Protein AF-0000000079071154 (afdb_homodimer)

InterPro domains:
  IPR009100 Acyl-CoA dehydrogenase/oxidase, N-terminal and middle domain superfamily [SSF56645] (29-228)
  IPR013107 Acyl-CoA dehydrogenase, C-terminal domain [PF08028] (289-374)
  IPR013786 Acyl-CoA dehydrogenase/oxidase, N-terminal [PF02771] (33-119)
  IPR037069 Acyl-CoA dehydrogenase/oxidase, N-terminal domain superfamily [G3DSA:1.10.540.10] (18-130)
  IPR046373 Acyl-CoA oxidase/dehydrogenase, middle domain superfamily [G3DSA:2.40.110.10] (133-228)

Radius of gyration: 31.86 Å; Cα contacts (8 Å, |Δi|>4): 1590; chains: 2; bounding box: 88×99×86 Å

Structure (mmCIF, N/CA/C/O backbone):
data_AF-0000000079071154-model_v1
#
loop_
_entity.id
_entity.type
_entity.pdbx_description
1 polymer 'Acyl-CoA dehydrogenase family protein'
#
loop_
_atom_site.group_PDB
_atom_site.id
_atom_site.type_symbol
_atom_site.label_atom_id
_atom_site.label_alt_id
_atom_site.label_comp_id
_atom_site.label_asym_id
_atom_site.label_entity_id
_atom_site.label_seq_id
_atom_site.pdbx_PDB_ins_code
_atom_site.Cartn_x
_atom_site.Cartn_y
_atom_site.Cartn_z
_atom_site.occupancy
_atom_site.B_iso_or_equiv
_atom_site.auth_seq_id
_atom_site.auth_comp_id
_atom_site.auth_asym_id
_atom_site.auth_atom_id
_atom_site.pdbx_PDB_model_num
ATOM 1 N N . MET A 1 1 ? -4.5 -57.25 52.25 1 27.38 1 MET A N 1
ATOM 2 C CA . MET A 1 1 ? -5.32 -56.438 51.344 1 27.38 1 MET A CA 1
ATOM 3 C C . MET A 1 1 ? -4.715 -56.438 49.938 1 27.38 1 MET A C 1
ATOM 5 O O . MET A 1 1 ? -3.582 -56 49.75 1 27.38 1 MET A O 1
ATOM 9 N N . THR A 1 2 ? -5.156 -57.406 49.062 1 23.89 2 THR A N 1
ATOM 10 C CA . THR A 1 2 ? -4.668 -57.781 47.75 1 23.89 2 THR A CA 1
ATOM 11 C C . THR A 1 2 ? -4.852 -56.625 46.75 1 23.89 2 THR A C 1
ATOM 13 O O . THR A 1 2 ? -5.941 -56.062 46.625 1 23.89 2 THR A O 1
ATOM 16 N N . ALA A 1 3 ? -3.723 -55.969 46.438 1 31.77 3 ALA A N 1
ATOM 17 C CA . ALA A 1 3 ? -3.547 -54.875 45.5 1 31.77 3 ALA A CA 1
ATOM 18 C C . ALA A 1 3 ? -4.145 -55.188 44.156 1 31.77 3 ALA A C 1
ATOM 20 O O . ALA A 1 3 ? -3.713 -56.125 43.469 1 31.77 3 ALA A O 1
ATOM 21 N N . ALA A 1 4 ? -5.535 -54.969 44 1 33.72 4 ALA A N 1
ATOM 22 C CA . ALA A 1 4 ? -6.258 -55.219 42.75 1 33.72 4 ALA A CA 1
ATOM 23 C C . ALA A 1 4 ? -5.484 -54.688 41.562 1 33.72 4 ALA A C 1
ATOM 25 O O . ALA A 1 4 ? -5.227 -53.469 41.469 1 33.72 4 ALA A O 1
ATOM 26 N N . THR A 1 5 ? -4.582 -55.438 40.938 1 32.72 5 THR A N 1
ATOM 27 C CA . THR A 1 5 ? -3.822 -55.156 39.719 1 32.72 5 THR A CA 1
ATOM 28 C C . THR A 1 5 ? -4.758 -54.844 38.562 1 32.72 5 THR A C 1
ATOM 30 O O . THR A 1 5 ? -5.48 -55.719 38.094 1 32.72 5 THR A O 1
ATOM 33 N N . THR A 1 6 ? -5.461 -53.656 38.594 1 36.91 6 THR A N 1
ATOM 34 C CA . THR A 1 6 ? -6.367 -53.312 37.531 1 36.91 6 THR A CA 1
ATOM 35 C C . THR A 1 6 ? -5.668 -53.438 36.156 1 36.91 6 THR A C 1
ATOM 37 O O . THR A 1 6 ? -4.598 -52.844 35.969 1 36.91 6 THR A O 1
ATOM 40 N N . SER A 1 7 ? -5.773 -54.562 35.531 1 31.38 7 SER A N 1
ATOM 41 C CA . SER A 1 7 ? -5.266 -54.812 34.188 1 31.38 7 SER A CA 1
ATOM 42 C C . SER A 1 7 ? -5.703 -53.75 33.188 1 31.38 7 SER A C 1
ATOM 44 O O . SER A 1 7 ? -6.898 -53.469 33.062 1 31.38 7 SER A O 1
ATOM 46 N N . VAL A 1 8 ? -4.945 -52.656 33.062 1 39.88 8 VAL A N 1
ATOM 47 C CA . VAL A 1 8 ? -5.188 -51.656 32.031 1 39.88 8 VAL A CA 1
ATOM 48 C C . VAL A 1 8 ? -5.371 -52.312 30.672 1 39.88 8 VAL A C 1
ATOM 50 O O . VAL A 1 8 ? -4.527 -53.094 30.25 1 39.88 8 VAL A O 1
ATOM 53 N N . PRO A 1 9 ? -6.691 -52.438 30.328 1 37.91 9 PRO A N 1
ATOM 54 C CA . PRO A 1 9 ? -6.883 -53.094 29.031 1 37.91 9 PRO A CA 1
ATOM 55 C C . PRO A 1 9 ? -5.93 -52.562 27.969 1 37.91 9 PRO A C 1
ATOM 57 O O . PRO A 1 9 ? -5.457 -51.406 28.062 1 37.91 9 PRO A O 1
ATOM 60 N N . ALA A 1 10 ? -5.348 -53.438 27.094 1 40.44 10 ALA A N 1
ATOM 61 C CA . ALA A 1 10 ? -4.43 -53.188 25.984 1 40.44 10 ALA A CA 1
ATOM 62 C C . ALA A 1 10 ? -5.008 -52.156 25.031 1 40.44 10 ALA A C 1
ATOM 64 O O . ALA A 1 10 ? -6.223 -52.094 24.844 1 40.44 10 ALA A O 1
ATOM 65 N N . PRO A 1 11 ? -4.27 -51 24.859 1 36.28 11 PRO A N 1
ATOM 66 C CA . PRO A 1 11 ? -4.766 -49.969 23.938 1 36.28 11 PRO A CA 1
ATOM 67 C C . PRO A 1 11 ? -5.223 -50.562 22.609 1 36.28 11 PRO A C 1
ATOM 69 O O . PRO A 1 11 ? -4.668 -51.562 22.141 1 36.28 11 PRO A O 1
ATOM 72 N N . GLU A 1 12 ? -6.539 -50.594 22.406 1 37.47 12 GLU A N 1
ATOM 73 C CA . GLU A 1 12 ? -7.066 -51.031 21.109 1 37.47 12 GLU A CA 1
ATOM 74 C C . GLU A 1 12 ? -6.199 -50.562 19.969 1 37.47 12 GLU A C 1
ATOM 76 O O . GLU A 1 12 ? -5.605 -49.469 20.047 1 37.47 12 GLU A O 1
ATOM 81 N N . GLY A 1 13 ? -5.57 -51.438 19.141 1 32.53 13 GLY A N 1
ATOM 82 C CA . GLY A 1 13 ? -4.75 -51.125 17.984 1 32.53 13 GLY A CA 1
ATOM 83 C C . GLY A 1 13 ? -5.324 -50.031 17.109 1 32.53 13 GLY A C 1
ATOM 84 O O . GLY A 1 13 ? -6.453 -49.594 17.328 1 32.53 13 GLY A O 1
ATOM 85 N N . PRO A 1 14 ? -4.473 -49.312 16.391 1 34.25 14 PRO A N 1
ATOM 86 C CA . PRO A 1 14 ? -4.934 -48.219 15.547 1 34.25 14 PRO A CA 1
ATOM 87 C C . PRO A 1 14 ? -6.168 -48.562 14.727 1 34.25 14 PRO A C 1
ATOM 89 O O . PRO A 1 14 ? -6.324 -49.719 14.312 1 34.25 14 PRO A O 1
ATOM 92 N N . ARG A 1 15 ? -7.316 -48 14.977 1 35.75 15 ARG A N 1
ATOM 93 C CA . ARG A 1 15 ? -8.531 -48.156 14.188 1 35.75 15 ARG A CA 1
ATOM 94 C C . ARG A 1 15 ? -8.211 -48.219 12.695 1 35.75 15 ARG A C 1
ATOM 96 O O . ARG A 1 15 ? -7.41 -47.406 12.203 1 35.75 15 ARG A O 1
ATOM 103 N N . ASP A 1 16 ? -8.133 -49.375 12.07 1 33.12 16 ASP A N 1
ATOM 104 C CA . ASP A 1 16 ? -8.133 -49.531 10.617 1 33.12 16 ASP A CA 1
ATOM 105 C C . ASP A 1 16 ? -8.914 -48.375 9.961 1 33.12 16 ASP A C 1
ATOM 107 O O . ASP A 1 16 ? -10.141 -48.312 10.109 1 33.12 16 ASP A O 1
ATOM 111 N N . THR A 1 17 ? -8.5 -47.125 10.055 1 36.72 17 THR A N 1
ATOM 112 C CA . THR A 1 17 ? -9.289 -46.188 9.289 1 36.72 17 THR A CA 1
ATOM 113 C C . THR A 1 17 ? -9.57 -46.719 7.883 1 36.72 17 THR A C 1
ATOM 115 O O . THR A 1 17 ? -8.641 -46.906 7.102 1 36.72 17 THR A O 1
ATOM 118 N N . GLU A 1 18 ? -10.383 -47.562 7.656 1 37.34 18 GLU A N 1
ATOM 119 C CA . GLU A 1 18 ? -11.008 -47.969 6.406 1 37.34 18 GLU A CA 1
ATOM 120 C C . GLU A 1 18 ? -11.195 -46.812 5.461 1 37.34 18 GLU A C 1
ATOM 122 O O . GLU A 1 18 ? -12.25 -46.656 4.836 1 37.34 18 GLU A O 1
ATOM 127 N N . ASP A 1 19 ? -10.719 -45.625 5.707 1 39.25 19 ASP A N 1
ATOM 128 C CA . ASP A 1 19 ? -11.008 -44.5 4.797 1 39.25 19 ASP A CA 1
ATOM 129 C C . ASP A 1 19 ? -10.547 -44.844 3.377 1 39.25 19 ASP A C 1
ATOM 131 O O . ASP A 1 19 ? -9.352 -44.969 3.121 1 39.25 19 ASP A O 1
ATOM 135 N N . GLY A 1 20 ? -11.172 -45.688 2.693 1 41.31 20 GLY A N 1
ATOM 136 C CA . GLY A 1 20 ? -11.008 -45.812 1.257 1 41.31 20 GLY A CA 1
ATOM 137 C C . GLY A 1 20 ? -10.641 -44.531 0.56 1 41.31 20 GLY A C 1
ATOM 138 O O . GLY A 1 20 ? -10.742 -43.438 1.151 1 41.31 20 GLY A O 1
ATOM 139 N N . PRO A 1 21 ? -9.828 -44.625 -0.592 1 51 21 PRO A N 1
ATOM 140 C CA . PRO A 1 21 ? -9.445 -43.406 -1.321 1 51 21 PRO A CA 1
ATOM 141 C C . PRO A 1 21 ? -10.617 -42.438 -1.539 1 51 21 PRO A C 1
ATOM 143 O O . PRO A 1 21 ? -11.711 -42.875 -1.918 1 51 21 PRO A O 1
ATOM 146 N N . ARG A 1 22 ? -10.734 -41.438 -0.875 1 56.12 22 ARG A N 1
ATOM 147 C CA . ARG A 1 22 ? -11.766 -40.438 -1.085 1 56.12 22 ARG A CA 1
ATOM 148 C C . ARG A 1 22 ? -11.977 -40.188 -2.572 1 56.12 22 ARG A C 1
ATOM 150 O O . ARG A 1 22 ? -11.016 -40.031 -3.328 1 56.12 22 ARG A O 1
ATOM 157 N N . PRO A 1 23 ? -13.273 -40.469 -2.943 1 63.31 23 PRO A N 1
ATOM 158 C CA . PRO A 1 23 ? -13.562 -40.188 -4.352 1 63.31 23 PRO A CA 1
ATOM 159 C C . PRO A 1 23 ? -13.117 -38.812 -4.777 1 63.31 23 PRO A C 1
ATOM 161 O O . PRO A 1 23 ? -13.102 -37.875 -3.957 1 63.31 23 PRO A O 1
ATOM 164 N N . ALA A 1 24 ? -12.625 -38.719 -6.016 1 78.5 24 ALA A N 1
ATOM 165 C CA . ALA A 1 24 ? -12.195 -37.438 -6.598 1 78.5 24 ALA A CA 1
ATOM 166 C C . ALA A 1 24 ? -13.344 -36.438 -6.652 1 78.5 24 ALA A C 1
ATOM 168 O O . ALA A 1 24 ? -14.477 -36.812 -6.98 1 78.5 24 ALA A O 1
ATOM 169 N N . LEU A 1 25 ? -13.164 -35.25 -6.129 1 87.5 25 LEU A N 1
ATOM 170 C CA . LEU A 1 25 ? -14.148 -34.188 -6.148 1 87.5 25 LEU A CA 1
ATOM 171 C C . LEU A 1 25 ? -14.516 -33.812 -7.578 1 87.5 25 LEU A C 1
ATOM 173 O O . LEU A 1 25 ? -13.664 -33.844 -8.469 1 87.5 25 LEU A O 1
ATOM 177 N N . SER A 1 26 ? -15.836 -33.531 -7.746 1 94.69 26 SER A N 1
ATOM 178 C CA . SER A 1 26 ? -16.25 -32.875 -8.969 1 94.69 26 SER A CA 1
ATOM 179 C C . SER A 1 26 ? -15.875 -31.391 -8.938 1 94.69 26 SER A C 1
ATOM 181 O O . SER A 1 26 ? -15.414 -30.875 -7.91 1 94.69 26 SER A O 1
ATOM 183 N N . HIS A 1 27 ? -16.016 -30.75 -10.086 1 96.44 27 HIS A N 1
ATOM 184 C CA . HIS A 1 27 ? -15.781 -29.312 -10.18 1 96.44 27 HIS A CA 1
ATOM 185 C C . HIS A 1 27 ? -16.562 -28.562 -9.109 1 96.44 27 HIS A C 1
ATOM 187 O O . HIS A 1 27 ? -15.984 -27.812 -8.32 1 96.44 27 HIS A O 1
ATOM 193 N N . ASP A 1 28 ? -17.875 -28.766 -9.039 1 96.94 28 ASP A N 1
ATOM 194 C CA . ASP A 1 28 ? -18.75 -28.047 -8.117 1 96.94 28 ASP A CA 1
ATOM 195 C C . ASP A 1 28 ? -18.391 -28.359 -6.668 1 96.94 28 ASP A C 1
ATOM 197 O O . ASP A 1 28 ? -18.438 -27.484 -5.805 1 96.94 28 ASP A O 1
ATOM 201 N N . GLU A 1 29 ? -18.031 -29.594 -6.41 1 96.81 29 GLU A N 1
ATOM 202 C CA . GLU A 1 29 ? -17.656 -30 -5.059 1 96.81 29 GLU A CA 1
ATOM 203 C C . GLU A 1 29 ? -16.359 -29.344 -4.621 1 96.81 29 GLU A C 1
ATOM 205 O O . GLU A 1 29 ? -16.203 -28.953 -3.461 1 96.81 29 GLU A O 1
ATOM 210 N N . ALA A 1 30 ? -15.414 -29.25 -5.539 1 97.56 30 ALA A N 1
ATOM 211 C CA . ALA A 1 30 ? -14.141 -28.609 -5.227 1 97.56 30 ALA A CA 1
ATOM 212 C C . ALA A 1 30 ? -14.344 -27.125 -4.902 1 97.56 30 ALA A C 1
ATOM 214 O O . ALA A 1 30 ? -13.797 -26.625 -3.922 1 97.56 30 ALA A O 1
ATOM 215 N N . VAL A 1 31 ? -15.172 -26.438 -5.719 1 98.38 31 VAL A N 1
ATOM 216 C CA . VAL A 1 31 ? -15.438 -25.016 -5.5 1 98.38 31 VAL A CA 1
ATOM 217 C C . VAL A 1 31 ? -16.188 -24.828 -4.184 1 98.38 31 VAL A C 1
ATOM 219 O O . VAL A 1 31 ? -15.875 -23.922 -3.41 1 98.38 31 VAL A O 1
ATOM 222 N N . ALA A 1 32 ? -17.125 -25.703 -3.875 1 98.06 32 ALA A N 1
ATOM 223 C CA . ALA A 1 32 ? -17.875 -25.656 -2.623 1 98.06 32 ALA A CA 1
ATOM 224 C C . ALA A 1 32 ? -16.953 -25.891 -1.426 1 98.06 32 ALA A C 1
ATOM 226 O O . ALA A 1 32 ? -17.125 -25.266 -0.375 1 98.06 32 ALA A O 1
ATOM 227 N N . ALA A 1 33 ? -16.062 -26.844 -1.593 1 97.69 33 ALA A N 1
ATOM 228 C CA . ALA A 1 33 ? -15.102 -27.125 -0.521 1 97.69 33 ALA A CA 1
ATOM 229 C C . ALA A 1 33 ? -14.242 -25.906 -0.221 1 97.69 33 ALA A C 1
ATOM 231 O O . ALA A 1 33 ? -14.016 -25.562 0.943 1 97.69 33 ALA A O 1
ATOM 232 N N . ALA A 1 34 ? -13.758 -25.25 -1.267 1 98.5 34 ALA A N 1
ATOM 233 C CA . ALA A 1 34 ? -12.969 -24.031 -1.098 1 98.5 34 ALA A CA 1
ATOM 234 C C . ALA A 1 34 ? -13.781 -22.953 -0.399 1 98.5 34 ALA A C 1
ATOM 236 O O . ALA A 1 34 ? -13.297 -22.297 0.535 1 98.5 34 ALA A O 1
ATOM 237 N N . ARG A 1 35 ? -15 -22.766 -0.812 1 98.44 35 ARG A N 1
ATOM 238 C CA . ARG A 1 35 ? -15.898 -21.781 -0.224 1 98.44 35 ARG A CA 1
ATOM 239 C C . ARG A 1 35 ? -16.125 -22.062 1.256 1 98.44 35 ARG A C 1
ATOM 241 O O . ARG A 1 35 ? -16.172 -21.141 2.072 1 98.44 35 ARG A O 1
ATOM 248 N N . ALA A 1 36 ? -16.219 -23.281 1.592 1 98.12 36 ALA A N 1
ATOM 249 C CA . ALA A 1 36 ? -16.562 -23.703 2.951 1 98.12 36 ALA A CA 1
ATOM 250 C C . ALA A 1 36 ? -15.422 -23.406 3.916 1 98.12 36 ALA A C 1
ATOM 252 O O . ALA A 1 36 ? -15.648 -23.078 5.082 1 98.12 36 ALA A O 1
ATOM 253 N N . ILE A 1 37 ? -14.195 -23.469 3.465 1 98.25 37 ILE A N 1
ATOM 254 C CA . ILE A 1 37 ? -13.094 -23.328 4.406 1 98.25 37 ILE A CA 1
ATOM 255 C C . ILE A 1 37 ? -12.547 -21.906 4.359 1 98.25 37 ILE A C 1
ATOM 257 O O . ILE A 1 37 ? -11.727 -21.531 5.199 1 98.25 37 ILE A O 1
ATOM 261 N N . ALA A 1 38 ? -13.016 -21.094 3.438 1 98.06 38 ALA A N 1
ATOM 262 C CA . ALA A 1 38 ? -12.5 -19.75 3.232 1 98.06 38 ALA A CA 1
ATOM 263 C C . ALA A 1 38 ? -12.609 -18.922 4.508 1 98.06 38 ALA A C 1
ATOM 265 O O . ALA A 1 38 ? -11.656 -18.234 4.898 1 98.06 38 ALA A O 1
ATOM 266 N N . PRO A 1 39 ? -13.742 -18.953 5.289 1 97.31 39 PRO A N 1
ATOM 267 C CA . PRO A 1 39 ? -13.836 -18.156 6.512 1 97.31 39 PRO A CA 1
ATOM 268 C C . PRO A 1 39 ? -12.805 -18.578 7.566 1 97.31 39 PRO A C 1
ATOM 270 O O . PRO A 1 39 ? -12.219 -17.719 8.234 1 97.31 39 PRO A O 1
ATOM 273 N N . ARG A 1 40 ? -12.578 -19.875 7.664 1 97.38 40 ARG A N 1
ATOM 274 C CA . ARG A 1 40 ? -11.578 -20.359 8.609 1 97.38 40 ARG A CA 1
ATOM 275 C C . ARG A 1 40 ? -10.18 -19.891 8.203 1 97.38 40 ARG A C 1
ATOM 277 O O . ARG A 1 40 ? -9.367 -19.531 9.062 1 97.38 40 ARG A O 1
ATOM 284 N N . LEU A 1 41 ? -9.93 -19.938 6.984 1 97.88 41 LEU A N 1
ATOM 285 C CA . LEU A 1 41 ? -8.641 -19.484 6.484 1 97.88 41 LEU A CA 1
ATOM 286 C C . LEU A 1 41 ? -8.484 -17.984 6.691 1 97.88 41 LEU A C 1
ATOM 288 O O . LEU A 1 41 ? -7.379 -17.5 6.957 1 97.88 41 LEU A O 1
ATOM 292 N N . GLY A 1 42 ? -9.609 -17.219 6.574 1 97.81 42 GLY A N 1
ATOM 293 C CA . GLY A 1 42 ? -9.586 -15.789 6.844 1 97.81 42 GLY A CA 1
ATOM 294 C C . GLY A 1 42 ? -9.156 -15.461 8.258 1 97.81 42 GLY A C 1
ATOM 295 O O . GLY A 1 42 ? -8.508 -14.43 8.492 1 97.81 42 GLY A O 1
ATOM 296 N N . ALA A 1 43 ? -9.461 -16.312 9.156 1 97.38 43 ALA A N 1
ATOM 297 C CA . ALA A 1 43 ? -9.117 -16.109 10.555 1 97.38 43 ALA A CA 1
ATOM 298 C C . ALA A 1 43 ? -7.609 -16.219 10.773 1 97.38 43 ALA A C 1
ATOM 300 O O . ALA A 1 43 ? -7.078 -15.695 11.758 1 97.38 43 ALA A O 1
ATOM 301 N N . TYR A 1 44 ? -6.887 -16.875 9.797 1 97.56 44 TYR A N 1
ATOM 302 C CA . TYR A 1 44 ? -5.441 -17.031 9.906 1 97.56 44 TYR A CA 1
ATOM 303 C C . TYR A 1 44 ? -4.711 -15.93 9.164 1 97.56 44 TYR A C 1
ATOM 305 O O . TYR A 1 44 ? -3.484 -15.828 9.234 1 97.56 44 TYR A O 1
ATOM 313 N N . ALA A 1 45 ? -5.426 -15.062 8.438 1 97.94 45 ALA A N 1
ATOM 314 C CA . ALA A 1 45 ? -4.809 -14.109 7.52 1 97.94 45 ALA A CA 1
ATOM 315 C C . ALA A 1 45 ? -3.867 -13.164 8.266 1 97.94 45 ALA A C 1
ATOM 317 O O . ALA A 1 45 ? -2.729 -12.945 7.84 1 97.94 45 ALA A O 1
ATOM 318 N N . ALA A 1 46 ? -4.32 -12.57 9.391 1 97.69 46 ALA A N 1
ATOM 319 C CA . ALA A 1 46 ? -3.494 -11.641 10.148 1 97.69 46 ALA A CA 1
ATOM 320 C C . ALA A 1 46 ? -2.25 -12.328 10.703 1 97.69 46 ALA A C 1
ATOM 322 O O . ALA A 1 46 ? -1.154 -11.766 10.68 1 97.69 46 ALA A O 1
ATOM 323 N N . GLU A 1 47 ? -2.447 -13.523 11.203 1 98.12 47 GLU A N 1
ATOM 324 C CA . GLU A 1 47 ? -1.324 -14.297 11.727 1 98.12 47 GLU A CA 1
ATOM 325 C C . GLU A 1 47 ? -0.319 -14.625 10.625 1 98.12 47 GLU A C 1
ATOM 327 O O . GLU A 1 47 ? 0.891 -14.5 10.828 1 98.12 47 GLU A O 1
ATOM 332 N N . ALA A 1 48 ? -0.812 -15.078 9.492 1 98.69 48 ALA A N 1
ATOM 333 C CA . ALA A 1 48 ? 0.05 -15.375 8.352 1 98.69 48 ALA A CA 1
ATOM 334 C C . ALA A 1 48 ? 0.866 -14.148 7.945 1 98.69 48 ALA A C 1
ATOM 336 O O . ALA A 1 48 ? 2.055 -14.258 7.641 1 98.69 48 ALA A O 1
ATOM 337 N N . ASP A 1 49 ? 0.207 -12.969 7.949 1 98.25 49 ASP A N 1
ATOM 338 C CA . ASP A 1 49 ? 0.861 -11.711 7.617 1 98.25 49 ASP A CA 1
ATOM 339 C C . ASP A 1 49 ? 2 -11.406 8.586 1 98.25 49 ASP A C 1
ATOM 341 O O . ASP A 1 49 ? 3.096 -11.031 8.172 1 98.25 49 ASP A O 1
ATOM 345 N N . ARG A 1 50 ? 1.785 -11.586 9.852 1 97.25 50 ARG A N 1
ATOM 346 C CA . ARG A 1 50 ? 2.779 -11.328 10.883 1 97.25 50 ARG A CA 1
ATOM 347 C C . ARG A 1 50 ? 3.941 -12.312 10.789 1 97.25 50 ARG A C 1
ATOM 349 O O . ARG A 1 50 ? 5.105 -11.922 10.922 1 97.25 50 ARG A O 1
ATOM 356 N N . LEU A 1 51 ? 3.633 -13.586 10.484 1 98.06 51 LEU A N 1
ATOM 357 C CA . LEU A 1 51 ? 4.617 -14.664 10.5 1 98.06 51 LEU A CA 1
ATOM 358 C C . LEU A 1 51 ? 5.41 -14.695 9.195 1 98.06 51 LEU A C 1
ATOM 360 O O . LEU A 1 51 ? 6.469 -15.328 9.125 1 98.06 51 LEU A O 1
ATOM 364 N N . ARG A 1 52 ? 4.887 -14.086 8.102 1 98.38 52 ARG A N 1
ATOM 365 C CA . ARG A 1 52 ? 5.434 -14.125 6.75 1 98.38 52 ARG A CA 1
ATOM 366 C C . ARG A 1 52 ? 5.5 -15.547 6.223 1 98.38 52 ARG A C 1
ATOM 368 O O . ARG A 1 52 ? 6.461 -15.922 5.543 1 98.38 52 ARG A O 1
ATOM 375 N N . THR A 1 53 ? 4.598 -16.391 6.715 1 98.56 53 THR A N 1
ATOM 376 C CA . THR A 1 53 ? 4.324 -17.766 6.305 1 98.56 53 THR A CA 1
ATOM 377 C C . THR A 1 53 ? 2.938 -18.203 6.773 1 98.56 53 THR A C 1
ATOM 379 O O . THR A 1 53 ? 2.381 -17.625 7.707 1 98.56 53 THR A O 1
ATOM 382 N N . LEU A 1 54 ? 2.324 -19.125 6.086 1 98.5 54 LEU A N 1
ATOM 383 C CA . LEU A 1 54 ? 1.05 -19.656 6.559 1 98.5 54 LEU A CA 1
ATOM 384 C C . LEU A 1 54 ? 1.251 -20.531 7.793 1 98.5 54 LEU A C 1
ATOM 386 O O . LEU A 1 54 ? 2.207 -21.312 7.859 1 98.5 54 LEU A O 1
ATOM 390 N N . PRO A 1 55 ? 0.301 -20.406 8.758 1 98.06 55 PRO A N 1
ATOM 391 C CA . PRO A 1 55 ? 0.289 -21.422 9.812 1 98.06 55 PRO A CA 1
ATOM 392 C C . PRO A 1 55 ? 0.042 -22.828 9.273 1 98.06 55 PRO A C 1
ATOM 394 O O . PRO A 1 55 ? -0.711 -23 8.312 1 98.06 55 PRO A O 1
ATOM 397 N N . GLU A 1 56 ? 0.631 -23.828 9.945 1 97.38 56 GLU A N 1
ATOM 398 C CA . GLU A 1 56 ? 0.497 -25.203 9.516 1 97.38 56 GLU A CA 1
ATOM 399 C C . GLU A 1 56 ? -0.967 -25.641 9.469 1 97.38 56 GLU A C 1
ATOM 401 O O . GLU A 1 56 ? -1.365 -26.422 8.617 1 97.38 56 GLU A O 1
ATOM 406 N N . GLU A 1 57 ? -1.674 -25.094 10.383 1 97.44 57 GLU A N 1
ATOM 407 C CA . GLU A 1 57 ? -3.092 -25.438 10.453 1 97.44 57 GLU A CA 1
ATOM 408 C C . GLU A 1 57 ? -3.832 -24.984 9.195 1 97.44 57 GLU A C 1
ATOM 410 O O . GLU A 1 57 ? -4.734 -25.672 8.719 1 97.44 57 GLU A O 1
ATOM 415 N N . ALA A 1 58 ? -3.49 -23.844 8.672 1 97.69 58 ALA A N 1
ATOM 416 C CA . ALA A 1 58 ? -4.105 -23.344 7.445 1 97.69 58 ALA A CA 1
ATOM 417 C C . ALA A 1 58 ? -3.762 -24.234 6.258 1 97.69 58 ALA A C 1
ATOM 419 O O . ALA A 1 58 ? -4.625 -24.547 5.43 1 97.69 58 ALA A O 1
ATOM 420 N N . VAL A 1 59 ? -2.52 -24.703 6.156 1 97.38 59 VAL A N 1
ATOM 421 C CA . VAL A 1 59 ? -2.09 -25.578 5.07 1 97.38 59 VAL A CA 1
ATOM 422 C C . VAL A 1 59 ? -2.797 -26.922 5.188 1 97.38 59 VAL A C 1
ATOM 424 O O . VAL A 1 59 ? -3.215 -27.5 4.184 1 97.38 59 VAL A O 1
ATOM 427 N N . ARG A 1 60 ? -3.006 -27.406 6.395 1 96.75 60 ARG A N 1
ATOM 428 C CA . ARG A 1 60 ? -3.689 -28.672 6.633 1 96.75 60 ARG A CA 1
ATOM 429 C C . ARG A 1 60 ? -5.133 -28.609 6.145 1 96.75 60 ARG A C 1
ATOM 431 O O . ARG A 1 60 ? -5.672 -29.609 5.66 1 96.75 60 ARG A O 1
ATOM 438 N N . LEU A 1 61 ? -5.719 -27.438 6.305 1 97.19 61 LEU A N 1
ATOM 439 C CA . LEU A 1 61 ? -7.078 -27.281 5.797 1 97.19 61 LEU A CA 1
ATOM 440 C C . LEU A 1 61 ? -7.121 -27.5 4.285 1 97.19 61 LEU A C 1
ATOM 442 O O . LEU A 1 61 ? -8.047 -28.125 3.771 1 97.19 61 LEU A O 1
ATOM 446 N N . LEU A 1 62 ? -6.121 -27.031 3.531 1 96.62 62 LEU A N 1
ATOM 447 C CA . LEU A 1 62 ? -6.035 -27.234 2.09 1 96.62 62 LEU A CA 1
ATOM 448 C C . LEU A 1 62 ? -5.824 -28.703 1.752 1 96.62 62 LEU A C 1
ATOM 450 O O . LEU A 1 62 ? -6.449 -29.234 0.827 1 96.62 62 LEU A O 1
ATOM 454 N N . ASP A 1 63 ? -4.98 -29.328 2.58 1 95.06 63 ASP A N 1
ATOM 455 C CA . ASP A 1 63 ? -4.691 -30.75 2.383 1 95.06 63 ASP A CA 1
ATOM 456 C C . ASP A 1 63 ? -5.945 -31.594 2.58 1 95.06 63 ASP A C 1
ATOM 458 O O . ASP A 1 63 ? -6.277 -32.438 1.732 1 95.06 63 ASP A O 1
ATOM 462 N N . ASP A 1 64 ? -6.594 -31.297 3.684 1 94.88 64 ASP A N 1
ATOM 463 C CA . ASP A 1 64 ? -7.77 -32.094 4.047 1 94.88 64 ASP A CA 1
ATOM 464 C C . ASP A 1 64 ? -8.883 -31.922 3.01 1 94.88 64 ASP A C 1
ATOM 466 O O . ASP A 1 64 ? -9.633 -32.875 2.752 1 94.88 64 ASP A O 1
ATOM 470 N N . ALA A 1 65 ? -8.883 -30.781 2.402 1 95.25 65 ALA A N 1
ATOM 471 C CA . ALA A 1 65 ? -9.914 -30.5 1.406 1 95.25 65 ALA A CA 1
ATOM 472 C C . ALA A 1 65 ? -9.469 -30.953 0.018 1 95.25 65 ALA A C 1
ATOM 474 O O . ALA A 1 65 ? -10.227 -30.859 -0.947 1 95.25 65 ALA A O 1
ATOM 475 N N . ARG A 1 66 ? -8.227 -31.438 -0.149 1 93.81 66 ARG A N 1
ATOM 476 C CA . ARG A 1 66 ? -7.648 -31.953 -1.386 1 93.81 66 ARG A CA 1
ATOM 477 C C . ARG A 1 66 ? -7.602 -30.875 -2.461 1 93.81 66 ARG A C 1
ATOM 479 O O . ARG A 1 66 ? -7.848 -31.156 -3.637 1 93.81 66 ARG A O 1
ATOM 486 N N . LEU A 1 67 ? -7.344 -29.672 -2.055 1 96.19 67 LEU A N 1
ATOM 487 C CA . LEU A 1 67 ? -7.41 -28.547 -2.98 1 96.19 67 LEU A CA 1
ATOM 488 C C . LEU A 1 67 ? -6.062 -28.328 -3.656 1 96.19 67 LEU A C 1
ATOM 490 O O . LEU A 1 67 ? -5.969 -27.562 -4.617 1 96.19 67 LEU A O 1
ATOM 494 N N . LEU A 1 68 ? -5.039 -29.031 -3.24 1 94.5 68 LEU A N 1
ATOM 495 C CA . LEU A 1 68 ? -3.732 -28.938 -3.883 1 94.5 68 LEU A CA 1
ATOM 496 C C . LEU A 1 68 ? -3.609 -29.938 -5.027 1 94.5 68 LEU A C 1
ATOM 498 O O . LEU A 1 68 ? -2.672 -29.859 -5.824 1 94.5 68 LEU A O 1
ATOM 502 N N . ASP A 1 69 ? -4.629 -30.828 -5.207 1 92.31 69 ASP A N 1
ATOM 503 C CA . ASP A 1 69 ? -4.547 -31.922 -6.172 1 92.31 69 ASP A CA 1
ATOM 504 C C . ASP A 1 69 ? -5.488 -31.688 -7.348 1 92.31 69 ASP A C 1
ATOM 506 O O . ASP A 1 69 ? -5.805 -32.625 -8.094 1 92.31 69 ASP A O 1
ATOM 510 N N . ILE A 1 70 ? -5.906 -30.516 -7.516 1 95.25 70 ILE A N 1
ATOM 511 C CA . ILE A 1 70 ? -6.949 -30.203 -8.484 1 95.25 70 ILE A CA 1
ATOM 512 C C . ILE A 1 70 ? -6.496 -30.609 -9.883 1 95.25 70 ILE A C 1
ATOM 514 O O . ILE A 1 70 ? -7.234 -31.281 -10.609 1 95.25 70 ILE A O 1
ATOM 518 N N . LEU A 1 71 ? -5.238 -30.344 -10.281 1 94.81 71 LEU A N 1
ATOM 519 C CA . LEU A 1 71 ? -4.754 -30.578 -11.641 1 94.81 71 LEU A CA 1
ATOM 520 C C . LEU A 1 71 ? -4.016 -31.906 -11.734 1 94.81 71 LEU A C 1
ATOM 522 O O . LEU A 1 71 ? -3.652 -32.344 -12.828 1 94.81 71 LEU A O 1
ATOM 526 N N . THR A 1 72 ? -3.797 -32.562 -10.594 1 95.19 72 THR A N 1
ATOM 527 C CA . THR A 1 72 ? -3.16 -33.875 -10.594 1 95.19 72 THR A CA 1
ATOM 528 C C . THR A 1 72 ? -4.055 -34.906 -11.266 1 95.19 72 THR A C 1
ATOM 530 O O . THR A 1 72 ? -5.238 -35.031 -10.945 1 95.19 72 THR A O 1
ATOM 533 N N . PRO A 1 73 ? -3.518 -35.688 -12.219 1 94.5 73 PRO A N 1
ATOM 534 C CA . PRO A 1 73 ? -4.332 -36.719 -12.883 1 94.5 73 PRO A CA 1
ATOM 535 C C . PRO A 1 73 ? -4.918 -37.719 -11.898 1 94.5 73 PRO A C 1
ATOM 537 O O . PRO A 1 73 ? -4.273 -38.062 -10.906 1 94.5 73 PRO A O 1
ATOM 540 N N . ARG A 1 74 ? -6.043 -38.281 -12.258 1 93.31 74 ARG A N 1
ATOM 541 C CA . ARG A 1 74 ? -6.703 -39.25 -11.414 1 93.31 74 ARG A CA 1
ATOM 542 C C . ARG A 1 74 ? -5.832 -40.5 -11.25 1 93.31 74 ARG A C 1
ATOM 544 O O . ARG A 1 74 ? -5.805 -41.125 -10.18 1 93.31 74 ARG A O 1
ATOM 551 N N . LEU A 1 75 ? -5.137 -40.812 -12.305 1 91.69 75 LEU A N 1
ATOM 552 C CA . LEU A 1 75 ? -4.254 -41.969 -12.289 1 91.69 75 LEU A CA 1
ATOM 553 C C . LEU A 1 75 ? -3.215 -41.875 -11.18 1 91.69 75 LEU A C 1
ATOM 555 O O . LEU A 1 75 ? -2.723 -42.875 -10.68 1 91.69 75 LEU A O 1
ATOM 559 N N . TRP A 1 76 ? -2.963 -40.656 -10.75 1 93.12 76 TRP A N 1
ATOM 560 C CA . TRP A 1 76 ? -1.942 -40.438 -9.734 1 93.12 76 TRP A CA 1
ATOM 561 C C . TRP A 1 76 ? -2.572 -39.938 -8.43 1 93.12 76 TRP A C 1
ATOM 563 O O . TRP A 1 76 ? -1.907 -39.312 -7.609 1 93.12 76 TRP A O 1
ATOM 573 N N . GLY A 1 77 ? -3.879 -40.125 -8.336 1 90.69 77 GLY A N 1
ATOM 574 C CA . GLY A 1 77 ? -4.562 -39.875 -7.082 1 90.69 77 GLY A CA 1
ATOM 575 C C . GLY A 1 77 ? -5.105 -38.438 -6.98 1 90.69 77 GLY A C 1
ATOM 576 O O . GLY A 1 77 ? -5.582 -38.031 -5.922 1 90.69 77 GLY A O 1
ATOM 577 N N . GLY A 1 78 ? -5.07 -37.719 -8.031 1 93.62 78 GLY A N 1
ATOM 578 C CA . GLY A 1 78 ? -5.547 -36.344 -8 1 93.62 78 GLY A CA 1
ATOM 579 C C . GLY A 1 78 ? -7 -36.219 -8.43 1 93.62 78 GLY A C 1
ATOM 580 O O . GLY A 1 78 ? -7.703 -37.219 -8.57 1 93.62 78 GLY A O 1
ATOM 581 N N . GLY A 1 79 ? -7.469 -34.969 -8.492 1 92.56 79 GLY A N 1
ATOM 582 C CA . GLY A 1 79 ? -8.844 -34.688 -8.859 1 92.56 79 GLY A CA 1
ATOM 583 C C . GLY A 1 79 ? -9.094 -34.781 -10.352 1 92.56 79 GLY A C 1
ATOM 584 O O . GLY A 1 79 ? -10.234 -35 -10.781 1 92.56 79 GLY A O 1
ATOM 585 N N . GLY A 1 80 ? -8.031 -34.625 -11.148 1 93.88 80 GLY A N 1
ATOM 586 C CA . GLY A 1 80 ? -8.172 -34.688 -12.594 1 93.88 80 GLY A CA 1
ATOM 587 C C . GLY A 1 80 ? -9.031 -33.562 -13.141 1 93.88 80 GLY A C 1
ATOM 588 O O . GLY A 1 80 ? -9.664 -33.719 -14.195 1 93.88 80 GLY A O 1
ATOM 589 N N . LEU A 1 81 ? -9.164 -32.5 -12.398 1 95.88 81 LEU A N 1
ATOM 590 C CA . LEU A 1 81 ? -9.984 -31.359 -12.812 1 95.88 81 LEU A CA 1
ATOM 591 C C . LEU A 1 81 ? -9.164 -30.359 -13.633 1 95.88 81 LEU A C 1
ATOM 593 O O . LEU A 1 81 ? -8.039 -30.672 -14.039 1 95.88 81 LEU A O 1
ATOM 597 N N . GLY A 1 82 ? -9.727 -29.234 -14.008 1 95.75 82 GLY A N 1
ATOM 598 C CA . GLY A 1 82 ? -9.086 -28.359 -14.977 1 95.75 82 GLY A CA 1
ATOM 599 C C . GLY A 1 82 ? -8.781 -26.984 -14.422 1 95.75 82 GLY A C 1
ATOM 600 O O . GLY A 1 82 ? -8.93 -26.75 -13.219 1 95.75 82 GLY A O 1
ATOM 601 N N . PHE A 1 83 ? -8.375 -26.125 -15.328 1 97.19 83 PHE A N 1
ATOM 602 C CA . PHE A 1 83 ? -7.906 -24.797 -14.953 1 97.19 83 PHE A CA 1
ATOM 603 C C . PHE A 1 83 ? -9.07 -23.922 -14.5 1 97.19 83 PHE A C 1
ATOM 605 O O . PHE A 1 83 ? -8.891 -23.016 -13.688 1 97.19 83 PHE A O 1
ATOM 612 N N . ALA A 1 84 ? -10.289 -24.172 -14.977 1 97.94 84 ALA A N 1
ATOM 613 C CA . ALA A 1 84 ? -11.453 -23.453 -14.469 1 97.94 84 ALA A CA 1
ATOM 614 C C . ALA A 1 84 ? -11.664 -23.719 -12.984 1 97.94 84 ALA A C 1
ATOM 616 O O . ALA A 1 84 ? -11.953 -22.797 -12.211 1 97.94 84 ALA A O 1
ATOM 617 N N . THR A 1 85 ? -11.531 -25.031 -12.625 1 98.06 85 THR A N 1
ATOM 618 C CA . THR A 1 85 ? -11.656 -25.391 -11.219 1 98.06 85 THR A CA 1
ATOM 619 C C . THR A 1 85 ? -10.539 -24.75 -10.391 1 98.06 85 THR A C 1
ATOM 621 O O . THR A 1 85 ? -10.781 -24.25 -9.289 1 98.06 85 THR A O 1
ATOM 624 N N . ALA A 1 86 ? -9.312 -24.781 -10.93 1 98.06 86 ALA A N 1
ATOM 625 C CA . ALA A 1 86 ? -8.18 -24.156 -10.25 1 98.06 86 ALA A CA 1
ATOM 626 C C . ALA A 1 86 ? -8.43 -22.656 -10.023 1 98.06 86 ALA A C 1
ATOM 628 O O . ALA A 1 86 ? -8.188 -22.141 -8.938 1 98.06 86 ALA A O 1
ATOM 629 N N . LEU A 1 87 ? -8.938 -21.969 -11.039 1 98.62 87 LEU A N 1
ATOM 630 C CA . LEU A 1 87 ? -9.242 -20.531 -10.977 1 98.62 87 LEU A CA 1
ATOM 631 C C . LEU A 1 87 ? -10.289 -20.25 -9.906 1 98.62 87 LEU A C 1
ATOM 633 O O . LEU A 1 87 ? -10.07 -19.422 -9.023 1 98.62 87 LEU A O 1
ATOM 637 N N . LEU A 1 88 ? -11.352 -21.016 -9.891 1 98.75 88 LEU A N 1
ATOM 638 C CA . LEU A 1 88 ? -12.5 -20.703 -9.039 1 98.75 88 LEU A CA 1
ATOM 639 C C . LEU A 1 88 ? -12.234 -21.109 -7.598 1 98.75 88 LEU A C 1
ATOM 641 O O . LEU A 1 88 ? -12.695 -20.453 -6.664 1 98.75 88 LEU A O 1
ATOM 645 N N . THR A 1 89 ? -11.555 -22.219 -7.387 1 98.69 89 THR A N 1
ATOM 646 C CA . THR A 1 89 ? -11.188 -22.578 -6.02 1 98.69 89 THR A CA 1
ATOM 647 C C . THR A 1 89 ? -10.219 -21.562 -5.43 1 98.69 89 THR A C 1
ATOM 649 O O . THR A 1 89 ? -10.328 -21.203 -4.258 1 98.69 89 THR A O 1
ATOM 652 N N . THR A 1 90 ? -9.297 -21.062 -6.25 1 98.81 90 THR A N 1
ATOM 653 C CA . THR A 1 90 ? -8.367 -20.031 -5.797 1 98.81 90 THR A CA 1
ATOM 654 C C . THR A 1 90 ? -9.109 -18.75 -5.434 1 98.81 90 THR A C 1
ATOM 656 O O . THR A 1 90 ? -8.812 -18.109 -4.418 1 98.81 90 THR A O 1
ATOM 659 N N . GLU A 1 91 ? -10.086 -18.344 -6.27 1 98.88 91 GLU A N 1
ATOM 660 C CA . GLU A 1 91 ? -10.914 -17.172 -5.996 1 98.88 91 GLU A CA 1
ATOM 661 C C . GLU A 1 91 ? -11.602 -17.281 -4.641 1 98.88 91 GLU A C 1
ATOM 663 O O . GLU A 1 91 ? -11.531 -16.375 -3.822 1 98.88 91 GLU A O 1
ATOM 668 N N . GLU A 1 92 ? -12.188 -18.438 -4.387 1 98.81 92 GLU A N 1
ATOM 669 C CA . GLU A 1 92 ? -12.914 -18.656 -3.135 1 98.81 92 GLU A CA 1
ATOM 670 C C . GLU A 1 92 ? -11.969 -18.578 -1.935 1 98.81 92 GLU A C 1
ATOM 672 O O . GLU A 1 92 ? -12.273 -17.906 -0.945 1 98.81 92 GLU A O 1
ATOM 677 N N . LEU A 1 93 ? -10.867 -19.266 -2.045 1 98.81 93 LEU A N 1
ATOM 678 C CA . LEU A 1 93 ? -9.906 -19.266 -0.943 1 98.81 93 LEU A CA 1
ATOM 679 C C . LEU A 1 93 ? -9.367 -17.875 -0.673 1 98.81 93 LEU A C 1
ATOM 681 O O . LEU A 1 93 ? -9.188 -17.484 0.483 1 98.81 93 LEU A O 1
ATOM 685 N N . SER A 1 94 ? -9.148 -17.094 -1.771 1 98.81 94 SER A N 1
ATOM 686 C CA . SER A 1 94 ? -8.539 -15.781 -1.664 1 98.81 94 SER A CA 1
ATOM 687 C C . SER A 1 94 ? -9.508 -14.766 -1.076 1 98.81 94 SER A C 1
ATOM 689 O O . SER A 1 94 ? -9.094 -13.703 -0.612 1 98.81 94 SER A O 1
ATOM 691 N N . ARG A 1 95 ? -10.781 -15.078 -1.131 1 98 95 ARG A N 1
ATOM 692 C CA . ARG A 1 95 ? -11.758 -14.242 -0.437 1 98 95 ARG A CA 1
ATOM 693 C C . ARG A 1 95 ? -11.508 -14.242 1.068 1 98 95 ARG A C 1
ATOM 695 O O . ARG A 1 95 ? -11.805 -13.266 1.754 1 98 95 ARG A O 1
ATOM 702 N N . GLY A 1 96 ? -10.922 -15.328 1.576 1 97.88 96 GLY A N 1
ATOM 703 C CA . GLY A 1 96 ? -10.523 -15.414 2.973 1 97.88 96 GLY A CA 1
ATOM 704 C C . GLY A 1 96 ? -9.125 -14.883 3.225 1 97.88 96 GLY A C 1
ATOM 705 O O . GLY A 1 96 ? -8.914 -14.07 4.121 1 97.88 96 GLY A O 1
ATOM 706 N N . CYS A 1 97 ? -8.195 -15.32 2.428 1 98.56 97 CYS A N 1
ATOM 707 C CA . CYS A 1 97 ? -6.789 -14.961 2.57 1 98.56 97 CYS A CA 1
ATOM 708 C C . CYS A 1 97 ? -6.062 -15.062 1.236 1 98.56 97 CYS A C 1
ATOM 710 O O . CYS A 1 97 ? -5.91 -16.156 0.692 1 98.56 97 CYS A O 1
ATOM 712 N N . ALA A 1 98 ? -5.547 -13.953 0.768 1 98.81 98 ALA A N 1
ATOM 713 C CA . ALA A 1 98 ? -4.871 -13.906 -0.526 1 98.81 98 ALA A CA 1
ATOM 714 C C . ALA A 1 98 ? -3.631 -14.797 -0.531 1 98.81 98 ALA A C 1
ATOM 716 O O . ALA A 1 98 ? -3.316 -15.43 -1.543 1 98.81 98 ALA A O 1
ATOM 717 N N . SER A 1 99 ? -2.941 -14.898 0.594 1 98.81 99 SER A N 1
ATOM 718 C CA . SER A 1 99 ? -1.746 -15.734 0.673 1 98.81 99 SER A CA 1
ATOM 719 C C . SER A 1 99 ? -2.092 -17.203 0.529 1 98.81 99 SER A C 1
ATOM 721 O O . SER A 1 99 ? -1.358 -17.969 -0.113 1 98.81 99 SER A O 1
ATOM 723 N N . VAL A 1 100 ? -3.193 -17.641 1.065 1 98.62 100 VAL A N 1
ATOM 724 C CA . VAL A 1 100 ? -3.637 -19.031 0.918 1 98.62 100 VAL A CA 1
ATOM 725 C C . VAL A 1 100 ? -3.961 -19.312 -0.546 1 98.62 100 VAL A C 1
ATOM 727 O O . VAL A 1 100 ? -3.555 -20.344 -1.088 1 98.62 100 VAL A O 1
ATOM 730 N N . GLY A 1 101 ? -4.738 -18.391 -1.096 1 98.62 101 GLY A N 1
ATOM 731 C CA . GLY A 1 101 ? -5.031 -18.547 -2.512 1 98.62 101 GLY A CA 1
ATOM 732 C C . GLY A 1 101 ? -3.783 -18.641 -3.371 1 98.62 101 GLY A C 1
ATOM 733 O O . GLY A 1 101 ? -3.717 -19.453 -4.293 1 98.62 101 GLY A O 1
ATOM 734 N N . TRP A 1 102 ? -2.785 -17.781 -3.035 1 98.62 102 TRP A N 1
ATOM 735 C CA . TRP A 1 102 ? -1.537 -17.766 -3.789 1 98.62 102 TRP A CA 1
ATOM 736 C C . TRP A 1 102 ? -0.822 -19.109 -3.682 1 98.62 102 TRP A C 1
ATOM 738 O O . TRP A 1 102 ? -0.338 -19.641 -4.68 1 98.62 102 TRP A O 1
ATOM 748 N N . LEU A 1 103 ? -0.802 -19.656 -2.52 1 97.75 103 LEU A N 1
ATOM 749 C CA . LEU A 1 103 ? -0.16 -20.953 -2.322 1 97.75 103 LEU A CA 1
ATOM 750 C C . LEU A 1 103 ? -0.892 -22.031 -3.096 1 97.75 103 LEU A C 1
ATOM 752 O O . LEU A 1 103 ? -0.26 -22.875 -3.744 1 97.75 103 LEU A O 1
ATOM 756 N N . ARG A 1 104 ? -2.156 -22.047 -2.992 1 96.88 104 ARG A N 1
ATOM 757 C CA . ARG A 1 104 ? -2.934 -23.031 -3.738 1 96.88 104 ARG A CA 1
ATOM 758 C C . ARG A 1 104 ? -2.662 -22.922 -5.234 1 96.88 104 ARG A C 1
ATOM 760 O O . ARG A 1 104 ? -2.475 -23.938 -5.914 1 96.88 104 ARG A O 1
ATOM 767 N N . ALA A 1 105 ? -2.65 -21.688 -5.746 1 97.19 105 ALA A N 1
ATOM 768 C CA . ALA A 1 105 ? -2.432 -21.469 -7.172 1 97.19 105 ALA A CA 1
ATOM 769 C C . ALA A 1 105 ? -1.064 -21.984 -7.609 1 97.19 105 ALA A C 1
ATOM 771 O O . ALA A 1 105 ? -0.95 -22.672 -8.633 1 97.19 105 ALA A O 1
ATOM 772 N N . VAL A 1 106 ? -0.043 -21.719 -6.809 1 95.44 106 VAL A N 1
ATOM 773 C CA . VAL A 1 106 ? 1.319 -22.078 -7.184 1 95.44 106 VAL A CA 1
ATOM 774 C C . VAL A 1 106 ? 1.534 -23.578 -6.977 1 95.44 106 VAL A C 1
ATOM 776 O O . VAL A 1 106 ? 1.827 -24.312 -7.926 1 95.44 106 VAL A O 1
ATOM 779 N N . MET A 1 107 ? 1.234 -24.062 -5.828 1 92.25 107 MET A N 1
ATOM 780 C CA . MET A 1 107 ? 1.531 -25.453 -5.496 1 92.25 107 MET A CA 1
ATOM 781 C C . MET A 1 107 ? 0.601 -26.406 -6.242 1 92.25 107 MET A C 1
ATOM 783 O O . MET A 1 107 ? 1.028 -27.453 -6.699 1 92.25 107 MET A O 1
ATOM 787 N N . GLY A 1 108 ? -0.583 -26.016 -6.355 1 85.06 108 GLY A N 1
ATOM 788 C CA . GLY A 1 108 ? -1.53 -26.844 -7.086 1 85.06 108 GLY A CA 1
ATOM 789 C C . GLY A 1 108 ? -1.288 -26.859 -8.586 1 85.06 108 GLY A C 1
ATOM 790 O O . GLY A 1 108 ? -1.665 -27.797 -9.273 1 85.06 108 GLY A O 1
ATOM 791 N N . GLY A 1 109 ? -0.682 -25.797 -9.016 1 89.31 109 GLY A N 1
ATOM 792 C CA . GLY A 1 109 ? -0.372 -25.688 -10.43 1 89.31 109 GLY A CA 1
ATOM 793 C C . GLY A 1 109 ? 0.846 -26.484 -10.844 1 89.31 109 GLY A C 1
ATOM 794 O O . GLY A 1 109 ? 0.897 -27.016 -11.961 1 89.31 109 GLY A O 1
ATOM 795 N N . ASN A 1 110 ? 1.662 -26.719 -9.953 1 93.62 110 ASN A N 1
ATOM 796 C CA . ASN A 1 110 ? 2.945 -27.312 -10.297 1 93.62 110 ASN A CA 1
ATOM 797 C C . ASN A 1 110 ? 2.848 -28.828 -10.383 1 93.62 110 ASN A C 1
ATOM 799 O O . ASN A 1 110 ? 3.742 -29.484 -10.922 1 93.62 110 ASN A O 1
ATOM 803 N N . THR A 1 111 ? 1.771 -29.406 -9.93 1 94.44 111 THR A N 1
ATOM 804 C CA . THR A 1 111 ? 1.529 -30.812 -10.148 1 94.44 111 THR A CA 1
ATOM 805 C C . THR A 1 111 ? 1.277 -31.109 -11.625 1 94.44 111 THR A C 1
ATOM 807 O O . THR A 1 111 ? 1.591 -32.188 -12.117 1 94.44 111 THR A O 1
ATOM 810 N N . TRP A 1 112 ? 0.753 -30.125 -12.281 1 94.56 112 TRP A N 1
ATOM 811 C CA . TRP A 1 112 ? 0.603 -30.188 -13.734 1 94.56 112 TRP A CA 1
ATOM 812 C C . TRP A 1 112 ? 1.943 -30.453 -14.406 1 94.56 112 TRP A C 1
ATOM 814 O O . TRP A 1 112 ? 2.037 -31.297 -15.305 1 94.56 112 TRP A O 1
ATOM 824 N N . THR A 1 113 ? 2.965 -29.797 -13.938 1 94.69 113 THR A N 1
ATOM 825 C CA . THR A 1 113 ? 4.309 -29.969 -14.477 1 94.69 113 THR A CA 1
ATOM 826 C C . THR A 1 113 ? 4.863 -31.344 -14.117 1 94.69 113 THR A C 1
ATOM 828 O O . THR A 1 113 ? 5.391 -32.062 -14.984 1 94.69 113 THR A O 1
ATOM 831 N N . VAL A 1 114 ? 4.668 -31.75 -12.938 1 96.38 114 VAL A N 1
ATOM 832 C CA . VAL A 1 114 ? 5.211 -33.031 -12.445 1 96.38 114 VAL A CA 1
ATOM 833 C C . VAL A 1 114 ? 4.609 -34.188 -13.242 1 96.38 114 VAL A C 1
ATOM 835 O O . VAL A 1 114 ? 5.301 -35.156 -13.555 1 96.38 114 VAL A O 1
ATOM 838 N N . ALA A 1 115 ? 3.406 -34.094 -13.594 1 96 115 ALA A N 1
ATOM 839 C CA . ALA A 1 115 ? 2.68 -35.188 -14.281 1 96 115 ALA A CA 1
ATOM 840 C C . ALA A 1 115 ? 3.268 -35.438 -15.664 1 96 115 ALA A C 1
ATOM 842 O O . ALA A 1 115 ? 2.895 -36.406 -16.328 1 96 115 ALA A O 1
ATOM 843 N N . GLN A 1 116 ? 4.195 -34.656 -16.094 1 95.31 116 GLN A N 1
ATOM 844 C CA . GLN A 1 116 ? 4.773 -34.812 -17.422 1 95.31 116 GLN A CA 1
ATOM 845 C C . GLN A 1 116 ? 6.207 -35.312 -17.344 1 95.31 116 GLN A C 1
ATOM 847 O O . GLN A 1 116 ? 6.844 -35.562 -18.375 1 95.31 116 GLN A O 1
ATOM 852 N N . PHE A 1 117 ? 6.758 -35.469 -16.125 1 96.81 117 PHE A N 1
ATOM 853 C CA . PHE A 1 117 ? 8.078 -36.031 -15.883 1 96.81 117 PHE A CA 1
ATOM 854 C C . PHE A 1 117 ? 8.078 -37.531 -16.125 1 96.81 117 PHE A C 1
ATOM 856 O O . PHE A 1 117 ? 7.023 -38.156 -16.312 1 96.81 117 PHE A O 1
ATOM 863 N N . PRO A 1 118 ? 9.305 -38.156 -16.203 1 96.81 118 PRO A N 1
ATOM 864 C CA . PRO A 1 118 ? 9.359 -39.625 -16.25 1 96.81 118 PRO A CA 1
ATOM 865 C C . PRO A 1 118 ? 8.578 -40.281 -15.109 1 96.81 118 PRO A C 1
ATOM 867 O O . PRO A 1 118 ? 8.484 -39.719 -14.023 1 96.81 118 PRO A O 1
ATOM 870 N N . VAL A 1 119 ? 8.094 -41.438 -15.414 1 96.62 119 VAL A N 1
ATOM 871 C CA . VAL A 1 119 ? 7.195 -42.156 -14.5 1 96.62 119 VAL A CA 1
ATOM 872 C C . VAL A 1 119 ? 7.859 -42.312 -13.133 1 96.62 119 VAL A C 1
ATOM 874 O O . VAL A 1 119 ? 7.195 -42.219 -12.094 1 96.62 119 VAL A O 1
ATOM 877 N N . GLU A 1 120 ? 9.125 -42.5 -13.078 1 97.69 120 GLU A N 1
ATOM 878 C CA . GLU A 1 120 ? 9.844 -42.656 -11.812 1 97.69 120 GLU A CA 1
ATOM 879 C C . GLU A 1 120 ? 9.727 -41.406 -10.961 1 97.69 120 GLU A C 1
ATOM 881 O O . GLU A 1 120 ? 9.523 -41.469 -9.75 1 97.69 120 GLU A O 1
ATOM 886 N N . ALA A 1 121 ? 9.891 -40.25 -11.539 1 98 121 ALA A N 1
ATOM 887 C CA . ALA A 1 121 ? 9.75 -39 -10.836 1 98 121 ALA A CA 1
ATOM 888 C C . ALA A 1 121 ? 8.32 -38.781 -10.359 1 98 121 ALA A C 1
ATOM 890 O O . ALA A 1 121 ? 8.094 -38.312 -9.242 1 98 121 ALA A O 1
ATOM 891 N N . ARG A 1 122 ? 7.305 -39.094 -11.188 1 97.38 122 ARG A N 1
ATOM 892 C CA . ARG A 1 122 ? 5.898 -39.031 -10.805 1 97.38 122 ARG A CA 1
ATOM 893 C C . ARG A 1 122 ? 5.613 -39.875 -9.57 1 97.38 122 ARG A C 1
ATOM 895 O O . ARG A 1 122 ? 4.938 -39.406 -8.641 1 97.38 122 ARG A O 1
ATOM 902 N N . GLN A 1 123 ? 6.227 -41.062 -9.586 1 96.94 123 GLN A N 1
ATOM 903 C CA . GLN A 1 123 ? 6.031 -41.969 -8.461 1 96.94 123 GLN A CA 1
ATOM 904 C C . GLN A 1 123 ? 6.605 -41.406 -7.172 1 96.94 123 GLN A C 1
ATOM 906 O O . GLN A 1 123 ? 6.031 -41.562 -6.098 1 96.94 123 GLN A O 1
ATOM 911 N N . GLU A 1 124 ? 7.688 -40.719 -7.297 1 97 124 GLU A N 1
ATOM 912 C CA . GLU A 1 124 ? 8.32 -40.094 -6.129 1 97 124 GLU A CA 1
ATOM 913 C C . GLU A 1 124 ? 7.461 -38.969 -5.57 1 97 124 GLU A C 1
ATOM 915 O O . GLU A 1 124 ? 7.223 -38.906 -4.359 1 97 124 GLU A O 1
ATOM 920 N N . VAL A 1 125 ? 6.965 -38.125 -6.406 1 96.88 125 VAL A N 1
ATOM 921 C CA . VAL A 1 125 ? 6.297 -36.906 -5.988 1 96.88 125 VAL A CA 1
ATOM 922 C C . VAL A 1 125 ? 4.855 -37.219 -5.586 1 96.88 125 VAL A C 1
ATOM 924 O O . VAL A 1 125 ? 4.363 -36.719 -4.574 1 96.88 125 VAL A O 1
ATOM 927 N N . PHE A 1 126 ? 4.168 -38.031 -6.395 1 95.69 126 PHE A N 1
ATOM 928 C CA . PHE A 1 126 ? 2.762 -38.344 -6.156 1 95.69 126 PHE A CA 1
ATOM 929 C C . PHE A 1 126 ? 2.609 -39.531 -5.246 1 95.69 126 PHE A C 1
ATOM 931 O O . PHE A 1 126 ? 1.609 -40.25 -5.324 1 95.69 126 PHE A O 1
ATOM 938 N N . SER A 1 127 ? 3.559 -39.812 -4.398 1 91.62 127 SER A N 1
ATOM 939 C CA . SER A 1 127 ? 3.549 -40.969 -3.508 1 91.62 127 SER A CA 1
ATOM 940 C C . SER A 1 127 ? 2.496 -40.812 -2.414 1 91.62 127 SER A C 1
ATOM 942 O O . SER A 1 127 ? 2.094 -41.781 -1.79 1 91.62 127 SER A O 1
ATOM 944 N N . ALA A 1 128 ? 2.021 -39.625 -2.141 1 84.94 128 ALA A N 1
ATOM 945 C CA . ALA A 1 128 ? 0.954 -39.312 -1.193 1 84.94 128 ALA A CA 1
ATOM 946 C C . ALA A 1 128 ? 0.047 -38.219 -1.729 1 84.94 128 ALA A C 1
ATOM 948 O O . ALA A 1 128 ? 0.447 -37.438 -2.607 1 84.94 128 ALA A O 1
ATOM 949 N N . PRO A 1 129 ? -1.143 -38.312 -1.205 1 83.5 129 PRO A N 1
ATOM 950 C CA . PRO A 1 129 ? -2.027 -37.219 -1.619 1 83.5 129 PRO A CA 1
ATOM 951 C C . PRO A 1 129 ? -1.521 -35.844 -1.179 1 83.5 129 PRO A C 1
ATOM 953 O O . PRO A 1 129 ? -0.713 -35.75 -0.251 1 83.5 129 PRO A O 1
ATOM 956 N N . SER A 1 130 ? -2.018 -34.844 -1.857 1 88.44 130 SER A N 1
ATOM 957 C CA . SER A 1 130 ? -1.739 -33.438 -1.529 1 88.44 130 SER A CA 1
ATOM 958 C C . SER A 1 130 ? -0.248 -33.125 -1.628 1 88.44 130 SER A C 1
ATOM 960 O O . SER A 1 130 ? 0.343 -32.594 -0.694 1 88.44 130 SER A O 1
ATOM 962 N N . SER A 1 131 ? 0.31 -33.469 -2.771 1 90.94 131 SER A N 1
ATOM 963 C CA . SER A 1 131 ? 1.712 -33.156 -3.021 1 90.94 131 SER A CA 1
ATOM 964 C C . SER A 1 131 ? 1.936 -31.641 -3.059 1 90.94 131 SER A C 1
ATOM 966 O O . SER A 1 131 ? 1.255 -30.922 -3.795 1 90.94 131 SER A O 1
ATOM 968 N N . ARG A 1 132 ? 2.822 -31.203 -2.285 1 95.75 132 ARG A N 1
ATOM 969 C CA . ARG A 1 132 ? 3.148 -29.781 -2.215 1 95.75 132 ARG A CA 1
ATOM 970 C C . ARG A 1 132 ? 4.43 -29.484 -2.984 1 95.75 132 ARG A C 1
ATOM 972 O O . ARG A 1 132 ? 5.527 -29.812 -2.535 1 95.75 132 ARG A O 1
ATOM 979 N N . VAL A 1 133 ? 4.25 -28.875 -4.129 1 97.12 133 VAL A N 1
ATOM 980 C CA . VAL A 1 133 ? 5.355 -28.609 -5.043 1 97.12 133 VAL A CA 1
ATOM 981 C C . VAL A 1 133 ? 5.508 -27.109 -5.262 1 97.12 133 VAL A C 1
ATOM 983 O O . VAL A 1 133 ? 4.609 -26.469 -5.805 1 97.12 133 VAL A O 1
ATOM 986 N N . ALA A 1 134 ? 6.617 -26.516 -4.805 1 97.5 134 ALA A N 1
ATOM 987 C CA . ALA A 1 134 ? 6.941 -25.109 -5.086 1 97.5 134 ALA A CA 1
ATOM 988 C C . ALA A 1 134 ? 7.562 -24.953 -6.469 1 97.5 134 ALA A C 1
ATOM 990 O O . ALA A 1 134 ? 7.816 -25.953 -7.156 1 97.5 134 ALA A O 1
ATOM 991 N N . LEU A 1 135 ? 7.738 -23.656 -6.836 1 95.38 135 LEU A N 1
ATOM 992 C CA . LEU A 1 135 ? 8.203 -23.406 -8.195 1 95.38 135 LEU A CA 1
ATOM 993 C C . LEU A 1 135 ? 9.164 -22.234 -8.227 1 95.38 135 LEU A C 1
ATOM 995 O O . LEU A 1 135 ? 8.93 -21.219 -7.566 1 95.38 135 LEU A O 1
ATOM 999 N N . GLN A 1 136 ? 10.242 -22.406 -8.969 1 94.5 136 GLN A N 1
ATOM 1000 C CA . GLN A 1 136 ? 11.102 -21.312 -9.422 1 94.5 136 GLN A CA 1
ATOM 1001 C C . GLN A 1 136 ? 11.703 -21.625 -10.789 1 94.5 136 GLN A C 1
ATOM 1003 O O . GLN A 1 136 ? 12.664 -22.391 -10.891 1 94.5 136 GLN A O 1
ATOM 1008 N N . LEU A 1 137 ? 11.25 -20.906 -11.812 1 88.5 137 LEU A N 1
ATOM 1009 C CA . LEU A 1 137 ? 11.539 -21.344 -13.172 1 88.5 137 LEU A CA 1
ATOM 1010 C C . LEU A 1 137 ? 12.859 -20.766 -13.664 1 88.5 137 LEU A C 1
ATOM 1012 O O . LEU A 1 137 ? 13.336 -21.109 -14.75 1 88.5 137 LEU A O 1
ATOM 1016 N N . ARG A 1 138 ? 13.461 -19.938 -12.898 1 91.5 138 ARG A N 1
ATOM 1017 C CA . ARG A 1 138 ? 14.719 -19.359 -13.352 1 91.5 138 ARG A CA 1
ATOM 1018 C C . ARG A 1 138 ? 15.719 -19.234 -12.195 1 91.5 138 ARG A C 1
ATOM 1020 O O . ARG A 1 138 ? 15.883 -18.156 -11.625 1 91.5 138 ARG A O 1
ATOM 1027 N N . LEU A 1 139 ? 16.406 -20.359 -12.039 1 95.62 139 LEU A N 1
ATOM 1028 C CA . LEU A 1 139 ? 17.484 -20.281 -11.047 1 95.62 139 LEU A CA 1
ATOM 1029 C C . LEU A 1 139 ? 18.672 -19.5 -11.594 1 95.62 139 LEU A C 1
ATOM 1031 O O . LEU A 1 139 ? 19.016 -19.625 -12.766 1 95.62 139 LEU A O 1
ATOM 1035 N N . ALA A 1 140 ? 19.219 -18.688 -10.789 1 95.69 140 ALA A N 1
ATOM 1036 C CA . ALA A 1 140 ? 20.469 -18 -11.117 1 95.69 140 ALA A CA 1
ATOM 1037 C C . ALA A 1 140 ? 21.672 -18.859 -10.758 1 95.69 140 ALA A C 1
ATOM 1039 O O . ALA A 1 140 ? 21.562 -19.766 -9.93 1 95.69 140 ALA A O 1
ATOM 1040 N N . GLY A 1 141 ? 22.797 -18.609 -11.516 1 94.5 141 GLY A N 1
ATOM 1041 C CA . GLY A 1 141 ? 24.016 -19.359 -11.289 1 94.5 141 GLY A CA 1
ATOM 1042 C C . GLY A 1 141 ? 24.594 -19.969 -12.555 1 94.5 141 GLY A C 1
ATOM 1043 O O . GLY A 1 141 ? 24.094 -19.703 -13.656 1 94.5 141 GLY A O 1
ATOM 1044 N N . PRO A 1 142 ? 25.672 -20.734 -12.344 1 93.88 142 PRO A N 1
ATOM 1045 C CA . PRO A 1 142 ? 26.266 -21.391 -13.508 1 93.88 142 PRO A CA 1
ATOM 1046 C C . PRO A 1 142 ? 25.344 -22.453 -14.102 1 93.88 142 PRO A C 1
ATOM 1048 O O . PRO A 1 142 ? 24.469 -22.969 -13.406 1 93.88 142 PRO A O 1
ATOM 1051 N N . PRO A 1 143 ? 25.562 -22.75 -15.359 1 93.5 143 PRO A N 1
ATOM 1052 C CA . PRO A 1 143 ? 24.75 -23.828 -15.953 1 93.5 143 PRO A CA 1
ATOM 1053 C C . PRO A 1 143 ? 24.938 -25.156 -15.242 1 93.5 143 PRO A C 1
ATOM 1055 O O . PRO A 1 143 ? 26.031 -25.438 -14.734 1 93.5 143 PRO A O 1
ATOM 1058 N N . ALA A 1 144 ? 23.828 -25.906 -15.219 1 95.25 144 ALA A N 1
ATOM 1059 C CA . ALA A 1 144 ? 23.938 -27.266 -14.727 1 95.25 144 ALA A CA 1
ATOM 1060 C C . ALA A 1 144 ? 24.922 -28.078 -15.57 1 95.25 144 ALA A C 1
ATOM 1062 O O . ALA A 1 144 ? 25.016 -27.891 -16.781 1 95.25 144 ALA A O 1
ATOM 1063 N N . ARG A 1 145 ? 25.656 -28.938 -14.93 1 93.62 145 ARG A N 1
ATOM 1064 C CA . ARG A 1 145 ? 26.625 -29.781 -15.641 1 93.62 145 ARG A CA 1
ATOM 1065 C C . ARG A 1 145 ? 26.078 -31.188 -15.852 1 93.62 145 ARG A C 1
ATOM 1067 O O . ARG A 1 145 ? 25.641 -31.844 -14.891 1 93.62 145 ARG A O 1
ATOM 1074 N N . ARG A 1 146 ? 26.172 -31.656 -17.109 1 92.81 146 ARG A N 1
ATOM 1075 C CA . ARG A 1 146 ? 25.766 -33.031 -17.391 1 92.81 146 ARG A CA 1
ATOM 1076 C C . ARG A 1 146 ? 26.797 -34.031 -16.906 1 92.81 146 ARG A C 1
ATOM 1078 O O . ARG A 1 146 ? 27.984 -33.875 -17.188 1 92.81 146 ARG A O 1
ATOM 1085 N N . VAL A 1 147 ? 26.328 -35 -16.172 1 94 147 VAL A N 1
ATOM 1086 C CA . VAL A 1 147 ? 27.156 -36.094 -15.703 1 94 147 VAL A CA 1
ATOM 1087 C C . VAL A 1 147 ? 26.469 -37.438 -16 1 94 147 VAL A C 1
ATOM 1089 O O . VAL A 1 147 ? 25.297 -37.438 -16.422 1 94 147 VAL A O 1
ATOM 1092 N N . PRO A 1 148 ? 27.109 -38.531 -15.914 1 94.88 148 PRO A N 1
ATOM 1093 C CA . PRO A 1 148 ? 26.547 -39.812 -16.312 1 94.88 148 PRO A CA 1
ATOM 1094 C C . PRO A 1 148 ? 25.234 -40.125 -15.609 1 94.88 148 PRO A C 1
ATOM 1096 O O . PRO A 1 148 ? 24.344 -40.75 -16.188 1 94.88 148 PRO A O 1
ATOM 1099 N N . GLU A 1 149 ? 25.047 -39.594 -14.406 1 96 149 GLU A N 1
ATOM 1100 C CA . GLU A 1 149 ? 23.891 -39.969 -13.578 1 96 149 GLU A CA 1
ATOM 1101 C C . GLU A 1 149 ? 22.766 -38.938 -13.742 1 96 149 GLU A C 1
ATOM 1103 O O . GLU A 1 149 ? 21.656 -39.156 -13.242 1 96 149 GLU A O 1
ATOM 1108 N N . GLY A 1 150 ? 23.016 -37.844 -14.398 1 95.38 150 GLY A N 1
ATOM 1109 C CA . GLY A 1 150 ? 22.047 -36.781 -14.516 1 95.38 150 GLY A CA 1
ATOM 1110 C C . GLY A 1 150 ? 22.672 -35.406 -14.672 1 95.38 150 GLY A C 1
ATOM 1111 O O . GLY A 1 150 ? 23.5 -35.188 -15.562 1 95.38 150 GLY A O 1
ATOM 1112 N N . TYR A 1 151 ? 22.297 -34.438 -13.82 1 96 151 TYR A N 1
ATOM 1113 C CA . TYR A 1 151 ? 22.828 -33.094 -13.852 1 96 151 TYR A CA 1
ATOM 1114 C C . TYR A 1 151 ? 23.312 -32.656 -12.469 1 96 151 TYR A C 1
ATOM 1116 O O . TYR A 1 151 ? 22.625 -32.875 -11.469 1 96 151 TYR A O 1
ATOM 1124 N N . LEU A 1 152 ? 24.5 -32.125 -12.461 1 97.25 152 LEU A N 1
ATOM 1125 C CA . LEU A 1 152 ? 25.062 -31.562 -11.234 1 97.25 152 LEU A CA 1
ATOM 1126 C C . LEU A 1 152 ? 24.812 -30.062 -11.148 1 97.25 152 LEU A C 1
ATOM 1128 O O . LEU A 1 152 ? 25.234 -29.312 -12.031 1 97.25 152 LEU A O 1
ATOM 1132 N N . LEU A 1 153 ? 24.031 -29.688 -10.109 1 97.19 153 LEU A N 1
ATOM 1133 C CA . LEU A 1 153 ? 23.812 -28.281 -9.812 1 97.19 153 LEU A CA 1
ATOM 1134 C C . LEU A 1 153 ? 24.797 -27.797 -8.75 1 97.19 153 LEU A C 1
ATOM 1136 O O . LEU A 1 153 ? 25.016 -28.469 -7.742 1 97.19 153 LEU A O 1
ATOM 1140 N N . ARG A 1 154 ? 25.438 -26.594 -9.031 1 96.5 154 ARG A N 1
ATOM 1141 C CA . ARG A 1 154 ? 26.375 -26 -8.07 1 96.5 154 ARG A CA 1
ATOM 1142 C C . ARG A 1 154 ? 26.188 -24.5 -7.965 1 96.5 154 ARG A C 1
ATOM 1144 O O . ARG A 1 154 ? 26.281 -23.781 -8.961 1 96.5 154 ARG A O 1
ATOM 1151 N N . GLY A 1 155 ? 25.984 -24.094 -6.773 1 96.62 155 GLY A N 1
ATOM 1152 C CA . GLY A 1 155 ? 25.969 -22.672 -6.492 1 96.62 155 GLY A CA 1
ATOM 1153 C C . GLY A 1 155 ? 24.781 -21.953 -7.117 1 96.62 155 GLY A C 1
ATOM 1154 O O . GLY A 1 155 ? 24.938 -20.844 -7.648 1 96.62 155 GLY A O 1
ATOM 1155 N N . MET A 1 156 ? 23.656 -22.547 -7.117 1 95 156 MET A N 1
ATOM 1156 C CA . MET A 1 156 ? 22.484 -21.922 -7.727 1 95 156 MET A CA 1
ATOM 1157 C C . MET A 1 156 ? 21.594 -21.281 -6.664 1 95 156 MET A C 1
ATOM 1159 O O . MET A 1 156 ? 21.656 -21.641 -5.488 1 95 156 MET A O 1
ATOM 1163 N N . TRP A 1 157 ? 20.844 -20.266 -7.078 1 96.25 157 TRP A N 1
ATOM 1164 C CA . TRP A 1 157 ? 19.906 -19.641 -6.141 1 96.25 157 TRP A CA 1
ATOM 1165 C C . TRP A 1 157 ? 18.625 -19.203 -6.844 1 96.25 157 TRP A C 1
ATOM 1167 O O . TRP A 1 157 ? 18.656 -18.859 -8.023 1 96.25 157 TRP A O 1
ATOM 1177 N N . GLY A 1 158 ? 17.531 -19.359 -6.191 1 96.94 158 GLY A N 1
ATOM 1178 C CA . GLY A 1 158 ? 16.219 -18.984 -6.676 1 96.94 158 GLY A CA 1
ATOM 1179 C C . GLY A 1 158 ? 15.492 -18.031 -5.738 1 96.94 158 GLY A C 1
ATOM 1180 O O . GLY A 1 158 ? 15.633 -18.125 -4.52 1 96.94 158 GLY A O 1
ATOM 1181 N N . ARG A 1 159 ? 14.734 -17.062 -6.375 1 96.25 159 ARG A N 1
ATOM 1182 C CA . ARG A 1 159 ? 13.938 -16.094 -5.613 1 96.25 159 ARG A CA 1
ATOM 1183 C C . ARG A 1 159 ? 12.445 -16.344 -5.812 1 96.25 159 ARG A C 1
ATOM 1185 O O . ARG A 1 159 ? 12.047 -17.047 -6.742 1 96.25 159 ARG A O 1
ATOM 1192 N N . PHE A 1 160 ? 11.617 -15.766 -4.93 1 97.19 160 PHE A N 1
ATOM 1193 C CA . PHE A 1 160 ? 10.164 -15.789 -5.078 1 97.19 160 PHE A CA 1
ATOM 1194 C C . PHE A 1 160 ? 9.641 -17.219 -5.129 1 97.19 160 PHE A C 1
ATOM 1196 O O . PHE A 1 160 ? 8.828 -17.547 -5.992 1 97.19 160 PHE A O 1
ATOM 1203 N N . CYS A 1 161 ? 10.188 -18.062 -4.266 1 98.06 161 CYS A N 1
ATOM 1204 C CA . CYS A 1 161 ? 9.703 -19.438 -4.227 1 98.06 161 CYS A CA 1
ATOM 1205 C C . CYS A 1 161 ? 8.555 -19.594 -3.229 1 98.06 161 CYS A C 1
ATOM 1207 O O . CYS A 1 161 ? 8.773 -19.969 -2.08 1 98.06 161 CYS A O 1
ATOM 1209 N N . SER A 1 162 ? 7.32 -19.328 -3.703 1 97.81 162 SER A N 1
ATOM 1210 C CA . SER A 1 162 ? 6.141 -19.234 -2.85 1 97.81 162 SER A CA 1
ATOM 1211 C C . SER A 1 162 ? 5.824 -20.578 -2.201 1 97.81 162 SER A C 1
ATOM 1213 O O . SER A 1 162 ? 5.789 -21.609 -2.879 1 97.81 162 SER A O 1
ATOM 1215 N N . GLY A 1 163 ? 5.633 -20.562 -0.882 1 97.5 163 GLY A N 1
ATOM 1216 C CA . GLY A 1 163 ? 5.227 -21.75 -0.135 1 97.5 163 GLY A CA 1
ATOM 1217 C C . GLY A 1 163 ? 6.371 -22.703 0.146 1 97.5 163 GLY A C 1
ATOM 1218 O O . GLY A 1 163 ? 6.152 -23.844 0.566 1 97.5 163 GLY A O 1
ATOM 1219 N N . ILE A 1 164 ? 7.562 -22.219 -0.05 1 98 164 ILE A N 1
ATOM 1220 C CA . ILE A 1 164 ? 8.719 -23.109 0.063 1 98 164 ILE A CA 1
ATOM 1221 C C . ILE A 1 164 ? 8.781 -23.703 1.469 1 98 164 ILE A C 1
ATOM 1223 O O . ILE A 1 164 ? 9.219 -24.828 1.651 1 98 164 ILE A O 1
ATOM 1227 N N . ASP A 1 165 ? 8.234 -23 2.453 1 97.38 165 ASP A N 1
ATOM 1228 C CA . ASP A 1 165 ? 8.234 -23.453 3.838 1 97.38 165 ASP A CA 1
ATOM 1229 C C . ASP A 1 165 ? 7.395 -24.734 3.992 1 97.38 165 ASP A C 1
ATOM 1231 O O . ASP A 1 165 ? 7.582 -25.484 4.941 1 97.38 165 ASP A O 1
ATOM 1235 N N . HIS A 1 166 ? 6.527 -24.953 3.09 1 97.56 166 HIS A N 1
ATOM 1236 C CA . HIS A 1 166 ? 5.574 -26.047 3.205 1 97.56 166 HIS A CA 1
ATOM 1237 C C . HIS A 1 166 ? 5.773 -27.062 2.09 1 97.56 166 HIS A C 1
ATOM 1239 O O . HIS A 1 166 ? 5.07 -28.078 2.037 1 97.56 166 HIS A O 1
ATOM 1245 N N . ALA A 1 167 ? 6.695 -26.812 1.196 1 97.5 167 ALA A N 1
ATOM 1246 C CA . ALA A 1 167 ? 6.883 -27.641 0.017 1 97.5 167 ALA A CA 1
ATOM 1247 C C . ALA A 1 167 ? 7.742 -28.859 0.341 1 97.5 167 ALA A C 1
ATOM 1249 O O . ALA A 1 167 ? 8.633 -28.797 1.196 1 97.5 167 ALA A O 1
ATOM 1250 N N . GLU A 1 168 ? 7.465 -29.938 -0.364 1 96.75 168 GLU A N 1
ATOM 1251 C CA . GLU A 1 168 ? 8.328 -31.109 -0.337 1 96.75 168 GLU A CA 1
ATOM 1252 C C . GLU A 1 168 ? 9.273 -31.141 -1.534 1 96.75 168 GLU A C 1
ATOM 1254 O O . GLU A 1 168 ? 10.391 -31.641 -1.438 1 96.75 168 GLU A O 1
ATOM 1259 N N . TRP A 1 169 ? 8.789 -30.656 -2.559 1 97.69 169 TRP A N 1
ATOM 1260 C CA . TRP A 1 169 ? 9.531 -30.625 -3.816 1 97.69 169 TRP A CA 1
ATOM 1261 C C . TRP A 1 169 ? 9.531 -29.219 -4.41 1 97.69 169 TRP A C 1
ATOM 1263 O O . TRP A 1 169 ? 8.672 -28.391 -4.086 1 97.69 169 TRP A O 1
ATOM 1273 N N . ILE A 1 170 ? 10.5 -28.922 -5.227 1 98.25 170 ILE A N 1
ATOM 1274 C CA . ILE A 1 170 ? 10.594 -27.688 -5.996 1 98.25 170 ILE A CA 1
ATOM 1275 C C . ILE A 1 170 ? 10.805 -28 -7.473 1 98.25 170 ILE A C 1
ATOM 1277 O O . ILE A 1 170 ? 11.727 -28.75 -7.828 1 98.25 170 ILE A O 1
ATOM 1281 N N . VAL A 1 171 ? 9.922 -27.594 -8.289 1 97.44 171 VAL A N 1
ATOM 1282 C CA . VAL A 1 171 ? 10.203 -27.547 -9.719 1 97.44 171 VAL A CA 1
ATOM 1283 C C . VAL A 1 171 ? 11.07 -26.328 -10.031 1 97.44 171 VAL A C 1
ATOM 1285 O O . VAL A 1 171 ? 10.664 -25.188 -9.766 1 97.44 171 VAL A O 1
ATOM 1288 N N . ALA A 1 172 ? 12.25 -26.547 -10.602 1 97.56 172 ALA A N 1
ATOM 1289 C CA . ALA A 1 172 ? 13.188 -25.453 -10.82 1 97.56 172 ALA A CA 1
ATOM 1290 C C . ALA A 1 172 ? 13.68 -25.438 -12.266 1 97.56 172 ALA A C 1
ATOM 1292 O O . ALA A 1 172 ? 13.984 -26.484 -12.836 1 97.56 172 ALA A O 1
ATOM 1293 N N . GLY A 1 173 ? 13.656 -24.25 -12.836 1 96.31 173 GLY A N 1
ATOM 1294 C CA . GLY A 1 173 ? 14.297 -24.078 -14.133 1 96.31 173 GLY A CA 1
ATOM 1295 C C . GLY A 1 173 ? 15.789 -23.844 -14.031 1 96.31 173 GLY A C 1
ATOM 1296 O O . GLY A 1 173 ? 16.25 -23.062 -13.195 1 96.31 173 GLY A O 1
ATOM 1297 N N . VAL A 1 174 ? 16.547 -24.547 -14.844 1 96.12 174 VAL A N 1
ATOM 1298 C CA . VAL A 1 174 ? 17.984 -24.391 -14.836 1 96.12 174 VAL A CA 1
ATOM 1299 C C . VAL A 1 174 ? 18.5 -24.281 -16.266 1 96.12 174 VAL A C 1
ATOM 1301 O O . VAL A 1 174 ? 17.891 -24.797 -17.203 1 96.12 174 VAL A O 1
ATOM 1304 N N . SER A 1 175 ? 19.578 -23.547 -16.391 1 92.75 175 SER A N 1
ATOM 1305 C CA . SER A 1 175 ? 20.312 -23.578 -17.656 1 92.75 175 SER A CA 1
ATOM 1306 C C . SER A 1 175 ? 21.172 -24.828 -17.75 1 92.75 175 SER A C 1
ATOM 1308 O O . SER A 1 175 ? 21.781 -25.25 -16.766 1 92.75 175 SER A O 1
ATOM 1310 N N . ALA A 1 176 ? 21.078 -25.453 -18.891 1 86.06 176 ALA A N 1
ATOM 1311 C CA . ALA A 1 176 ? 21.875 -26.656 -19.125 1 86.06 176 ALA A CA 1
ATOM 1312 C C . ALA A 1 176 ? 22.516 -26.641 -20.5 1 86.06 176 ALA A C 1
ATOM 1314 O O . ALA A 1 176 ? 22.016 -25.969 -21.422 1 86.06 176 ALA A O 1
ATOM 1315 N N . PRO A 1 177 ? 23.719 -27.219 -20.578 1 77.75 177 PRO A N 1
ATOM 1316 C CA . PRO A 1 177 ? 24.344 -27.312 -21.906 1 77.75 177 PRO A CA 1
ATOM 1317 C C . PRO A 1 177 ? 23.5 -28.094 -22.906 1 77.75 177 PRO A C 1
ATOM 1319 O O . PRO A 1 177 ? 22.672 -28.922 -22.516 1 77.75 177 PRO A O 1
ATOM 1322 N N . PRO A 1 178 ? 23.641 -27.656 -24.094 1 73.88 178 PRO A N 1
ATOM 1323 C CA . PRO A 1 178 ? 22.906 -28.422 -25.094 1 73.88 178 PRO A CA 1
ATOM 1324 C C . PRO A 1 178 ? 23.312 -29.891 -25.141 1 73.88 178 PRO A C 1
ATOM 1326 O O . PRO A 1 178 ? 24.469 -30.219 -24.875 1 73.88 178 PRO A O 1
ATOM 1329 N N . ALA A 1 179 ? 22.234 -30.703 -25.266 1 66.56 179 ALA A N 1
ATOM 1330 C CA . ALA A 1 179 ? 22.562 -32.062 -25.641 1 66.56 179 ALA A CA 1
ATOM 1331 C C . ALA A 1 179 ? 23.344 -32.125 -26.953 1 66.56 179 ALA A C 1
ATOM 1333 O O . ALA A 1 179 ? 23.281 -31.172 -27.75 1 66.56 179 ALA A O 1
ATOM 1334 N N . PRO A 1 180 ? 24.219 -33.125 -27.109 1 64.06 180 PRO A N 1
ATOM 1335 C CA . PRO A 1 180 ? 24.906 -33.219 -28.391 1 64.06 180 PRO A CA 1
ATOM 1336 C C . PRO A 1 180 ? 23.969 -33.094 -29.594 1 64.06 180 PRO A C 1
ATOM 1338 O O . PRO A 1 180 ? 23 -33.875 -29.703 1 64.06 180 PRO A O 1
ATOM 1341 N N . GLY A 1 181 ? 24.188 -32.156 -30.453 1 66.12 181 GLY A N 1
ATOM 1342 C CA . GLY A 1 181 ? 23.406 -31.969 -31.672 1 66.12 181 GLY A CA 1
ATOM 1343 C C . GLY A 1 181 ? 22.156 -31.156 -31.469 1 66.12 181 GLY A C 1
ATOM 1344 O O . GLY A 1 181 ? 21.344 -31 -32.375 1 66.12 181 GLY A O 1
ATOM 1345 N N . ALA A 1 182 ? 21.953 -30.812 -30.188 1 70.25 182 ALA A N 1
ATOM 1346 C CA . ALA A 1 182 ? 20.734 -30.062 -29.906 1 70.25 182 ALA A CA 1
ATOM 1347 C C . ALA A 1 182 ? 21.062 -28.641 -29.484 1 70.25 182 ALA A C 1
ATOM 1349 O O . ALA A 1 182 ? 22.188 -28.344 -29.062 1 70.25 182 ALA A O 1
ATOM 1350 N N . GLU A 1 183 ? 20.234 -27.734 -29.766 1 75.56 183 GLU A N 1
ATOM 1351 C CA . GLU A 1 183 ? 20.391 -26.359 -29.281 1 75.56 183 GLU A CA 1
ATOM 1352 C C . GLU A 1 183 ? 20.172 -26.297 -27.766 1 75.56 183 GLU A C 1
ATOM 1354 O O . GLU A 1 183 ? 19.375 -27.047 -27.203 1 75.56 183 GLU A O 1
ATOM 1359 N N . PRO A 1 184 ? 20.969 -25.516 -27.188 1 81.06 184 PRO A N 1
ATOM 1360 C CA . PRO A 1 184 ? 20.781 -25.328 -25.75 1 81.06 184 PRO A CA 1
ATOM 1361 C C . PRO A 1 184 ? 19.375 -24.859 -25.391 1 81.06 184 PRO A C 1
ATOM 1363 O O . PRO A 1 184 ? 18.781 -24.078 -26.125 1 81.06 184 PRO A O 1
ATOM 1366 N N . GLU A 1 185 ? 18.734 -25.562 -24.453 1 85.06 185 GLU A N 1
ATOM 1367 C CA . GLU A 1 185 ? 17.453 -25.109 -23.922 1 85.06 185 GLU A CA 1
ATOM 1368 C C . GLU A 1 185 ? 17.391 -25.281 -22.406 1 85.06 185 GLU A C 1
ATOM 1370 O O . GLU A 1 185 ? 18.031 -26.172 -21.859 1 85.06 185 GLU A O 1
ATOM 1375 N N . PRO A 1 186 ? 16.641 -24.469 -21.844 1 89.94 186 PRO A N 1
ATOM 1376 C CA . PRO A 1 186 ? 16.453 -24.625 -20.406 1 89.94 186 PRO A CA 1
ATOM 1377 C C . PRO A 1 186 ? 15.766 -25.938 -20.031 1 89.94 186 PRO A C 1
ATOM 1379 O O . PRO A 1 186 ? 15.055 -26.516 -20.859 1 89.94 186 PRO A O 1
ATOM 1382 N N . HIS A 1 187 ? 16.156 -26.5 -18.891 1 93.38 187 HIS A N 1
ATOM 1383 C CA . HIS A 1 187 ? 15.516 -27.672 -18.328 1 93.38 187 HIS A CA 1
ATOM 1384 C C . HIS A 1 187 ? 14.766 -27.328 -17.047 1 93.38 187 HIS A C 1
ATOM 1386 O O . HIS A 1 187 ? 15.07 -26.328 -16.391 1 93.38 187 HIS A O 1
ATOM 1392 N N . VAL A 1 188 ? 13.719 -28.078 -16.812 1 95.69 188 VAL A N 1
ATOM 1393 C CA . VAL A 1 188 ? 13.086 -28.078 -15.5 1 95.69 188 VAL A CA 1
ATOM 1394 C C . VAL A 1 188 ? 13.523 -29.328 -14.727 1 95.69 188 VAL A C 1
ATOM 1396 O O . VAL A 1 188 ? 13.633 -30.406 -15.289 1 95.69 188 VAL A O 1
ATOM 1399 N N . VAL A 1 189 ? 13.883 -29.109 -13.477 1 97.38 189 VAL A N 1
ATOM 1400 C CA . VAL A 1 189 ? 14.336 -30.219 -12.633 1 97.38 189 VAL A CA 1
ATOM 1401 C C . VAL A 1 189 ? 13.477 -30.281 -11.367 1 97.38 189 VAL A C 1
ATOM 1403 O O . VAL A 1 189 ? 12.844 -29.297 -10.984 1 97.38 189 VAL A O 1
ATOM 1406 N N . LEU A 1 190 ? 13.391 -31.453 -10.781 1 98 190 LEU A N 1
ATOM 1407 C CA . LEU A 1 190 ? 12.734 -31.672 -9.5 1 98 190 LEU A CA 1
ATOM 1408 C C . LEU A 1 190 ? 13.766 -31.75 -8.375 1 98 190 LEU A C 1
ATOM 1410 O O . LEU A 1 190 ? 14.625 -32.625 -8.383 1 98 190 LEU A O 1
ATOM 1414 N N . LEU A 1 191 ? 13.648 -30.812 -7.453 1 98.19 191 LEU A N 1
ATOM 1415 C CA . LEU A 1 191 ? 14.539 -30.781 -6.297 1 98.19 191 LEU A CA 1
ATOM 1416 C C . LEU A 1 191 ? 13.789 -31.156 -5.023 1 98.19 191 LEU A C 1
ATOM 1418 O O . LEU A 1 191 ? 12.703 -30.625 -4.758 1 98.19 191 LEU A O 1
ATOM 1422 N N . PRO A 1 192 ? 14.375 -32.094 -4.234 1 97.88 192 PRO A N 1
ATOM 1423 C CA . PRO A 1 192 ? 13.828 -32.188 -2.877 1 97.88 192 PRO A CA 1
ATOM 1424 C C . PRO A 1 192 ? 14.062 -30.922 -2.057 1 97.88 192 PRO A C 1
ATOM 1426 O O . PRO A 1 192 ? 15.203 -30.469 -1.925 1 97.88 192 PRO A O 1
ATOM 1429 N N . GLN A 1 193 ? 13.023 -30.328 -1.544 1 97.81 193 GLN A N 1
ATOM 1430 C CA . GLN A 1 193 ? 13.109 -29.062 -0.819 1 97.81 193 GLN A CA 1
ATOM 1431 C C . GLN A 1 193 ? 14.133 -29.156 0.315 1 97.81 193 GLN A C 1
ATOM 1433 O O . GLN A 1 193 ? 14.891 -28.219 0.547 1 97.81 193 GLN A O 1
ATOM 1438 N N . GLN A 1 194 ? 14.258 -30.297 0.96 1 97.38 194 GLN A N 1
ATOM 1439 C CA . GLN A 1 194 ? 15.125 -30.469 2.121 1 97.38 194 GLN A CA 1
ATOM 1440 C C . GLN A 1 194 ? 16.594 -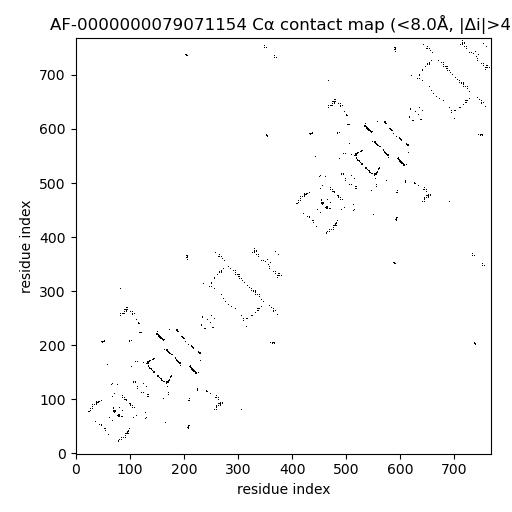30.422 1.723 1 97.38 194 GLN A C 1
ATOM 1442 O O . GLN A 1 194 ? 17.469 -30.266 2.578 1 97.38 194 GLN A O 1
ATOM 1447 N N . ARG A 1 195 ? 16.812 -30.531 0.451 1 97.75 195 ARG A N 1
ATOM 1448 C CA . ARG A 1 195 ? 18.188 -30.5 -0.026 1 97.75 195 ARG A CA 1
ATOM 1449 C C . ARG A 1 195 ? 18.609 -29.094 -0.432 1 97.75 195 ARG A C 1
ATOM 1451 O O . ARG A 1 195 ? 19.703 -28.891 -0.957 1 97.75 195 ARG A O 1
ATOM 1458 N N . THR A 1 196 ? 17.781 -28.109 -0.229 1 97.81 196 THR A N 1
ATOM 1459 C CA . THR A 1 196 ? 18.094 -26.703 -0.487 1 97.81 196 THR A CA 1
ATOM 1460 C C . THR A 1 196 ? 18.281 -25.938 0.822 1 97.81 196 THR A C 1
ATOM 1462 O O . THR A 1 196 ? 17.984 -26.469 1.899 1 97.81 196 THR A O 1
ATOM 1465 N N . VAL A 1 197 ? 18.875 -24.766 0.711 1 98.06 197 VAL A N 1
ATOM 1466 C CA . VAL A 1 197 ? 19.062 -23.891 1.869 1 98.06 197 VAL A CA 1
ATOM 1467 C C . VAL A 1 197 ? 18.203 -22.641 1.732 1 98.06 197 VAL A C 1
ATOM 1469 O O . VAL A 1 197 ? 18.422 -21.828 0.825 1 98.06 197 VAL A O 1
ATOM 1472 N N . GLY A 1 198 ? 17.312 -22.5 2.678 1 96.94 198 GLY A N 1
ATOM 1473 C CA . GLY A 1 198 ? 16.422 -21.359 2.648 1 96.94 198 GLY A CA 1
ATOM 1474 C C . GLY A 1 198 ? 17.078 -20.062 3.104 1 96.94 198 GLY A C 1
ATOM 1475 O O . GLY A 1 198 ? 17.984 -20.094 3.93 1 96.94 198 GLY A O 1
ATOM 1476 N N . ILE A 1 199 ? 16.656 -18.938 2.561 1 97.62 199 ILE A N 1
ATOM 1477 C CA . ILE A 1 199 ? 17.078 -17.609 2.965 1 97.62 199 ILE A CA 1
ATOM 1478 C C . ILE A 1 199 ? 15.875 -16.828 3.496 1 97.62 199 ILE A C 1
ATOM 1480 O O . ILE A 1 199 ? 14.836 -16.75 2.836 1 97.62 199 ILE A O 1
ATOM 1484 N N . ASP A 1 200 ? 15.961 -16.312 4.676 1 97.5 200 ASP A N 1
ATOM 1485 C CA . ASP A 1 200 ? 14.852 -15.547 5.246 1 97.5 200 ASP A CA 1
ATOM 1486 C C . ASP A 1 200 ? 14.852 -14.109 4.734 1 97.5 200 ASP A C 1
ATOM 1488 O O . ASP A 1 200 ? 15.18 -13.18 5.477 1 97.5 200 ASP A O 1
ATOM 1492 N N . ASP A 1 201 ? 14.336 -13.906 3.529 1 97.56 201 ASP A N 1
ATOM 1493 C CA . ASP A 1 201 ? 14.422 -12.594 2.902 1 97.56 201 ASP A CA 1
ATOM 1494 C C . ASP A 1 201 ? 13.047 -12.102 2.459 1 97.56 201 ASP A C 1
ATOM 1496 O O . ASP A 1 201 ? 12.945 -11.133 1.71 1 97.56 201 ASP A O 1
ATOM 1500 N N . TRP A 1 202 ? 12.023 -12.812 2.877 1 98.19 202 TRP A N 1
ATOM 1501 C CA . TRP A 1 202 ? 10.688 -12.445 2.42 1 98.19 202 TRP A CA 1
ATOM 1502 C C . TRP A 1 202 ? 10.094 -11.352 3.297 1 98.19 202 TRP A C 1
ATOM 1504 O O . TRP A 1 202 ? 9.133 -11.586 4.027 1 98.19 202 TRP A O 1
ATOM 1514 N N . HIS A 1 203 ? 10.664 -10.172 3.234 1 98.06 203 HIS A N 1
ATOM 1515 C CA . HIS A 1 203 ? 10.188 -8.938 3.844 1 98.06 203 HIS A CA 1
ATOM 1516 C C . HIS A 1 203 ? 9.562 -8.016 2.801 1 98.06 203 HIS A C 1
ATOM 1518 O O . HIS A 1 203 ? 10.273 -7.254 2.135 1 98.06 203 HIS A O 1
ATOM 1524 N N . THR A 1 204 ? 8.203 -8.102 2.684 1 98.38 204 THR A N 1
ATOM 1525 C CA . THR A 1 204 ? 7.5 -7.434 1.595 1 98.38 204 THR A CA 1
ATOM 1526 C C . THR A 1 204 ? 6.289 -6.668 2.121 1 98.38 204 THR A C 1
ATOM 1528 O O . THR A 1 204 ? 5.906 -6.824 3.283 1 98.38 204 THR A O 1
ATOM 1531 N N . SER A 1 205 ? 5.688 -5.863 1.301 1 97.81 205 SER A N 1
ATOM 1532 C CA . SER A 1 205 ? 4.523 -5.066 1.67 1 97.81 205 SER A CA 1
ATOM 1533 C C . SER A 1 205 ? 3.266 -5.922 1.738 1 97.81 205 SER A C 1
ATOM 1535 O O . SER A 1 205 ? 2.342 -5.621 2.498 1 97.81 205 SER A O 1
ATOM 1537 N N . GLY A 1 206 ? 3.197 -6.934 0.951 1 98.56 206 GLY A N 1
ATOM 1538 C CA . GLY A 1 206 ? 2.014 -7.773 0.868 1 98.56 206 GLY A CA 1
ATOM 1539 C C . GLY A 1 206 ? 2.326 -9.211 0.503 1 98.56 206 GLY A C 1
ATOM 1540 O O . GLY A 1 206 ? 3.479 -9.555 0.233 1 98.56 206 GLY A O 1
ATOM 1541 N N . LEU A 1 207 ? 1.288 -10.062 0.602 1 98.81 207 LEU A N 1
ATOM 1542 C CA . LEU A 1 207 ? 1.424 -11.508 0.406 1 98.81 207 LEU A CA 1
ATOM 1543 C C . LEU A 1 207 ? 2.488 -12.086 1.333 1 98.81 207 LEU A C 1
ATOM 1545 O O . LEU A 1 207 ? 3.197 -13.023 0.962 1 98.81 207 LEU A O 1
ATOM 1549 N N . ARG A 1 208 ? 2.531 -11.469 2.455 1 98.69 208 ARG A N 1
ATOM 1550 C CA . ARG A 1 208 ? 3.566 -11.898 3.389 1 98.69 208 ARG A CA 1
ATOM 1551 C C . ARG A 1 208 ? 3.385 -13.367 3.77 1 98.69 208 ARG A C 1
ATOM 1553 O O . ARG A 1 208 ? 4.363 -14.102 3.904 1 98.69 208 ARG A O 1
ATOM 1560 N N . GLY A 1 209 ? 2.203 -13.844 3.814 1 98.75 209 GLY A N 1
ATOM 1561 C CA . GLY A 1 209 ? 1.91 -15.203 4.234 1 98.75 209 GLY A CA 1
ATOM 1562 C C . GLY A 1 209 ? 2.395 -16.25 3.248 1 98.75 209 GLY A C 1
ATOM 1563 O O . GLY A 1 209 ? 2.465 -17.438 3.578 1 98.75 209 GLY A O 1
ATOM 1564 N N . THR A 1 210 ? 2.785 -15.867 2.07 1 98.56 210 THR A N 1
ATOM 1565 C CA . THR A 1 210 ? 3.189 -16.828 1.053 1 98.56 210 THR A CA 1
ATOM 1566 C C . THR A 1 210 ? 4.566 -17.406 1.371 1 98.56 210 THR A C 1
ATOM 1568 O O . THR A 1 210 ? 4.934 -18.469 0.854 1 98.56 210 THR A O 1
ATOM 1571 N N . GLY A 1 211 ? 5.32 -16.625 2.172 1 98.38 211 GLY A N 1
ATOM 1572 C CA . GLY A 1 211 ? 6.676 -17.094 2.43 1 98.38 211 GLY A CA 1
ATOM 1573 C C . GLY A 1 211 ? 7.473 -17.344 1.161 1 98.38 211 GLY A C 1
ATOM 1574 O O . GLY A 1 211 ? 8.156 -18.359 1.039 1 98.38 211 GLY A O 1
ATOM 1575 N N . SER A 1 212 ? 7.352 -16.422 0.199 1 98.25 212 SER A N 1
ATOM 1576 C CA . SER A 1 212 ? 8.031 -16.594 -1.083 1 98.25 212 SER A CA 1
ATOM 1577 C C . SER A 1 212 ? 9.531 -16.344 -0.952 1 98.25 212 SER A C 1
ATOM 1579 O O . SER A 1 212 ? 10.094 -15.516 -1.679 1 98.25 212 SER A O 1
ATOM 1581 N N . ARG A 1 213 ? 10.203 -17.188 -0.204 1 98 213 ARG A N 1
ATOM 1582 C CA . ARG A 1 213 ? 11.602 -17 0.161 1 98 213 ARG A CA 1
ATOM 1583 C C . ARG A 1 213 ? 12.523 -17.453 -0.97 1 98 213 ARG A C 1
ATOM 1585 O O . ARG A 1 213 ? 12.125 -18.219 -1.841 1 98 213 ARG A O 1
ATOM 1592 N N . SER A 1 214 ? 13.672 -16.859 -0.889 1 98 214 SER A N 1
ATOM 1593 C CA . SER A 1 214 ? 14.75 -17.359 -1.741 1 98 214 SER A CA 1
ATOM 1594 C C . SER A 1 214 ? 15.391 -18.609 -1.16 1 98 214 SER A C 1
ATOM 1596 O O . SER A 1 214 ? 15.148 -18.953 -0 1 98 214 SER A O 1
ATOM 1598 N N . PHE A 1 215 ? 16.078 -19.328 -2.033 1 98.31 215 PHE A N 1
ATOM 1599 C CA . PHE A 1 215 ? 16.812 -20.516 -1.613 1 98.31 215 PHE A CA 1
ATOM 1600 C C . PHE A 1 215 ? 18.078 -20.688 -2.459 1 98.31 215 PHE A C 1
ATOM 1602 O O . PHE A 1 215 ? 18.188 -20.109 -3.541 1 98.31 215 PHE A O 1
ATOM 1609 N N . THR A 1 216 ? 19.031 -21.391 -1.891 1 98.25 216 THR A N 1
ATOM 1610 C CA . THR A 1 216 ? 20.234 -21.75 -2.631 1 98.25 216 THR A CA 1
ATOM 1611 C C . THR A 1 216 ? 20.375 -23.266 -2.752 1 98.25 216 THR A C 1
ATOM 1613 O O . THR A 1 216 ? 19.797 -24.016 -1.961 1 98.25 216 THR A O 1
ATOM 1616 N N . VAL A 1 217 ? 21 -23.672 -3.805 1 98.06 217 VAL A N 1
ATOM 1617 C CA . VAL A 1 217 ? 21.438 -25.047 -4.035 1 98.06 217 VAL A CA 1
ATOM 1618 C C . VAL A 1 217 ? 22.969 -25.094 -4.102 1 98.06 217 VAL A C 1
ATOM 1620 O O . VAL A 1 217 ? 23.547 -24.938 -5.176 1 98.06 217 VAL A O 1
ATOM 1623 N N . PRO A 1 218 ? 23.562 -25.344 -2.939 1 97.38 218 PRO A N 1
ATOM 1624 C CA . PRO A 1 218 ? 25.031 -25.344 -2.949 1 97.38 218 PRO A CA 1
ATOM 1625 C C . PRO A 1 218 ? 25.625 -26.391 -3.889 1 97.38 218 PRO A C 1
ATOM 1627 O O . PRO A 1 218 ? 26.5 -26.062 -4.695 1 97.38 218 PRO A O 1
ATOM 1630 N N . GLU A 1 219 ? 25.219 -27.562 -3.727 1 97.81 219 GLU A N 1
ATOM 1631 C CA . GLU A 1 219 ? 25.578 -28.672 -4.605 1 97.81 219 GLU A CA 1
ATOM 1632 C C . GLU A 1 219 ? 24.562 -29.812 -4.508 1 97.81 219 GLU A C 1
ATOM 1634 O O . GLU A 1 219 ? 24.219 -30.25 -3.41 1 97.81 219 GLU A O 1
ATOM 1639 N N . LEU A 1 220 ? 24.047 -30.25 -5.676 1 98.12 220 LEU A N 1
ATOM 1640 C CA . LEU A 1 220 ? 23.047 -31.297 -5.695 1 98.12 220 LEU A CA 1
ATOM 1641 C C . LEU A 1 220 ? 23.062 -32.031 -7.027 1 98.12 220 LEU A C 1
ATOM 1643 O O . LEU A 1 220 ? 23.016 -31.422 -8.094 1 98.12 220 LEU A O 1
ATOM 1647 N N . LEU A 1 221 ? 23.188 -33.344 -6.996 1 98.25 221 LEU A N 1
ATOM 1648 C CA . LEU A 1 221 ? 23.016 -34.188 -8.18 1 98.25 221 LEU A CA 1
ATOM 1649 C C . LEU A 1 221 ? 21.547 -34.5 -8.422 1 98.25 221 LEU A C 1
ATOM 1651 O O . LEU A 1 221 ? 20.859 -35 -7.539 1 98.25 221 LEU A O 1
ATOM 1655 N N . VAL A 1 222 ? 21.078 -34.125 -9.547 1 98.25 222 VAL A N 1
ATOM 1656 C CA . VAL A 1 222 ? 19.719 -34.438 -9.953 1 98.25 222 VAL A CA 1
ATOM 1657 C C . VAL A 1 222 ? 19.719 -35.594 -10.953 1 98.25 222 VAL A C 1
ATOM 1659 O O . VAL A 1 222 ? 20.25 -35.469 -12.055 1 98.25 222 VAL A O 1
ATOM 1662 N N . PRO A 1 223 ? 19.156 -36.688 -10.57 1 98.31 223 PRO A N 1
ATOM 1663 C CA . PRO A 1 223 ? 19.156 -37.812 -11.484 1 98.31 223 PRO A CA 1
ATOM 1664 C C . PRO A 1 223 ? 18.344 -37.562 -12.75 1 98.31 223 PRO A C 1
ATOM 1666 O O . PRO A 1 223 ? 17.469 -36.688 -12.766 1 98.31 223 PRO A O 1
ATOM 1669 N N . HIS A 1 224 ? 18.516 -38.406 -13.82 1 96.06 224 HIS A N 1
ATOM 1670 C CA . HIS A 1 224 ? 17.938 -38.188 -15.141 1 96.06 224 HIS A CA 1
ATOM 1671 C C . HIS A 1 224 ? 16.406 -38.156 -15.07 1 96.06 224 HIS A C 1
ATOM 1673 O O . HIS A 1 224 ? 15.766 -37.406 -15.789 1 96.06 224 HIS A O 1
ATOM 1679 N N . HIS A 1 225 ? 15.844 -38.969 -14.18 1 97.62 225 HIS A N 1
ATOM 1680 C CA . HIS A 1 225 ? 14.391 -39.094 -14.18 1 97.62 225 HIS A CA 1
ATOM 1681 C C . HIS A 1 225 ? 13.734 -37.844 -13.562 1 97.62 225 HIS A C 1
ATOM 1683 O O . HIS A 1 225 ? 12.516 -37.688 -13.641 1 97.62 225 HIS A O 1
ATOM 1689 N N . ARG A 1 226 ? 14.562 -36.938 -12.977 1 98.25 226 ARG A N 1
ATOM 1690 C CA . ARG A 1 226 ? 14.047 -35.688 -12.398 1 98.25 226 ARG A CA 1
ATOM 1691 C C . ARG A 1 226 ? 14.406 -34.5 -13.266 1 98.25 226 ARG A C 1
ATOM 1693 O O . ARG A 1 226 ? 14.445 -33.344 -12.781 1 98.25 226 ARG A O 1
ATOM 1700 N N . VAL A 1 227 ? 14.734 -34.75 -14.469 1 95.62 227 VAL A N 1
ATOM 1701 C CA . VAL A 1 227 ? 15.078 -33.688 -15.422 1 95.62 227 VAL A CA 1
ATOM 1702 C C . VAL A 1 227 ? 14.148 -33.75 -16.625 1 95.62 227 VAL A C 1
ATOM 1704 O O . VAL A 1 227 ? 13.844 -34.844 -17.125 1 95.62 227 VAL A O 1
ATOM 1707 N N . LEU A 1 228 ? 13.703 -32.625 -17.047 1 93.62 228 LEU A N 1
ATOM 1708 C CA . LEU A 1 228 ? 12.836 -32.531 -18.203 1 93.62 228 LEU A CA 1
ATOM 1709 C C . LEU A 1 228 ? 13.164 -31.266 -19.016 1 93.62 228 LEU A C 1
ATOM 1711 O O . LEU A 1 228 ? 13.242 -30.172 -18.453 1 93.62 228 LEU A O 1
ATOM 1715 N N . PRO A 1 229 ? 13.453 -31.406 -20.359 1 90.88 229 PRO A N 1
ATOM 1716 C CA . PRO A 1 229 ? 13.586 -30.172 -21.125 1 90.88 229 PRO A CA 1
ATOM 1717 C C . PRO A 1 229 ? 12.344 -29.281 -21.031 1 90.88 229 PRO A C 1
ATOM 1719 O O . PRO A 1 229 ? 11.219 -29.781 -21.031 1 90.88 229 PRO A O 1
ATOM 1722 N N . LEU A 1 230 ? 12.555 -28 -20.891 1 90.5 230 LEU A N 1
ATOM 1723 C CA . LEU A 1 230 ? 11.445 -27.062 -20.719 1 90.5 230 LEU A CA 1
ATOM 1724 C C . LEU A 1 230 ? 10.461 -27.172 -21.875 1 90.5 230 LEU A C 1
ATOM 1726 O O . LEU A 1 230 ? 9.25 -27.078 -21.672 1 90.5 230 LEU A O 1
ATOM 1730 N N . SER A 1 231 ? 10.945 -27.391 -23.109 1 88.25 231 SER A N 1
ATOM 1731 C CA . SER A 1 231 ? 10.125 -27.484 -24.312 1 88.25 231 SER A CA 1
ATOM 1732 C C . SER A 1 231 ? 9.148 -28.656 -24.234 1 88.25 231 SER A C 1
ATOM 1734 O O . SER A 1 231 ? 8.125 -28.656 -24.906 1 88.25 231 SER A O 1
ATOM 1736 N N . ALA A 1 232 ? 9.5 -29.641 -23.375 1 89.81 232 ALA A N 1
ATOM 1737 C CA . ALA A 1 232 ? 8.672 -30.828 -23.234 1 89.81 232 ALA A CA 1
ATOM 1738 C C . ALA A 1 232 ? 7.352 -30.5 -22.547 1 89.81 232 ALA A C 1
ATOM 1740 O O . ALA A 1 232 ? 6.398 -31.281 -22.609 1 89.81 232 ALA A O 1
ATOM 1741 N N . LEU A 1 233 ? 7.223 -29.328 -21.891 1 89.44 233 LEU A N 1
ATOM 1742 C CA . LEU A 1 233 ? 6.004 -28.922 -21.203 1 89.44 233 LEU A CA 1
ATOM 1743 C C . LEU A 1 233 ? 5.004 -28.312 -22.172 1 89.44 233 LEU A C 1
ATOM 1745 O O . LEU A 1 233 ? 3.826 -28.156 -21.844 1 89.44 233 LEU A O 1
ATOM 1749 N N . ASP A 1 234 ? 5.434 -27.969 -23.328 1 87.69 234 ASP A N 1
ATOM 1750 C CA . ASP A 1 234 ? 4.57 -27.391 -24.359 1 87.69 234 ASP A CA 1
ATOM 1751 C C . ASP A 1 234 ? 3.855 -28.484 -25.156 1 87.69 234 ASP A C 1
ATOM 1753 O O . ASP A 1 234 ? 4.5 -29.328 -25.781 1 87.69 234 ASP A O 1
ATOM 1757 N N . PRO A 1 235 ? 2.568 -28.391 -25.203 1 89.19 235 PRO A N 1
ATOM 1758 C CA . PRO A 1 235 ? 1.82 -29.453 -25.875 1 89.19 235 PRO A CA 1
ATOM 1759 C C . PRO A 1 235 ? 2.078 -29.484 -27.391 1 89.19 235 PRO A C 1
ATOM 1761 O O . PRO A 1 235 ? 1.72 -30.453 -28.062 1 89.19 235 PRO A O 1
ATOM 1764 N N . VAL A 1 236 ? 2.656 -28.406 -27.922 1 84.69 236 VAL A N 1
ATOM 1765 C CA . VAL A 1 236 ? 2.98 -28.391 -29.344 1 84.69 236 VAL A CA 1
ATOM 1766 C C . VAL A 1 236 ? 4.137 -29.359 -29.625 1 84.69 236 VAL A C 1
ATOM 1768 O O . VAL A 1 236 ? 4.281 -29.859 -30.734 1 84.69 236 VAL A O 1
ATOM 1771 N N . ASN A 1 237 ? 4.863 -29.641 -28.547 1 87.75 237 ASN A N 1
ATOM 1772 C CA . ASN A 1 237 ? 6.012 -30.531 -28.672 1 87.75 237 ASN A CA 1
ATOM 1773 C C . ASN A 1 237 ? 5.684 -31.938 -28.188 1 87.75 237 ASN A C 1
ATOM 1775 O O . ASN A 1 237 ? 4.84 -32.125 -27.297 1 87.75 237 ASN A O 1
ATOM 1779 N N . PRO A 1 238 ? 6.352 -32.906 -28.781 1 86.12 238 PRO A N 1
ATOM 1780 C CA . PRO A 1 238 ? 6.152 -34.281 -28.281 1 86.12 238 PRO A CA 1
ATOM 1781 C C . PRO A 1 238 ? 6.629 -34.438 -26.828 1 86.12 238 PRO A C 1
ATOM 1783 O O . PRO A 1 238 ? 7.648 -33.875 -26.453 1 86.12 238 PRO A O 1
ATOM 1786 N N . SER A 1 239 ? 5.848 -35.188 -26.109 1 87.69 239 SER A N 1
ATOM 1787 C CA . SER A 1 239 ? 6.227 -35.5 -24.734 1 87.69 239 SER A CA 1
ATOM 1788 C C . SER A 1 239 ? 7.117 -36.75 -24.672 1 87.69 239 SER A C 1
ATOM 1790 O O . SER A 1 239 ? 6.711 -37.844 -25.094 1 87.69 239 SER A O 1
ATOM 1792 N N . PRO A 1 240 ? 8.258 -36.562 -24.156 1 88.06 240 PRO A N 1
ATOM 1793 C CA . PRO A 1 240 ? 9.172 -37.688 -24.141 1 88.06 240 PRO A CA 1
ATOM 1794 C C . PRO A 1 240 ? 8.703 -38.812 -23.203 1 88.06 240 PRO A C 1
ATOM 1796 O O . PRO A 1 240 ? 9.086 -39.969 -23.375 1 88.06 240 PRO A O 1
ATOM 1799 N N . HIS A 1 241 ? 7.902 -38.531 -22.281 1 91.69 241 HIS A N 1
ATOM 1800 C CA . HIS A 1 241 ? 7.547 -39.531 -21.266 1 91.69 241 HIS A CA 1
ATOM 1801 C C . HIS A 1 241 ? 6.035 -39.719 -21.172 1 91.69 241 HIS A C 1
ATOM 1803 O O . HIS A 1 241 ? 5.527 -40.188 -20.156 1 91.69 241 HIS A O 1
ATOM 1809 N N . GLY A 1 242 ? 5.332 -39.219 -22.156 1 91.25 242 GLY A N 1
ATOM 1810 C CA . GLY A 1 242 ? 3.883 -39.312 -22.172 1 91.25 242 GLY A CA 1
ATOM 1811 C C . GLY A 1 242 ? 3.191 -38.219 -21.391 1 91.25 242 GLY A C 1
ATOM 1812 O O . GLY A 1 242 ? 3.555 -37.938 -20.25 1 91.25 242 GLY A O 1
ATOM 1813 N N . ARG A 1 243 ? 2.256 -37.594 -21.984 1 91.12 243 ARG A N 1
ATOM 1814 C CA . ARG A 1 243 ? 1.423 -36.562 -21.406 1 91.12 243 ARG A CA 1
ATOM 1815 C C . ARG A 1 243 ? 0.01 -37.062 -21.141 1 91.12 243 ARG A C 1
ATOM 1817 O O . ARG A 1 243 ? -0.553 -37.781 -21.953 1 91.12 243 ARG A O 1
ATOM 1824 N N . PRO A 1 244 ? -0.493 -36.719 -19.875 1 92.06 244 PRO A N 1
ATOM 1825 C CA . PRO A 1 244 ? -1.904 -37.062 -19.688 1 92.06 244 PRO A CA 1
ATOM 1826 C C . PRO A 1 244 ? -2.795 -36.531 -20.812 1 92.06 244 PRO A C 1
ATOM 1828 O O . PRO A 1 244 ? -2.537 -35.469 -21.375 1 92.06 244 PRO A O 1
ATOM 1831 N N . ARG A 1 245 ? -3.861 -37.25 -21.156 1 89.75 245 ARG A N 1
ATOM 1832 C CA . ARG A 1 245 ? -4.668 -36.938 -22.328 1 89.75 245 ARG A CA 1
ATOM 1833 C C . ARG A 1 245 ? -5.867 -36.062 -21.969 1 89.75 245 ARG A C 1
ATOM 1835 O O . ARG A 1 245 ? -6.684 -35.75 -22.844 1 89.75 245 ARG A O 1
ATOM 1842 N N . THR A 1 246 ? -5.91 -35.656 -20.766 1 92.44 246 THR A N 1
ATOM 1843 C CA . THR A 1 246 ? -7.035 -34.844 -20.328 1 92.44 246 THR A CA 1
ATOM 1844 C C . THR A 1 246 ? -6.863 -33.406 -20.797 1 92.44 246 THR A C 1
ATOM 1846 O O . THR A 1 246 ? -5.766 -33 -21.188 1 92.44 246 THR A O 1
ATOM 1849 N N . THR A 1 247 ? -7.875 -32.594 -20.766 1 92.81 247 THR A N 1
ATOM 1850 C CA . THR A 1 247 ? -7.98 -31.25 -21.359 1 92.81 247 THR A CA 1
ATOM 1851 C C . THR A 1 247 ? -6.922 -30.328 -20.797 1 92.81 247 THR A C 1
ATOM 1853 O O . THR A 1 247 ? -6.258 -29.594 -21.531 1 92.81 247 THR A O 1
ATOM 1856 N N . PRO A 1 248 ? -6.676 -30.297 -19.5 1 93.56 248 PRO A N 1
ATOM 1857 C CA . PRO A 1 248 ? -5.699 -29.344 -18.984 1 93.56 248 PRO A CA 1
ATOM 1858 C C . PRO A 1 248 ? -4.297 -29.562 -19.547 1 93.56 248 PRO A C 1
ATOM 1860 O O . PRO A 1 248 ? -3.525 -28.609 -19.688 1 93.56 248 PRO A O 1
ATOM 1863 N N . TYR A 1 249 ? -3.979 -30.719 -19.938 1 93.81 249 TYR A N 1
ATOM 1864 C CA . TYR A 1 249 ? -2.641 -31.047 -20.422 1 93.81 249 TYR A CA 1
ATOM 1865 C C . TYR A 1 249 ? -2.535 -30.828 -21.922 1 93.81 249 TYR A C 1
ATOM 1867 O O . TYR A 1 249 ? -1.456 -30.969 -22.5 1 93.81 249 TYR A O 1
ATOM 1875 N N . ARG A 1 250 ? -3.611 -30.438 -22.562 1 92.69 250 ARG A N 1
ATOM 1876 C CA . ARG A 1 250 ? -3.598 -30.031 -23.969 1 92.69 250 ARG A CA 1
ATOM 1877 C C . ARG A 1 250 ? -3.422 -28.516 -24.094 1 92.69 250 ARG A C 1
ATOM 1879 O O . ARG A 1 250 ? -3.275 -28 -25.203 1 92.69 250 ARG A O 1
ATOM 1886 N N . MET A 1 251 ? -3.445 -27.891 -23 1 92.31 251 MET A N 1
ATOM 1887 C CA . MET A 1 251 ? -3.285 -26.438 -22.984 1 92.31 251 MET A CA 1
ATOM 1888 C C . MET A 1 251 ? -1.833 -26.047 -22.719 1 92.31 251 MET A C 1
ATOM 1890 O O . MET A 1 251 ? -1.157 -26.688 -21.906 1 92.31 251 MET A O 1
ATOM 1894 N N . ALA A 1 252 ? -1.413 -25.016 -23.406 1 89.5 252 ALA A N 1
ATOM 1895 C CA . ALA A 1 252 ? -0.039 -24.562 -23.219 1 89.5 252 ALA A CA 1
ATOM 1896 C C . ALA A 1 252 ? 0.132 -23.906 -21.844 1 89.5 252 ALA A C 1
ATOM 1898 O O . ALA A 1 252 ? -0.603 -22.984 -21.5 1 89.5 252 ALA A O 1
ATOM 1899 N N . PHE A 1 253 ? 1.177 -24.328 -21.156 1 84.25 253 PHE A N 1
ATOM 1900 C CA . PHE A 1 253 ? 1.438 -23.781 -19.828 1 84.25 253 PHE A CA 1
ATOM 1901 C C . PHE A 1 253 ? 1.705 -22.281 -19.906 1 84.25 253 PHE A C 1
ATOM 1903 O O . PHE A 1 253 ? 1.287 -21.531 -19.031 1 84.25 253 PHE A O 1
ATOM 1910 N N . ALA A 1 254 ? 2.34 -21.844 -20.953 1 85.06 254 ALA A N 1
ATOM 1911 C CA . ALA A 1 254 ? 2.684 -20.438 -21.125 1 85.06 254 ALA A CA 1
ATOM 1912 C C . ALA A 1 254 ? 1.43 -19.578 -21.203 1 85.06 254 ALA A C 1
ATOM 1914 O O . ALA A 1 254 ? 1.474 -18.375 -20.906 1 85.06 254 ALA A O 1
ATOM 1915 N N . ALA A 1 255 ? 0.344 -20.203 -21.562 1 89.06 255 ALA A N 1
ATOM 1916 C CA . ALA A 1 255 ? -0.897 -19.453 -21.734 1 89.06 255 ALA A CA 1
ATOM 1917 C C . ALA A 1 255 ? -1.749 -19.516 -20.469 1 89.06 255 ALA A C 1
ATOM 1919 O O . ALA A 1 255 ? -2.289 -18.5 -20.016 1 89.06 255 ALA A O 1
ATOM 1920 N N . VAL A 1 256 ? -1.814 -20.672 -19.844 1 92.56 256 VAL A N 1
ATOM 1921 C CA . VAL A 1 256 ? -2.832 -20.859 -18.812 1 92.56 256 VAL A CA 1
ATOM 1922 C C . VAL A 1 256 ? -2.162 -21.031 -17.453 1 92.56 256 VAL A C 1
ATOM 1924 O O . VAL A 1 256 ? -2.834 -21.016 -16.422 1 92.56 256 VAL A O 1
ATOM 1927 N N . GLY A 1 257 ? -0.893 -21.156 -17.391 1 92 257 GLY A N 1
ATOM 1928 C CA . GLY A 1 257 ? -0.194 -21.547 -16.188 1 92 257 GLY A CA 1
ATOM 1929 C C . GLY A 1 257 ? -0.415 -20.594 -15.031 1 92 257 GLY A C 1
ATOM 1930 O O . GLY A 1 257 ? -0.336 -20.984 -13.867 1 92 257 GLY A O 1
ATOM 1931 N N . THR A 1 258 ? -0.741 -19.328 -15.375 1 95.19 258 THR A N 1
ATOM 1932 C CA . THR A 1 258 ? -0.854 -18.328 -14.32 1 95.19 258 THR A CA 1
ATOM 1933 C C . THR A 1 258 ? -2.311 -17.922 -14.117 1 95.19 258 THR A C 1
ATOM 1935 O O . THR A 1 258 ? -2.598 -16.969 -13.391 1 95.19 258 THR A O 1
ATOM 1938 N N . VAL A 1 259 ? -3.266 -18.641 -14.703 1 97.56 259 VAL A N 1
ATOM 1939 C CA . VAL A 1 259 ? -4.66 -18.219 -14.633 1 97.56 259 VAL A CA 1
ATOM 1940 C C . VAL A 1 259 ? -5.164 -18.312 -13.195 1 97.56 259 VAL A C 1
ATOM 1942 O O . VAL A 1 259 ? -5.98 -17.5 -12.758 1 97.56 259 VAL A O 1
ATOM 1945 N N . ALA A 1 260 ? -4.656 -19.312 -12.461 1 97.88 260 ALA A N 1
ATOM 1946 C CA . ALA A 1 260 ? -5.094 -19.453 -11.078 1 97.88 260 ALA A CA 1
ATOM 1947 C C . ALA A 1 260 ? -4.625 -18.266 -10.227 1 97.88 260 ALA A C 1
ATOM 1949 O O . ALA A 1 260 ? -5.266 -17.922 -9.234 1 97.88 260 ALA A O 1
ATOM 1950 N N . LEU A 1 261 ? -3.508 -17.625 -10.602 1 98.25 261 LEU A N 1
ATOM 1951 C CA . LEU A 1 261 ? -3.055 -16.422 -9.906 1 98.25 261 LEU A CA 1
ATOM 1952 C C . LEU A 1 261 ? -4.07 -15.297 -10.039 1 98.25 261 LEU A C 1
ATOM 1954 O O . LEU A 1 261 ? -4.23 -14.492 -9.125 1 98.25 261 LEU A O 1
ATOM 1958 N N . ALA A 1 262 ? -4.766 -15.25 -11.195 1 98.69 262 ALA A N 1
ATOM 1959 C CA . ALA A 1 262 ? -5.832 -14.266 -11.359 1 98.69 262 ALA A CA 1
ATOM 1960 C C . ALA A 1 262 ? -6.961 -14.508 -10.359 1 98.69 262 ALA A C 1
ATOM 1962 O O . ALA A 1 262 ? -7.645 -13.57 -9.945 1 98.69 262 ALA A O 1
ATOM 1963 N N . GLY A 1 263 ? -7.137 -15.805 -9.969 1 98.88 263 GLY A N 1
ATOM 1964 C CA . GLY A 1 263 ? -8.117 -16.125 -8.945 1 98.88 263 GLY A CA 1
ATOM 1965 C C . GLY A 1 263 ? -7.848 -15.438 -7.621 1 98.88 263 GLY A C 1
ATOM 1966 O O . GLY A 1 263 ? -8.781 -15.109 -6.887 1 98.88 263 GLY A O 1
ATOM 1967 N N . VAL A 1 264 ? -6.602 -15.219 -7.316 1 98.94 264 VAL A N 1
ATOM 1968 C CA . VAL A 1 264 ? -6.215 -14.531 -6.09 1 98.94 264 VAL A CA 1
ATOM 1969 C C . VAL A 1 264 ? -6.762 -13.109 -6.105 1 98.94 264 VAL A C 1
ATOM 1971 O O . VAL A 1 264 ? -7.352 -12.648 -5.125 1 98.94 264 VAL A O 1
ATOM 1974 N N . LEU A 1 265 ? -6.609 -12.422 -7.277 1 98.94 265 LEU A N 1
ATOM 1975 C CA . LEU A 1 265 ? -7.043 -11.031 -7.383 1 98.94 265 LEU A CA 1
ATOM 1976 C C . LEU A 1 265 ? -8.562 -10.945 -7.457 1 98.94 265 LEU A C 1
ATOM 1978 O O . LEU A 1 265 ? -9.156 -10 -6.934 1 98.94 265 LEU A O 1
ATOM 1982 N N . LEU A 1 266 ? -9.195 -11.938 -8.102 1 98.88 266 LEU A N 1
ATOM 1983 C CA . LEU A 1 266 ? -10.648 -12.008 -8.055 1 98.88 266 LEU A CA 1
ATOM 1984 C C . LEU A 1 266 ? -11.148 -12.125 -6.613 1 98.88 266 LEU A C 1
ATOM 1986 O O . LEU A 1 266 ? -12.023 -11.367 -6.195 1 98.88 266 LEU A O 1
ATOM 1990 N N . GLY A 1 267 ? -10.57 -13.047 -5.891 1 98.94 267 GLY A N 1
ATOM 1991 C CA . GLY A 1 267 ? -10.961 -13.266 -4.508 1 98.94 267 GLY A CA 1
ATOM 1992 C C . GLY A 1 267 ? -10.68 -12.07 -3.611 1 98.94 267 GLY A C 1
ATOM 1993 O O . GLY A 1 267 ? -11.516 -11.703 -2.781 1 98.94 267 GLY A O 1
ATOM 1994 N N . ALA A 1 268 ? -9.539 -11.453 -3.744 1 98.88 268 ALA A N 1
ATOM 1995 C CA . ALA A 1 268 ? -9.188 -10.273 -2.957 1 98.88 268 ALA A CA 1
ATOM 1996 C C . ALA A 1 268 ? -10.156 -9.125 -3.219 1 98.88 268 ALA A C 1
ATOM 1998 O O . ALA A 1 268 ? -10.539 -8.406 -2.295 1 98.88 268 ALA A O 1
ATOM 1999 N N . ALA A 1 269 ? -10.516 -8.93 -4.52 1 98.88 269 ALA A N 1
ATOM 2000 C CA . ALA A 1 269 ? -11.477 -7.879 -4.855 1 98.88 269 ALA A CA 1
ATOM 2001 C C . ALA A 1 269 ? -12.82 -8.125 -4.18 1 98.88 269 ALA A C 1
ATOM 2003 O O . ALA A 1 269 ? -13.422 -7.203 -3.627 1 98.88 269 ALA A O 1
ATOM 2004 N N . ARG A 1 270 ? -13.234 -9.383 -4.172 1 98.5 270 ARG A N 1
ATOM 2005 C CA . ARG A 1 270 ? -14.484 -9.727 -3.502 1 98.5 270 ARG A CA 1
ATOM 2006 C C . ARG A 1 270 ? -14.375 -9.5 -1.996 1 98.5 270 ARG A C 1
ATOM 2008 O O . ARG A 1 270 ? -15.312 -9.008 -1.371 1 98.5 270 ARG A O 1
ATOM 2015 N N . ALA A 1 271 ? -13.266 -9.906 -1.456 1 98.5 271 ALA A N 1
ATOM 2016 C CA . ALA A 1 271 ? -13.039 -9.703 -0.028 1 98.5 271 ALA A CA 1
ATOM 2017 C C . ALA A 1 271 ? -13.117 -8.219 0.333 1 98.5 271 ALA A C 1
ATOM 2019 O O . ALA A 1 271 ? -13.703 -7.855 1.354 1 98.5 271 ALA A O 1
ATOM 2020 N N . ALA A 1 272 ? -12.492 -7.363 -0.494 1 98.25 272 ALA A N 1
ATOM 2021 C CA . ALA A 1 272 ? -12.523 -5.922 -0.26 1 98.25 272 ALA A CA 1
ATOM 2022 C C . ALA A 1 272 ? -13.961 -5.395 -0.293 1 98.25 272 ALA A C 1
ATOM 2024 O O . ALA A 1 272 ? -14.367 -4.625 0.582 1 98.25 272 ALA A O 1
ATOM 2025 N N . LEU A 1 273 ? -14.727 -5.805 -1.283 1 97.06 273 LEU A N 1
ATOM 2026 C CA . LEU A 1 273 ? -16.109 -5.367 -1.42 1 97.06 273 LEU A CA 1
ATOM 2027 C C . LEU A 1 273 ? -16.953 -5.844 -0.239 1 97.06 273 LEU A C 1
ATOM 2029 O O . LEU A 1 273 ? -17.797 -5.098 0.276 1 97.06 273 LEU A O 1
ATOM 2033 N N . ASP A 1 274 ? -16.672 -7.082 0.211 1 95.5 274 ASP A N 1
ATOM 2034 C CA . ASP A 1 274 ? -17.375 -7.613 1.379 1 95.5 274 ASP A CA 1
ATOM 2035 C C . ASP A 1 274 ? -17.062 -6.785 2.625 1 95.5 274 ASP A C 1
ATOM 2037 O O . ASP A 1 274 ? -17.969 -6.465 3.402 1 95.5 274 ASP A O 1
ATOM 2041 N N . ALA A 1 275 ? -15.836 -6.469 2.793 1 93.44 275 ALA A N 1
ATOM 2042 C CA . ALA A 1 275 ? -15.422 -5.684 3.955 1 93.44 275 ALA A CA 1
ATOM 2043 C C . ALA A 1 275 ? -16.062 -4.301 3.941 1 93.44 275 ALA A C 1
ATOM 2045 O O . ALA A 1 275 ? -16.484 -3.793 4.984 1 93.44 275 ALA A O 1
ATOM 2046 N N . TYR A 1 276 ? -16.094 -3.686 2.758 1 91.12 276 TYR A N 1
ATOM 2047 C CA . TYR A 1 276 ? -16.688 -2.365 2.619 1 91.12 276 TYR A CA 1
ATOM 2048 C C . TYR A 1 276 ? -18.188 -2.408 2.953 1 91.12 276 TYR A C 1
ATOM 2050 O O . TYR A 1 276 ? -18.703 -1.51 3.621 1 91.12 276 TYR A O 1
ATOM 2058 N N . ALA A 1 277 ? -18.844 -3.387 2.518 1 86.62 277 ALA A N 1
ATOM 2059 C CA . ALA A 1 277 ? -20.281 -3.539 2.752 1 86.62 277 ALA A CA 1
ATOM 2060 C C . ALA A 1 277 ? -20.578 -3.713 4.238 1 86.62 277 ALA A C 1
ATOM 2062 O O . ALA A 1 277 ? -21.625 -3.301 4.719 1 86.62 277 ALA A O 1
ATOM 2063 N N . GLY A 1 278 ? -19.672 -4.281 4.992 1 81 278 GLY A N 1
ATOM 2064 C CA . GLY A 1 278 ? -19.875 -4.516 6.414 1 81 278 GLY A CA 1
ATOM 2065 C C . GLY A 1 278 ? -19.516 -3.312 7.27 1 81 278 GLY A C 1
ATOM 2066 O O . GLY A 1 278 ? -19.781 -3.297 8.469 1 81 278 GLY A O 1
ATOM 2067 N N . SER A 1 279 ? -18.844 -2.299 6.699 1 76.62 279 SER A N 1
ATOM 2068 C CA . SER A 1 279 ? -18.375 -1.151 7.473 1 76.62 279 SER A CA 1
ATOM 2069 C C . SER A 1 279 ? -19.5 -0.139 7.688 1 76.62 279 SER A C 1
ATOM 2071 O O . SER A 1 279 ? -20.344 0.06 6.809 1 76.62 279 SER A O 1
ATOM 2073 N N . PRO A 1 280 ? -19.656 0.201 8.953 1 62.16 280 PRO A N 1
ATOM 2074 C CA . PRO A 1 280 ? -20.734 1.148 9.266 1 62.16 280 PRO A CA 1
ATOM 2075 C C . PRO A 1 280 ? -20.672 2.404 8.398 1 62.16 280 PRO A C 1
ATOM 2077 O O . PRO A 1 280 ? -21.703 3.025 8.148 1 62.16 280 PRO A O 1
ATOM 2080 N N . GLY A 1 281 ? -19.547 2.895 8.125 1 57.66 281 GLY A N 1
ATOM 2081 C CA . GLY A 1 281 ? -19.406 4.152 7.414 1 57.66 281 GLY A CA 1
ATOM 2082 C C . GLY A 1 281 ? -19.656 4.027 5.922 1 57.66 281 GLY A C 1
ATOM 2083 O O . GLY A 1 281 ? -19.312 4.93 5.152 1 57.66 281 GLY A O 1
ATOM 2084 N N . GLY A 1 282 ? -20.125 2.867 5.418 1 50.5 282 GLY A N 1
ATOM 2085 C CA . GLY A 1 282 ? -20.172 2.289 4.086 1 50.5 282 GLY A CA 1
ATOM 2086 C C . GLY A 1 282 ? -20.5 3.305 3.006 1 50.5 282 GLY A C 1
ATOM 2087 O O . GLY A 1 282 ? -20.141 3.113 1.841 1 50.5 282 GLY A O 1
ATOM 2088 N N . VAL A 1 283 ? -21.656 3.822 2.951 1 50.47 283 VAL A N 1
ATOM 2089 C CA . VAL A 1 283 ? -22.422 4.148 1.753 1 50.47 283 VAL A CA 1
ATOM 2090 C C . VAL A 1 283 ? -21.797 5.348 1.048 1 50.47 283 VAL A C 1
ATOM 2092 O O . VAL A 1 283 ? -22.375 5.891 0.101 1 50.47 283 VAL A O 1
ATOM 2095 N N . SER A 1 284 ? -20.594 5.922 1.501 1 58.09 284 SER A N 1
ATOM 2096 C CA . SER A 1 284 ? -20.453 7.188 0.784 1 58.09 284 SER A CA 1
ATOM 2097 C C . SER A 1 284 ? -19.828 6.977 -0.589 1 58.09 284 SER A C 1
ATOM 2099 O O . SER A 1 284 ? -18.641 6.625 -0.691 1 58.09 284 SER A O 1
ATOM 2101 N N . GLY A 1 285 ? -20.594 6.969 -1.556 1 74.5 285 GLY A N 1
ATOM 2102 C CA . GLY A 1 285 ? -20.328 7.398 -2.92 1 74.5 285 GLY A CA 1
ATOM 2103 C C . GLY A 1 285 ? -19.594 6.352 -3.74 1 74.5 285 GLY A C 1
ATOM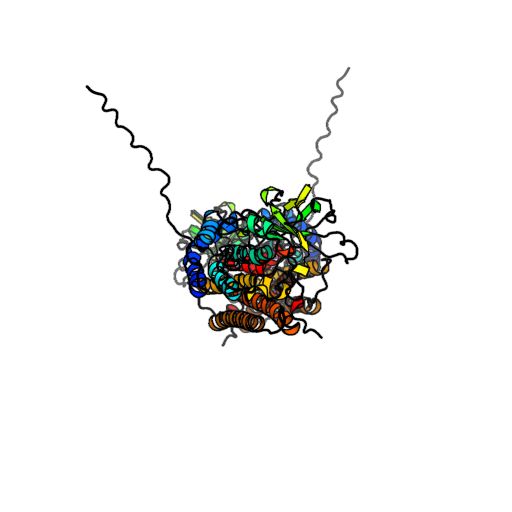 2104 O O . GLY A 1 285 ? -19.328 6.559 -4.926 1 74.5 285 GLY A O 1
ATOM 2105 N N . LEU A 1 286 ? -19.203 5.191 -2.996 1 86.75 286 LEU A N 1
ATOM 2106 C CA . LEU A 1 286 ? -18.531 4.188 -3.812 1 86.75 286 LEU A CA 1
ATOM 2107 C C . LEU A 1 286 ? -19.531 3.459 -4.707 1 86.75 286 LEU A C 1
ATOM 2109 O O . LEU A 1 286 ? -20.594 3.053 -4.25 1 86.75 286 LEU A O 1
ATOM 2113 N N . ASP A 1 287 ? -19.25 3.326 -5.969 1 90.25 287 ASP A N 1
ATOM 2114 C CA . ASP A 1 287 ? -20.078 2.598 -6.93 1 90.25 287 ASP A CA 1
ATOM 2115 C C . ASP A 1 287 ? -19.891 1.09 -6.773 1 90.25 287 ASP A C 1
ATOM 2117 O O . ASP A 1 287 ? -19.328 0.433 -7.652 1 90.25 287 ASP A O 1
ATOM 2121 N N . VAL A 1 288 ? -20.484 0.57 -5.73 1 92.5 288 VAL A N 1
ATOM 2122 C CA . VAL A 1 288 ? -20.328 -0.834 -5.371 1 92.5 288 VAL A CA 1
ATOM 2123 C C . VAL A 1 288 ? -20.844 -1.722 -6.496 1 92.5 288 VAL A C 1
ATOM 2125 O O . VAL A 1 288 ? -20.234 -2.742 -6.828 1 92.5 288 VAL A O 1
ATOM 2128 N N . SER A 1 289 ? -21.969 -1.386 -7.098 1 93.5 289 SER A N 1
ATOM 2129 C CA . SER A 1 289 ? -22.547 -2.184 -8.172 1 93.5 289 SER A CA 1
ATOM 2130 C C . SER A 1 289 ? -21.609 -2.25 -9.375 1 93.5 289 SER A C 1
ATOM 2132 O O . SER A 1 289 ? -21.391 -3.326 -9.938 1 93.5 289 SER A O 1
ATOM 2134 N N . GLY A 1 290 ? -21.125 -1.079 -9.734 1 96.25 290 GLY A N 1
ATOM 2135 C CA . GLY A 1 290 ? -20.188 -1.043 -10.844 1 96.25 290 GLY A CA 1
ATOM 2136 C C . GLY A 1 290 ? -18.922 -1.828 -10.57 1 96.25 290 GLY A C 1
ATOM 2137 O O . GLY A 1 290 ? -18.422 -2.535 -11.445 1 96.25 290 GLY A O 1
ATOM 2138 N N . LEU A 1 291 ? -18.391 -1.718 -9.352 1 97.62 291 LEU A N 1
ATOM 2139 C CA . LEU A 1 291 ? -17.172 -2.438 -8.977 1 97.62 291 LEU A CA 1
ATOM 2140 C C . LEU A 1 291 ? -17.422 -3.939 -8.938 1 97.62 291 LEU A C 1
ATOM 2142 O O . LEU A 1 291 ? -16.578 -4.727 -9.383 1 97.62 291 LEU A O 1
ATOM 2146 N N . THR A 1 292 ? -18.578 -4.344 -8.43 1 97.38 292 THR A N 1
ATOM 2147 C CA . THR A 1 292 ? -18.953 -5.754 -8.43 1 97.38 292 THR A CA 1
ATOM 2148 C C . THR A 1 292 ? -19.047 -6.293 -9.852 1 97.38 292 THR A C 1
ATOM 2150 O O . THR A 1 292 ? -18.547 -7.383 -10.148 1 97.38 292 THR A O 1
ATOM 2153 N N . ALA A 1 293 ? -19.641 -5.555 -10.719 1 98.12 293 ALA A N 1
ATOM 2154 C CA . ALA A 1 293 ? -19.75 -5.949 -12.117 1 98.12 293 ALA A CA 1
ATOM 2155 C C . ALA A 1 293 ? -18.375 -6.098 -12.766 1 98.12 293 ALA A C 1
ATOM 2157 O O . ALA A 1 293 ? -18.188 -6.961 -13.625 1 98.12 293 ALA A O 1
ATOM 2158 N N . THR A 1 294 ? -17.453 -5.219 -12.352 1 98.44 294 THR A N 1
ATOM 2159 C CA . THR A 1 294 ? -16.078 -5.301 -12.859 1 98.44 294 THR A CA 1
ATOM 2160 C C . THR A 1 294 ? -15.453 -6.641 -12.508 1 98.44 294 THR A C 1
ATOM 2162 O O . THR A 1 294 ? -14.836 -7.285 -13.352 1 98.44 294 THR A O 1
ATOM 2165 N N . VAL A 1 295 ? -15.617 -7.129 -11.289 1 98.69 295 VAL A N 1
ATOM 2166 C CA . VAL A 1 295 ? -15.062 -8.406 -10.852 1 98.69 295 VAL A CA 1
ATOM 2167 C C . VAL A 1 295 ? -15.75 -9.547 -11.594 1 98.69 295 VAL A C 1
ATOM 2169 O O . VAL A 1 295 ? -15.086 -10.469 -12.07 1 98.69 295 VAL A O 1
ATOM 2172 N N . ASP A 1 296 ? -17.062 -9.469 -11.773 1 98.62 296 ASP A N 1
ATOM 2173 C CA . ASP A 1 296 ? -17.828 -10.5 -12.469 1 98.62 296 ASP A CA 1
ATOM 2174 C C . ASP A 1 296 ? -17.406 -10.586 -13.938 1 98.62 296 ASP A C 1
ATOM 2176 O O . ASP A 1 296 ? -17.312 -11.68 -14.492 1 98.62 296 ASP A O 1
ATOM 2180 N N . THR A 1 297 ? -17.172 -9.445 -14.492 1 98.5 297 THR A N 1
ATOM 2181 C CA . THR A 1 297 ? -16.766 -9.398 -15.891 1 98.5 297 THR A CA 1
ATOM 2182 C C . THR A 1 297 ? -15.383 -10.016 -16.078 1 98.5 297 THR A C 1
ATOM 2184 O O . THR A 1 297 ? -15.148 -10.766 -17.016 1 98.5 297 THR A O 1
ATOM 2187 N N . ALA A 1 298 ? -14.477 -9.727 -15.172 1 98.75 298 ALA A N 1
ATOM 2188 C CA . ALA A 1 298 ? -13.141 -10.312 -15.211 1 98.75 298 ALA A CA 1
ATOM 2189 C C . ALA A 1 298 ? -13.203 -11.836 -15.086 1 98.75 298 ALA A C 1
ATOM 2191 O O . ALA A 1 298 ? -12.547 -12.555 -15.852 1 98.75 298 ALA A O 1
ATOM 2192 N N . ARG A 1 299 ? -13.969 -12.281 -14.195 1 98.69 299 ARG A N 1
ATOM 2193 C CA . ARG A 1 299 ? -14.172 -13.719 -13.984 1 98.69 299 ARG A CA 1
ATOM 2194 C C . ARG A 1 299 ? -14.719 -14.383 -15.242 1 98.69 299 ARG A C 1
ATOM 2196 O O . ARG A 1 299 ? -14.203 -15.406 -15.688 1 98.69 299 ARG A O 1
ATOM 2203 N N . ALA A 1 300 ? -15.758 -13.805 -15.781 1 98.69 300 ALA A N 1
ATOM 2204 C CA . ALA A 1 300 ? -16.406 -14.359 -16.969 1 98.69 300 ALA A CA 1
ATOM 2205 C C . ALA A 1 300 ? -15.453 -14.406 -18.156 1 98.69 300 ALA A C 1
ATOM 2207 O O . ALA A 1 300 ? -15.461 -15.359 -18.938 1 98.69 300 ALA A O 1
ATOM 2208 N N . LEU A 1 301 ? -14.648 -13.367 -18.297 1 98.5 301 LEU A N 1
ATOM 2209 C CA . LEU A 1 301 ? -13.672 -13.281 -19.375 1 98.5 301 LEU A CA 1
ATOM 2210 C C . LEU A 1 301 ? -12.68 -14.438 -19.297 1 98.5 301 LEU A C 1
ATOM 2212 O O . LEU A 1 301 ? -12.406 -15.094 -20.312 1 98.5 301 LEU A O 1
ATOM 2216 N N . LEU A 1 302 ? -12.148 -14.703 -18.141 1 98.75 302 LEU A N 1
ATOM 2217 C CA . LEU A 1 302 ? -11.156 -15.758 -17.953 1 98.75 302 LEU A CA 1
ATOM 2218 C C . LEU A 1 302 ? -11.766 -17.125 -18.203 1 98.75 302 LEU A C 1
ATOM 2220 O O . LEU A 1 302 ? -11.141 -17.984 -18.859 1 98.75 302 LEU A O 1
ATOM 2224 N N . LEU A 1 303 ? -12.984 -17.344 -17.734 1 98.56 303 LEU A N 1
ATOM 2225 C CA . LEU A 1 303 ? -13.656 -18.625 -17.953 1 98.56 303 LEU A CA 1
ATOM 2226 C C . LEU A 1 303 ? -13.945 -18.828 -19.438 1 98.56 303 LEU A C 1
ATOM 2228 O O . LEU A 1 303 ? -13.812 -19.938 -19.938 1 98.56 303 LEU A O 1
ATOM 2232 N N . ALA A 1 304 ? -14.344 -17.766 -20.141 1 98 304 ALA A N 1
ATOM 2233 C CA . ALA A 1 304 ? -14.594 -17.859 -21.578 1 98 304 ALA A CA 1
ATOM 2234 C C . ALA A 1 304 ? -13.312 -18.234 -22.328 1 98 304 ALA A C 1
ATOM 2236 O O . ALA A 1 304 ? -13.344 -19.047 -23.25 1 98 304 ALA A O 1
ATOM 2237 N N . ASP A 1 305 ? -12.188 -17.625 -21.969 1 97.81 305 ASP A N 1
ATOM 2238 C CA . ASP A 1 305 ? -10.906 -17.938 -22.594 1 97.81 305 ASP A CA 1
ATOM 2239 C C . ASP A 1 305 ? -10.516 -19.391 -22.359 1 97.81 305 ASP A C 1
ATOM 2241 O O . ASP A 1 305 ? -9.992 -20.047 -23.266 1 97.81 305 ASP A O 1
ATOM 2245 N N . LEU A 1 306 ? -10.734 -19.859 -21.141 1 97.88 306 LEU A N 1
ATOM 2246 C CA . LEU A 1 306 ? -10.422 -21.25 -20.828 1 97.88 306 LEU A CA 1
ATOM 2247 C C . LEU A 1 306 ? -11.281 -22.188 -21.656 1 97.88 306 LEU A C 1
ATOM 2249 O O . LEU A 1 306 ? -10.805 -23.234 -22.109 1 97.88 306 LEU A O 1
ATOM 2253 N N . ASP A 1 307 ? -12.531 -21.828 -21.891 1 96.94 307 ASP A N 1
ATOM 2254 C CA . ASP A 1 307 ? -13.406 -22.625 -22.734 1 96.94 307 ASP A CA 1
ATOM 2255 C C . ASP A 1 307 ? -12.891 -22.688 -24.172 1 96.94 307 ASP A C 1
ATOM 2257 O O . ASP A 1 307 ? -12.906 -23.734 -24.812 1 96.94 307 ASP A O 1
ATOM 2261 N N . VAL A 1 308 ? -12.453 -21.562 -24.625 1 96.62 308 VAL A N 1
ATOM 2262 C CA . VAL A 1 308 ? -11.922 -21.469 -25.984 1 96.62 308 VAL A CA 1
ATOM 2263 C C . VAL A 1 308 ? -10.695 -22.375 -26.125 1 96.62 308 VAL A C 1
ATOM 2265 O O . VAL A 1 308 ? -10.586 -23.141 -27.078 1 96.62 308 VAL A O 1
ATOM 2268 N N . LEU A 1 309 ? -9.82 -22.328 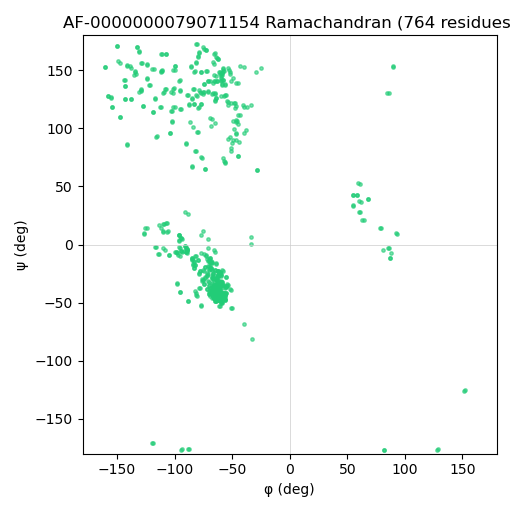-25.156 1 95.94 309 LEU A N 1
ATOM 2269 C CA . LEU A 1 309 ? -8.609 -23.125 -25.203 1 95.94 309 LEU A CA 1
ATOM 2270 C C . LEU A 1 309 ? -8.93 -24.609 -25.047 1 95.94 309 LEU A C 1
ATOM 2272 O O . LEU A 1 309 ? -8.297 -25.453 -25.688 1 95.94 309 LEU A O 1
ATOM 2276 N N . ALA A 1 310 ? -9.891 -24.953 -24.219 1 94.75 310 ALA A N 1
ATOM 2277 C CA . ALA A 1 310 ? -10.305 -26.328 -24.016 1 94.75 310 ALA A CA 1
ATOM 2278 C C . ALA A 1 310 ? -10.875 -26.922 -25.297 1 94.75 310 ALA A C 1
ATOM 2280 O O . ALA A 1 310 ? -10.727 -28.125 -25.562 1 94.75 310 ALA A O 1
ATOM 2281 N N . ALA A 1 311 ? -11.492 -26.094 -26.109 1 94.81 311 ALA A N 1
ATOM 2282 C CA . ALA A 1 311 ? -12.164 -26.547 -27.328 1 94.81 311 ALA A CA 1
ATOM 2283 C C . ALA A 1 311 ? -11.258 -26.422 -28.531 1 94.81 311 ALA A C 1
ATOM 2285 O O . ALA A 1 311 ? -11.625 -26.828 -29.641 1 94.81 311 ALA A O 1
ATOM 2286 N N . SER A 1 312 ? -10.078 -25.891 -28.281 1 94.38 312 SER A N 1
ATOM 2287 C CA . SER A 1 312 ? -9.203 -25.609 -29.406 1 94.38 312 SER A CA 1
ATOM 2288 C C . SER A 1 312 ? -8.773 -26.906 -30.109 1 94.38 312 SER A C 1
ATOM 2290 O O . SER A 1 312 ? -8.5 -27.906 -29.453 1 94.38 312 SER A O 1
ATOM 2292 N N . SER A 1 313 ? -8.695 -26.906 -31.453 1 91.31 313 SER A N 1
ATOM 2293 C CA . SER A 1 313 ? -8.219 -28.047 -32.219 1 91.31 313 SER A CA 1
ATOM 2294 C C . SER A 1 313 ? -6.699 -28.078 -32.281 1 91.31 313 SER A C 1
ATOM 2296 O O . SER A 1 313 ? -6.105 -29.109 -32.656 1 91.31 313 SER A O 1
ATOM 2298 N N . ALA A 1 314 ? -6.09 -26.984 -32 1 91.44 314 ALA A N 1
ATOM 2299 C CA . ALA A 1 314 ? -4.633 -26.891 -32 1 91.44 314 ALA A CA 1
ATOM 2300 C C . ALA A 1 314 ? -4.059 -27.25 -30.641 1 91.44 314 ALA A C 1
ATOM 2302 O O . ALA A 1 314 ? -4.512 -26.734 -29.609 1 91.44 314 ALA A O 1
ATOM 2303 N N . PRO A 1 315 ? -3.062 -28.188 -30.688 1 88.06 315 PRO A N 1
ATOM 2304 C CA . PRO A 1 315 ? -2.395 -28.438 -29.406 1 88.06 315 PRO A CA 1
ATOM 2305 C C . PRO A 1 315 ? -1.858 -27.156 -28.766 1 88.06 315 PRO A C 1
ATOM 2307 O O . PRO A 1 315 ? -1.14 -26.391 -29.406 1 88.06 315 PRO A O 1
ATOM 2310 N N . GLY A 1 316 ? -2.322 -26.953 -27.562 1 91 316 GLY A N 1
ATOM 2311 C CA . GLY A 1 316 ? -1.893 -25.766 -26.844 1 91 316 GLY A CA 1
ATOM 2312 C C . GLY A 1 316 ? -2.754 -24.547 -27.141 1 91 316 GLY A C 1
ATOM 2313 O O . GLY A 1 316 ? -2.668 -23.531 -26.438 1 91 316 GLY A O 1
ATOM 2314 N N . GLY A 1 317 ? -3.613 -24.578 -28.125 1 92.5 317 GLY A N 1
ATOM 2315 C CA . GLY A 1 317 ? -4.336 -23.422 -28.625 1 92.5 317 GLY A CA 1
ATOM 2316 C C . GLY A 1 317 ? -3.602 -22.688 -29.734 1 92.5 317 GLY A C 1
ATOM 2317 O O . GLY A 1 317 ? -2.377 -22.766 -29.828 1 92.5 317 GLY A O 1
ATOM 2318 N N . THR A 1 318 ? -4.297 -22 -30.609 1 93.81 318 THR A N 1
ATOM 2319 C CA . THR A 1 318 ? -3.654 -21.188 -31.625 1 93.81 318 THR A CA 1
ATOM 2320 C C . THR A 1 318 ? -2.863 -20.047 -30.984 1 93.81 318 THR A C 1
ATOM 2322 O O . THR A 1 318 ? -3.082 -19.719 -29.812 1 93.81 318 THR A O 1
ATOM 2325 N N . PRO A 1 319 ? -1.939 -19.5 -31.766 1 92.12 319 PRO A N 1
ATOM 2326 C CA . PRO A 1 319 ? -1.196 -18.359 -31.219 1 92.12 319 PRO A CA 1
ATOM 2327 C C . PRO A 1 319 ? -2.109 -17.234 -30.75 1 92.12 319 PRO A C 1
ATOM 2329 O O . PRO A 1 319 ? -1.844 -16.609 -29.719 1 92.12 319 PRO A O 1
ATOM 2332 N N . GLU A 1 320 ? -3.189 -17.016 -31.438 1 93.62 320 GLU A N 1
ATOM 2333 C CA . GLU A 1 320 ? -4.129 -15.953 -31.078 1 93.62 320 GLU A CA 1
ATOM 2334 C C . GLU A 1 320 ? -4.863 -16.281 -29.781 1 93.62 320 GLU A C 1
ATOM 2336 O O . GLU A 1 320 ? -5.062 -15.414 -28.938 1 93.62 320 GLU A O 1
ATOM 2341 N N . GLU A 1 321 ? -5.242 -17.562 -29.656 1 95.06 321 GLU A N 1
ATOM 2342 C CA . GLU A 1 321 ? -5.949 -17.984 -28.453 1 95.06 321 GLU A CA 1
ATOM 2343 C C . GLU A 1 321 ? -5.051 -17.891 -27.219 1 95.06 321 GLU A C 1
ATOM 2345 O O . GLU A 1 321 ? -5.492 -17.422 -26.156 1 95.06 321 GLU A O 1
ATOM 2350 N N . ARG A 1 322 ? -3.799 -18.25 -27.391 1 94.81 322 ARG A N 1
ATOM 2351 C CA . ARG A 1 322 ? -2.838 -18.188 -26.297 1 94.81 322 ARG A CA 1
ATOM 2352 C C . ARG A 1 322 ? -2.549 -16.734 -25.906 1 94.81 322 ARG A C 1
ATOM 2354 O O . ARG A 1 322 ? -2.506 -16.422 -24.719 1 94.81 322 ARG A O 1
ATOM 2361 N N . ALA A 1 323 ? -2.389 -15.875 -26.922 1 94.88 323 ALA A N 1
ATOM 2362 C CA . ALA A 1 323 ? -2.119 -14.461 -26.672 1 94.88 323 ALA A CA 1
ATOM 2363 C C . ALA A 1 323 ? -3.299 -13.797 -25.953 1 94.88 323 ALA A C 1
ATOM 2365 O O . ALA A 1 323 ? -3.107 -12.977 -25.062 1 94.88 323 ALA A O 1
ATOM 2366 N N . ARG A 1 324 ? -4.461 -14.156 -26.344 1 95.88 324 ARG A N 1
ATOM 2367 C CA . ARG A 1 324 ? -5.664 -13.617 -25.719 1 95.88 324 ARG A CA 1
ATOM 2368 C C . ARG A 1 324 ? -5.75 -14.023 -24.266 1 95.88 324 ARG A C 1
ATOM 2370 O O . ARG A 1 324 ? -6.102 -13.211 -23.406 1 95.88 324 ARG A O 1
ATOM 2377 N N . MET A 1 325 ? -5.441 -15.289 -23.953 1 96.56 325 MET A N 1
ATOM 2378 C CA . MET A 1 325 ? -5.465 -15.789 -22.578 1 96.56 325 MET A CA 1
ATOM 2379 C C . MET A 1 325 ? -4.5 -14.992 -21.703 1 96.56 325 MET A C 1
ATOM 2381 O O . MET A 1 325 ? -4.867 -14.555 -20.609 1 96.56 325 MET A O 1
ATOM 2385 N N . ARG A 1 326 ? -3.316 -14.75 -22.234 1 96.38 326 ARG A N 1
ATOM 2386 C CA . ARG A 1 326 ? -2.314 -14.016 -21.469 1 96.38 326 ARG A CA 1
ATOM 2387 C C . ARG A 1 326 ? -2.748 -12.57 -21.25 1 96.38 326 ARG A C 1
ATOM 2389 O O . ARG A 1 326 ? -2.613 -12.031 -20.141 1 96.38 326 ARG A O 1
ATOM 2396 N N . ARG A 1 327 ? -3.279 -11.93 -22.281 1 97.25 327 ARG A N 1
ATOM 2397 C CA . ARG A 1 327 ? -3.771 -10.555 -22.188 1 97.25 327 ARG A CA 1
ATOM 2398 C C . ARG A 1 327 ? -4.891 -10.445 -21.156 1 97.25 327 ARG A C 1
ATOM 2400 O O . ARG A 1 327 ? -4.879 -9.547 -20.312 1 97.25 327 ARG A O 1
ATOM 2407 N N . ASP A 1 328 ? -5.812 -11.406 -21.266 1 98 328 ASP A N 1
ATOM 2408 C CA . ASP A 1 328 ? -7.012 -11.312 -20.438 1 98 328 ASP A CA 1
ATOM 2409 C C . ASP A 1 328 ? -6.695 -11.641 -18.969 1 98 328 ASP A C 1
ATOM 2411 O O . ASP A 1 328 ? -7.336 -11.102 -18.062 1 98 328 ASP A O 1
ATOM 2415 N N . ILE A 1 329 ? -5.668 -12.484 -18.703 1 98.25 329 ILE A N 1
ATOM 2416 C CA . ILE A 1 329 ? -5.176 -12.68 -17.344 1 98.25 329 ILE A CA 1
ATOM 2417 C C . ILE A 1 329 ? -4.637 -11.359 -16.797 1 98.25 329 ILE A C 1
ATOM 2419 O O . ILE A 1 329 ? -4.996 -10.945 -15.695 1 98.25 329 ILE A O 1
ATOM 2423 N N . ALA A 1 330 ? -3.844 -10.648 -17.609 1 97.62 330 ALA A N 1
ATOM 2424 C CA . ALA A 1 330 ? -3.285 -9.359 -17.203 1 97.62 330 ALA A CA 1
ATOM 2425 C C . ALA A 1 330 ? -4.391 -8.336 -16.969 1 97.62 330 ALA A C 1
ATOM 2427 O O . ALA A 1 330 ? -4.363 -7.598 -15.984 1 97.62 330 ALA A O 1
ATOM 2428 N N . TYR A 1 331 ? -5.367 -8.289 -17.875 1 97.88 331 TYR A N 1
ATOM 2429 C CA . TYR A 1 331 ? -6.484 -7.355 -17.781 1 97.88 331 TYR A CA 1
ATOM 2430 C C . TYR A 1 331 ? -7.305 -7.605 -16.516 1 97.88 331 TYR A C 1
ATOM 2432 O O . TYR A 1 331 ? -7.621 -6.672 -15.781 1 97.88 331 TYR A O 1
ATOM 2440 N N . ALA A 1 332 ? -7.613 -8.891 -16.25 1 98.31 332 ALA A N 1
ATOM 2441 C CA . ALA A 1 332 ? -8.398 -9.25 -15.078 1 98.31 332 ALA A CA 1
ATOM 2442 C C . ALA A 1 332 ? -7.676 -8.836 -13.797 1 98.31 332 ALA A C 1
ATOM 2444 O O . ALA A 1 332 ? -8.281 -8.266 -12.883 1 98.31 332 ALA A O 1
ATOM 2445 N N . GLY A 1 333 ? -6.375 -9.156 -13.742 1 98.12 333 GLY A N 1
ATOM 2446 C CA . GLY A 1 333 ? -5.59 -8.758 -12.578 1 98.12 333 GLY A CA 1
ATOM 2447 C C . GLY A 1 333 ? -5.578 -7.262 -12.352 1 98.12 333 GLY A C 1
ATOM 2448 O O . GLY A 1 333 ? -5.766 -6.801 -11.219 1 98.12 333 GLY A O 1
ATOM 2449 N N . THR A 1 334 ? -5.453 -6.488 -13.422 1 96.81 334 THR A N 1
ATOM 2450 C CA . THR A 1 334 ? -5.41 -5.031 -13.359 1 96.81 334 THR A CA 1
ATOM 2451 C C . THR A 1 334 ? -6.742 -4.473 -12.867 1 96.81 334 THR A C 1
ATOM 2453 O O . THR A 1 334 ? -6.77 -3.607 -11.984 1 96.81 334 THR A O 1
ATOM 2456 N N . ARG A 1 335 ? -7.797 -4.996 -13.406 1 98.06 335 ARG A N 1
ATOM 2457 C CA . ARG A 1 335 ? -9.125 -4.504 -13.039 1 98.06 335 ARG A CA 1
ATOM 2458 C C . ARG A 1 335 ? -9.445 -4.836 -11.586 1 98.06 335 ARG A C 1
ATOM 2460 O O . ARG A 1 335 ? -10.023 -4.016 -10.867 1 98.06 335 ARG A O 1
ATOM 2467 N N . CYS A 1 336 ? -9.094 -6.039 -11.188 1 98.81 336 CYS A N 1
ATOM 2468 C CA . CYS A 1 336 ? -9.375 -6.434 -9.812 1 98.81 336 CYS A CA 1
ATOM 2469 C C . CYS A 1 336 ? -8.547 -5.613 -8.828 1 98.81 336 CYS A C 1
ATOM 2471 O O . CYS A 1 336 ? -9.039 -5.246 -7.758 1 98.81 336 CYS A O 1
ATOM 2473 N N . ARG A 1 337 ? -7.305 -5.324 -9.156 1 98.62 337 ARG A N 1
ATOM 2474 C CA . ARG A 1 337 ? -6.496 -4.414 -8.344 1 98.62 337 ARG A CA 1
ATOM 2475 C C . ARG A 1 337 ? -7.184 -3.061 -8.195 1 98.62 337 ARG A C 1
ATOM 2477 O O . ARG A 1 337 ? -7.199 -2.484 -7.105 1 98.62 337 ARG A O 1
ATOM 2484 N N . GLU A 1 338 ? -7.723 -2.533 -9.289 1 98.25 338 GLU A N 1
ATOM 2485 C CA . GLU A 1 338 ? -8.398 -1.236 -9.266 1 98.25 338 GLU A CA 1
ATOM 2486 C C . GLU A 1 338 ? -9.602 -1.255 -8.336 1 98.25 338 GLU A C 1
ATOM 2488 O O . GLU A 1 338 ? -9.891 -0.262 -7.668 1 98.25 338 GLU A O 1
ATOM 2493 N N . VAL A 1 339 ? -10.312 -2.373 -8.344 1 98.62 339 VAL A N 1
ATOM 2494 C CA . VAL A 1 339 ? -11.453 -2.516 -7.441 1 98.62 339 VAL A CA 1
ATOM 2495 C C . VAL A 1 339 ? -10.984 -2.432 -5.992 1 98.62 339 VAL A C 1
ATOM 2497 O O . VAL A 1 339 ? -11.562 -1.703 -5.188 1 98.62 339 VAL A O 1
ATOM 2500 N N . VAL A 1 340 ? -9.914 -3.148 -5.645 1 98.81 340 VAL A N 1
ATOM 2501 C CA . VAL A 1 340 ? -9.391 -3.154 -4.285 1 98.81 340 VAL A CA 1
ATOM 2502 C C . VAL A 1 340 ? -8.906 -1.755 -3.91 1 98.81 340 VAL A C 1
ATOM 2504 O O . VAL A 1 340 ? -9.164 -1.274 -2.805 1 98.81 340 VAL A O 1
ATOM 2507 N N . ASN A 1 341 ? -8.211 -1.076 -4.863 1 98.31 341 ASN A N 1
ATOM 2508 C CA . ASN A 1 341 ? -7.746 0.286 -4.625 1 98.31 341 ASN A CA 1
ATOM 2509 C C . ASN A 1 341 ? -8.906 1.231 -4.336 1 98.31 341 ASN A C 1
ATOM 2511 O O . ASN A 1 341 ? -8.836 2.053 -3.42 1 98.31 341 ASN A O 1
ATOM 2515 N N . ALA A 1 342 ? -9.945 1.119 -5.105 1 96.62 342 ALA A N 1
ATOM 2516 C CA . ALA A 1 342 ? -11.109 1.983 -4.922 1 96.62 342 ALA A CA 1
ATOM 2517 C C . ALA A 1 342 ? -11.719 1.799 -3.535 1 96.62 342 ALA A C 1
ATOM 2519 O O . ALA A 1 342 ? -12.078 2.775 -2.875 1 96.62 342 ALA A O 1
ATOM 2520 N N . VAL A 1 343 ? -11.82 0.558 -3.09 1 96.75 343 VAL A N 1
ATOM 2521 C CA . VAL A 1 343 ? -12.383 0.265 -1.775 1 96.75 343 VAL A CA 1
ATOM 2522 C C . VAL A 1 343 ? -11.484 0.855 -0.689 1 96.75 343 VAL A C 1
ATOM 2524 O O . VAL A 1 343 ? -1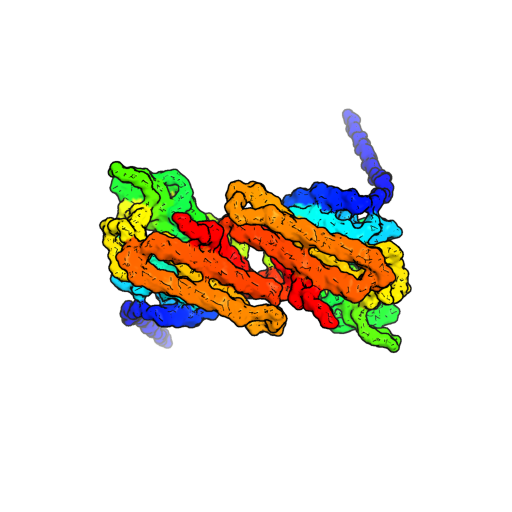1.977 1.509 0.237 1 96.75 343 VAL A O 1
ATOM 2527 N N . TYR A 1 344 ? -10.195 0.641 -0.792 1 97.25 344 TYR A N 1
ATOM 2528 C CA . TYR A 1 344 ? -9.242 1.188 0.171 1 97.25 344 TYR A CA 1
ATOM 2529 C C . TYR A 1 344 ? -9.375 2.703 0.265 1 97.25 344 TYR A C 1
ATOM 2531 O O . TYR A 1 344 ? -9.469 3.258 1.362 1 97.25 344 TYR A O 1
ATOM 2539 N N . GLU A 1 345 ? -9.406 3.35 -0.903 1 95.56 345 GLU A N 1
ATOM 2540 C CA . GLU A 1 345 ? -9.461 4.805 -0.977 1 95.56 345 GLU A CA 1
ATOM 2541 C C . GLU A 1 345 ? -10.742 5.344 -0.331 1 95.56 345 GLU A C 1
ATOM 2543 O O . GLU A 1 345 ? -10.742 6.449 0.215 1 95.56 345 GLU A O 1
ATOM 2548 N N . ALA A 1 346 ? -11.742 4.523 -0.325 1 93.62 346 ALA A N 1
ATOM 2549 C CA . ALA A 1 346 ? -13.039 4.961 0.178 1 93.62 346 ALA A CA 1
ATOM 2550 C C . ALA A 1 346 ? -13.234 4.555 1.636 1 93.62 346 ALA A C 1
ATOM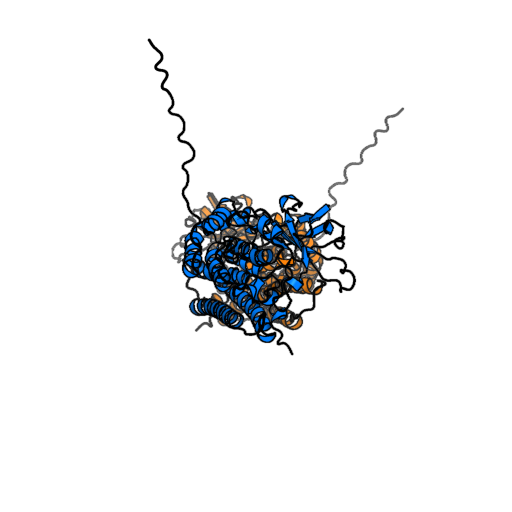 2552 O O . ALA A 1 346 ? -14.297 4.777 2.217 1 93.62 346 ALA A O 1
ATOM 2553 N N . SER A 1 347 ? -12.234 3.936 2.303 1 93.44 347 SER A N 1
ATOM 2554 C CA . SER A 1 347 ? -12.43 3.291 3.596 1 93.44 347 SER A CA 1
ATOM 2555 C C . SER A 1 347 ? -12.047 4.223 4.742 1 93.44 347 SER A C 1
ATOM 2557 O O . SER A 1 347 ? -11.984 3.801 5.898 1 93.44 347 SER A O 1
ATOM 2559 N N . GLY A 1 348 ? -11.75 5.512 4.477 1 90.44 348 GLY A N 1
ATOM 2560 C CA . GLY A 1 348 ? -11.5 6.477 5.535 1 90.44 348 GLY A CA 1
ATOM 2561 C C . GLY A 1 348 ? -10.078 6.41 6.074 1 90.44 348 GLY A C 1
ATOM 2562 O O . GLY A 1 348 ? -9.289 5.566 5.652 1 90.44 348 GLY A O 1
ATOM 2563 N N . SER A 1 349 ? -9.805 7.207 7.059 1 93.19 349 SER A N 1
ATOM 2564 C CA . SER A 1 349 ? -8.445 7.398 7.547 1 93.19 349 SER A CA 1
ATOM 2565 C C . SER A 1 349 ? -7.98 6.211 8.383 1 93.19 349 SER A C 1
ATOM 2567 O O . SER A 1 349 ? -6.793 5.883 8.398 1 93.19 349 SER A O 1
ATOM 2569 N N . ALA A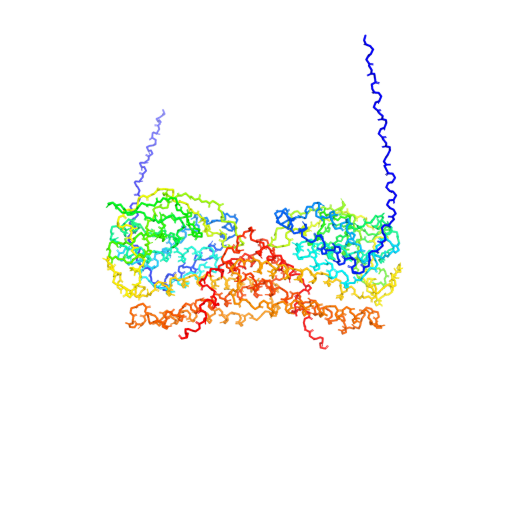 1 350 ? -8.875 5.539 9.078 1 93.38 350 ALA A N 1
ATOM 2570 C CA . ALA A 1 350 ? -8.516 4.473 10.008 1 93.38 350 ALA A CA 1
ATOM 2571 C C . ALA A 1 350 ? -8.016 3.238 9.258 1 93.38 350 ALA A C 1
ATOM 2573 O O . ALA A 1 350 ? -7.406 2.348 9.859 1 93.38 350 ALA A O 1
ATOM 2574 N N . VAL A 1 351 ? -8.203 3.178 7.914 1 96.19 351 VAL A N 1
ATOM 2575 C CA . VAL A 1 351 ? -7.887 1.996 7.121 1 96.19 351 VAL A CA 1
ATOM 2576 C C . VAL A 1 351 ? -6.371 1.805 7.07 1 96.19 351 VAL A C 1
ATOM 2578 O O . VAL A 1 351 ? -5.891 0.723 6.727 1 96.19 351 VAL A O 1
ATOM 2581 N N . ILE A 1 352 ? -5.59 2.85 7.453 1 97.69 352 ILE A N 1
ATOM 2582 C CA . ILE A 1 352 ? -4.141 2.787 7.27 1 97.69 352 ILE A CA 1
ATOM 2583 C C . ILE A 1 352 ? -3.518 1.95 8.383 1 97.69 352 ILE A C 1
ATOM 2585 O O . ILE A 1 352 ? -2.342 1.585 8.312 1 97.69 352 ILE A O 1
ATOM 2589 N N . TYR A 1 353 ? -4.254 1.656 9.438 1 97.69 353 TYR A N 1
ATOM 2590 C CA . TYR A 1 353 ? -3.725 0.888 10.562 1 97.69 353 TYR A CA 1
ATOM 2591 C C . TYR A 1 353 ? -3.541 -0.576 10.18 1 97.69 353 TYR A C 1
ATOM 2593 O O . TYR A 1 353 ? -4.336 -1.132 9.422 1 97.69 353 TYR A O 1
ATOM 2601 N N . ASP A 1 354 ? -2.566 -1.243 10.781 1 96.06 354 ASP A N 1
ATOM 2602 C CA . ASP A 1 354 ? -2.16 -2.602 10.438 1 96.06 354 ASP A CA 1
ATOM 2603 C C . ASP A 1 354 ? -3.244 -3.609 10.805 1 96.06 354 ASP A C 1
ATOM 2605 O O . ASP A 1 354 ? -3.281 -4.715 10.266 1 96.06 354 ASP A O 1
ATOM 2609 N N . ASP A 1 355 ? -4.133 -3.23 11.703 1 94.25 355 ASP A N 1
ATOM 2610 C CA . ASP A 1 355 ? -5.156 -4.18 12.141 1 94.25 355 ASP A CA 1
ATOM 2611 C C . ASP A 1 355 ? -6.41 -4.062 11.281 1 94.25 355 ASP A C 1
ATOM 2613 O O . ASP A 1 355 ? -7.375 -4.809 11.477 1 94.25 355 ASP A O 1
ATOM 2617 N N . ALA A 1 356 ? -6.441 -3.139 10.297 1 95.56 356 ALA A N 1
ATOM 2618 C CA . ALA A 1 356 ? -7.566 -3.025 9.375 1 95.56 356 ALA A CA 1
ATOM 2619 C C . ALA A 1 356 ? -7.488 -4.09 8.281 1 95.56 356 ALA A C 1
ATOM 2621 O O . ALA A 1 356 ? -6.562 -4.082 7.469 1 95.56 356 ALA A O 1
ATOM 2622 N N . PRO A 1 357 ? -8.453 -4.98 8.211 1 96.12 357 PRO A N 1
ATOM 2623 C CA . PRO A 1 357 ? -8.391 -6.051 7.211 1 96.12 357 PRO A CA 1
ATOM 2624 C C . PRO A 1 357 ? -8.328 -5.523 5.781 1 96.12 357 PRO A C 1
ATOM 2626 O O . PRO A 1 357 ? -7.637 -6.098 4.938 1 96.12 357 PRO A O 1
ATOM 2629 N N . VAL A 1 358 ? -9.023 -4.387 5.504 1 97.31 358 VAL A N 1
ATOM 2630 C CA . VAL A 1 358 ? -9.031 -3.826 4.156 1 97.31 358 VAL A CA 1
ATOM 2631 C C . VAL A 1 358 ? -7.617 -3.396 3.768 1 97.31 358 VAL A C 1
ATOM 2633 O O . VAL A 1 358 ? -7.223 -3.518 2.605 1 97.31 358 VAL A O 1
ATOM 2636 N N . GLN A 1 359 ? -6.867 -2.879 4.773 1 98.31 359 GLN A N 1
ATOM 2637 C CA . GLN A 1 359 ? -5.492 -2.484 4.484 1 98.31 359 GLN A CA 1
ATOM 2638 C C . GLN A 1 359 ? -4.656 -3.682 4.039 1 98.31 359 GLN A C 1
ATOM 2640 O O . GLN A 1 359 ? -3.893 -3.59 3.078 1 98.31 359 GLN A O 1
ATOM 2645 N N . ARG A 1 360 ? -4.785 -4.816 4.73 1 98.31 360 ARG A N 1
ATOM 2646 C CA . ARG A 1 360 ? -4.047 -6.02 4.367 1 98.31 360 ARG A CA 1
ATOM 2647 C C . ARG A 1 360 ? -4.457 -6.52 2.986 1 98.31 360 ARG A C 1
ATOM 2649 O O . ARG A 1 360 ? -3.605 -6.898 2.18 1 98.31 360 ARG A O 1
ATOM 2656 N N . ILE A 1 361 ? -5.773 -6.547 2.736 1 98.75 361 ILE A N 1
ATOM 2657 C CA . ILE A 1 361 ? -6.281 -6.953 1.43 1 98.75 361 ILE A CA 1
ATOM 2658 C C . ILE A 1 361 ? -5.668 -6.074 0.343 1 98.75 361 ILE A C 1
ATOM 2660 O O . ILE A 1 361 ? -5.246 -6.574 -0.705 1 98.75 361 ILE A O 1
ATOM 2664 N N . TRP A 1 362 ? -5.602 -4.797 0.627 1 98.81 362 TRP A N 1
ATOM 2665 C CA . TRP A 1 362 ? -5.043 -3.816 -0.297 1 98.81 362 TRP A CA 1
ATOM 2666 C C . TRP A 1 362 ? -3.566 -4.094 -0.559 1 98.81 362 TRP A C 1
ATOM 2668 O O . TRP A 1 362 ? -3.133 -4.141 -1.712 1 98.81 362 TRP A O 1
ATOM 2678 N N . ARG A 1 363 ? -2.785 -4.324 0.467 1 98.75 363 ARG A N 1
ATOM 2679 C CA . ARG A 1 363 ? -1.37 -4.641 0.315 1 98.75 363 ARG A CA 1
ATOM 2680 C C . ARG A 1 363 ? -1.18 -5.941 -0.458 1 98.75 363 ARG A C 1
ATOM 2682 O O . ARG A 1 363 ? -0.342 -6.02 -1.359 1 98.75 363 ARG A O 1
ATOM 2689 N N . ASP A 1 364 ? -1.959 -6.93 -0.151 1 98.88 364 ASP A N 1
ATOM 2690 C CA . ASP A 1 364 ? -1.833 -8.242 -0.777 1 98.88 364 ASP A CA 1
ATOM 2691 C C . ASP A 1 364 ? -2.174 -8.172 -2.264 1 98.88 364 ASP A C 1
ATOM 2693 O O . ASP A 1 364 ? -1.46 -8.742 -3.096 1 98.88 364 ASP A O 1
ATOM 2697 N N . ALA A 1 365 ? -3.26 -7.496 -2.566 1 98.88 365 ALA A N 1
ATOM 2698 C CA . ALA A 1 365 ? -3.674 -7.395 -3.965 1 98.88 365 ALA A CA 1
ATOM 2699 C C . ALA A 1 365 ? -2.625 -6.66 -4.797 1 98.88 365 ALA A C 1
ATOM 2701 O O . ALA A 1 365 ? -2.318 -7.066 -5.918 1 98.88 365 ALA A O 1
ATOM 2702 N N . ASN A 1 366 ? -2.094 -5.59 -4.223 1 98.81 366 ASN A N 1
ATOM 2703 C CA . ASN A 1 366 ? -1.103 -4.82 -4.965 1 98.81 366 ASN A CA 1
ATOM 2704 C C . ASN A 1 366 ? 0.211 -5.582 -5.105 1 98.81 366 ASN A C 1
ATOM 2706 O O . ASN A 1 366 ? 0.884 -5.484 -6.133 1 98.81 366 ASN A O 1
ATOM 2710 N N . ALA A 1 367 ? 0.571 -6.348 -4.102 1 98.69 367 ALA A N 1
ATOM 2711 C CA . ALA A 1 367 ? 1.744 -7.207 -4.223 1 98.69 367 ALA A CA 1
ATOM 2712 C C . ALA A 1 367 ? 1.522 -8.289 -5.273 1 98.69 367 ALA A C 1
ATOM 2714 O O . ALA A 1 367 ? 2.391 -8.531 -6.117 1 98.69 367 ALA A O 1
ATOM 2715 N N . ALA A 1 368 ? 0.372 -8.922 -5.227 1 98.69 368 ALA A N 1
ATOM 2716 C CA . ALA A 1 368 ? 0.049 -9.969 -6.191 1 98.69 368 ALA A CA 1
ATOM 2717 C C . ALA A 1 368 ? 0.102 -9.438 -7.621 1 98.69 368 ALA A C 1
ATOM 2719 O O . ALA A 1 368 ? 0.669 -10.086 -8.508 1 98.69 368 ALA A O 1
ATOM 2720 N N . ALA A 1 369 ? -0.411 -8.273 -7.805 1 98.38 369 ALA A N 1
ATOM 2721 C CA . ALA A 1 369 ? -0.555 -7.695 -9.141 1 98.38 369 ALA A CA 1
ATOM 2722 C C . ALA A 1 369 ? 0.797 -7.266 -9.703 1 98.38 369 ALA A C 1
ATOM 2724 O O . ALA A 1 369 ? 0.91 -6.934 -10.883 1 98.38 369 ALA A O 1
ATOM 2725 N N . GLN A 1 370 ? 1.826 -7.285 -8.867 1 97.31 370 GLN A N 1
ATOM 2726 C CA . GLN A 1 370 ? 3.162 -6.938 -9.344 1 97.31 370 GLN A CA 1
ATOM 2727 C C . GLN A 1 370 ? 3.822 -8.125 -10.031 1 97.31 370 GLN A C 1
ATOM 2729 O O . GLN A 1 370 ? 4.875 -7.98 -10.664 1 97.31 370 GLN A O 1
ATOM 2734 N N . HIS A 1 371 ? 3.201 -9.305 -9.914 1 96.88 371 HIS A N 1
ATOM 2735 C CA . HIS A 1 371 ? 3.691 -10.43 -10.703 1 96.88 371 HIS A CA 1
ATOM 2736 C C . HIS A 1 371 ? 3.658 -10.102 -12.195 1 96.88 371 HIS A C 1
ATOM 2738 O O . HIS A 1 371 ? 2.68 -9.539 -12.695 1 96.88 371 HIS A O 1
ATOM 2744 N N . PRO A 1 372 ? 4.617 -10.508 -12.945 1 94.19 372 PRO A N 1
ATOM 2745 C CA . PRO A 1 372 ? 4.73 -10.117 -14.352 1 94.19 372 PRO A CA 1
ATOM 2746 C C . PRO A 1 372 ? 3.533 -10.555 -15.188 1 94.19 372 PRO A C 1
ATOM 2748 O O . PRO A 1 372 ? 3.217 -9.922 -16.203 1 94.19 372 PRO A O 1
ATOM 2751 N N . THR A 1 373 ? 2.842 -11.586 -14.727 1 95.62 373 THR A N 1
ATOM 2752 C CA . THR A 1 373 ? 1.706 -12.078 -15.5 1 95.62 373 THR A CA 1
ATOM 2753 C C . THR A 1 373 ? 0.607 -11.023 -15.578 1 95.62 373 THR A C 1
ATOM 2755 O O . THR A 1 373 ? -0.254 -11.078 -16.453 1 95.62 373 THR A O 1
ATOM 2758 N N . PHE A 1 374 ? 0.673 -10.031 -14.711 1 96.62 374 PHE A N 1
ATOM 2759 C CA . PHE A 1 374 ? -0.407 -9.047 -14.664 1 96.62 374 PHE A CA 1
ATOM 2760 C C . PHE A 1 374 ? 0.031 -7.73 -15.281 1 96.62 374 PHE A C 1
ATOM 2762 O O . PHE A 1 374 ? -0.662 -6.719 -15.156 1 96.62 374 PHE A O 1
ATOM 2769 N N . ASP A 1 375 ? 1.146 -7.711 -15.953 1 92.94 375 ASP A N 1
ATOM 2770 C CA . ASP A 1 375 ? 1.633 -6.516 -16.641 1 92.94 375 ASP A CA 1
ATOM 2771 C C . ASP A 1 375 ? 0.947 -6.34 -17.984 1 92.94 375 ASP A C 1
ATOM 2773 O O . ASP A 1 375 ? 1.396 -6.891 -19 1 92.94 375 ASP A O 1
ATOM 2777 N N . LEU A 1 376 ? -0.041 -5.559 -18 1 89.5 376 LEU A N 1
ATOM 2778 C CA . LEU A 1 376 ? -0.841 -5.367 -19.203 1 89.5 376 LEU A CA 1
ATOM 2779 C C . LEU A 1 376 ? -0.027 -4.672 -20.281 1 89.5 376 LEU A C 1
ATOM 2781 O O . LEU A 1 376 ? -0.343 -4.785 -21.469 1 89.5 376 LEU A O 1
ATOM 2785 N N . ARG A 1 377 ? 0.992 -3.904 -20 1 83.62 377 ARG A N 1
ATOM 2786 C CA . ARG A 1 377 ? 1.857 -3.27 -20.984 1 83.62 377 ARG A CA 1
ATOM 2787 C C . ARG A 1 377 ? 2.654 -4.312 -21.766 1 83.62 377 ARG A C 1
ATOM 2789 O O . ARG A 1 377 ? 2.957 -4.113 -22.938 1 83.62 377 ARG A O 1
ATOM 2796 N N . ARG A 1 378 ? 2.906 -5.387 -21.047 1 83.62 378 ARG A N 1
ATOM 2797 C CA . ARG A 1 378 ? 3.652 -6.492 -21.625 1 83.62 378 ARG A CA 1
ATOM 2798 C C . ARG A 1 378 ? 2.742 -7.383 -22.469 1 83.62 378 ARG A C 1
ATOM 2800 O O . ARG A 1 378 ? 3.096 -7.766 -23.594 1 83.62 378 ARG A O 1
ATOM 2807 N N . TRP A 1 379 ? 1.569 -7.621 -21.969 1 88 379 TRP A N 1
ATOM 2808 C CA . TRP A 1 379 ? 0.741 -8.664 -22.578 1 88 379 TRP A CA 1
ATOM 2809 C C . TRP A 1 379 ? -0.376 -8.047 -23.406 1 88 379 TRP A C 1
ATOM 2811 O O . TRP A 1 379 ? -1.071 -8.758 -24.141 1 88 379 TRP A O 1
ATOM 2821 N N . GLY A 1 380 ? -0.552 -6.691 -23.312 1 74.31 380 GLY A N 1
ATOM 2822 C CA . GLY A 1 380 ? -1.648 -6.031 -24.016 1 74.31 380 GLY A CA 1
ATOM 2823 C C . GLY A 1 380 ? -1.331 -5.707 -25.453 1 74.31 380 GLY A C 1
ATOM 2824 O O . GLY A 1 380 ? -2.223 -5.344 -26.234 1 74.31 380 GLY A O 1
ATOM 2825 N N . ALA A 1 381 ? -0.096 -5.703 -25.812 1 64.19 381 ALA A N 1
ATOM 2826 C CA . ALA A 1 381 ? 0.251 -5.297 -27.172 1 64.19 381 ALA A CA 1
ATOM 2827 C C . ALA A 1 381 ? -0.251 -6.316 -28.203 1 64.19 381 ALA A C 1
ATOM 2829 O O . ALA A 1 381 ? -0.238 -7.523 -27.938 1 64.19 381 ALA A O 1
ATOM 2830 N N . THR A 1 382 ? -1.316 -5.922 -28.969 1 53.75 382 THR A N 1
ATOM 2831 C CA . THR A 1 382 ? -1.819 -6.746 -30.062 1 53.75 382 THR A CA 1
ATOM 2832 C C . THR A 1 382 ? -0.672 -7.242 -30.938 1 53.75 382 THR A C 1
ATOM 2834 O O . THR A 1 382 ? 0.201 -6.465 -31.328 1 53.75 382 THR A O 1
ATOM 2837 N N . PRO A 1 383 ? -0.539 -8.617 -31 1 46.22 383 PRO A N 1
ATOM 2838 C CA . PRO A 1 383 ? 0.428 -9.094 -31.984 1 46.22 383 PRO A CA 1
ATOM 2839 C C . PRO A 1 383 ? 0.258 -8.414 -33.344 1 46.22 383 PRO A C 1
ATOM 2841 O O . PRO A 1 383 ? -0.871 -8.211 -33.812 1 46.22 383 PRO A O 1
ATOM 2844 N N . SER A 1 384 ? 1.171 -7.547 -33.594 1 36.38 384 SER A N 1
ATOM 2845 C CA . SER A 1 384 ? 1.144 -7.156 -35 1 36.38 384 SER A CA 1
ATOM 2846 C C . SER A 1 384 ? 1.159 -8.375 -35.906 1 36.38 384 SER A C 1
ATOM 2848 O O . SER A 1 384 ? 1.746 -9.406 -35.562 1 36.38 384 SER A O 1
ATOM 2850 N N . MET B 1 1 ? 63.062 17.328 41.062 1 27.11 1 MET B N 1
ATOM 2851 C CA . MET B 1 1 ? 62.375 17.297 39.75 1 27.11 1 MET B CA 1
ATOM 2852 C C . MET B 1 1 ? 60.969 17.859 39.875 1 27.11 1 MET B C 1
ATOM 2854 O O . MET B 1 1 ? 60.156 17.344 40.625 1 27.11 1 MET B O 1
ATOM 2858 N N . THR B 1 2 ? 60.812 19.156 39.625 1 23.81 2 THR B N 1
ATOM 2859 C CA . THR B 1 2 ? 59.656 20.047 39.875 1 23.81 2 THR B CA 1
ATOM 2860 C C . THR B 1 2 ? 58.5 19.688 39 1 23.81 2 THR B C 1
ATOM 2862 O O . THR B 1 2 ? 58.656 19.547 37.781 1 23.81 2 THR B O 1
ATOM 2865 N N . ALA 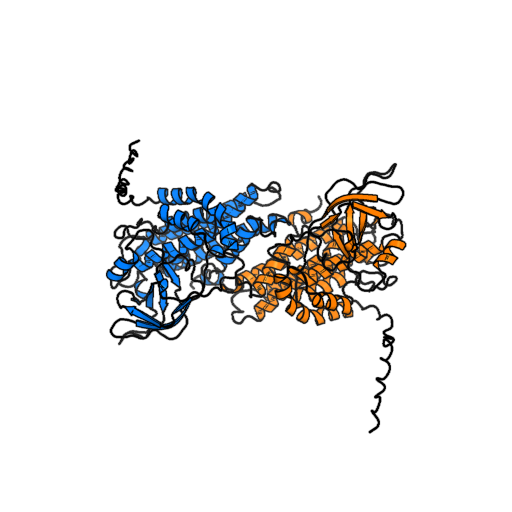B 1 3 ? 57.531 19 39.594 1 31.94 3 ALA B N 1
ATOM 2866 C CA . ALA B 1 3 ? 56.25 18.547 39.062 1 31.94 3 ALA B CA 1
ATOM 2867 C C . ALA B 1 3 ? 55.5 19.688 38.406 1 31.94 3 ALA B C 1
ATOM 2869 O O . ALA B 1 3 ? 55.125 20.656 39.062 1 31.94 3 ALA B O 1
ATOM 2870 N N . ALA B 1 4 ? 55.938 19.984 37.094 1 34.38 4 ALA B N 1
ATOM 2871 C CA . ALA B 1 4 ? 55.344 21.078 36.344 1 34.38 4 ALA B CA 1
ATOM 2872 C C . ALA B 1 4 ? 53.812 21.031 36.438 1 34.38 4 ALA B C 1
ATOM 2874 O O . ALA B 1 4 ? 53.188 20.047 36.031 1 34.38 4 ALA B O 1
ATOM 2875 N N . THR B 1 5 ? 53.188 21.656 37.406 1 32.88 5 THR B N 1
ATOM 2876 C CA . THR B 1 5 ? 51.75 21.812 37.625 1 32.88 5 THR B CA 1
ATOM 2877 C C . THR B 1 5 ? 51.094 22.453 36.406 1 32.88 5 THR B C 1
ATOM 2879 O O . THR B 1 5 ? 51.344 23.625 36.094 1 32.88 5 THR B O 1
ATOM 2882 N N . THR B 1 6 ? 51 21.688 35.281 1 37.44 6 THR B N 1
ATOM 2883 C CA . THR B 1 6 ? 50.406 22.266 34.062 1 37.44 6 THR B CA 1
ATOM 2884 C C . THR B 1 6 ? 49.031 22.844 34.344 1 37.44 6 THR B C 1
ATOM 2886 O O . THR B 1 6 ? 48.156 22.156 34.875 1 37.44 6 THR B O 1
ATOM 2889 N N . SER B 1 7 ? 48.969 24.078 34.688 1 31.03 7 SER B N 1
ATOM 2890 C CA . SER B 1 7 ? 47.719 24.812 34.906 1 31.03 7 SER B CA 1
ATOM 2891 C C . SER B 1 7 ? 46.75 24.625 33.75 1 31.03 7 SER B C 1
ATOM 2893 O O . SER B 1 7 ? 47.125 24.859 32.594 1 31.03 7 SER B O 1
ATOM 2895 N N . VAL B 1 8 ? 45.906 23.641 33.781 1 40.84 8 VAL B N 1
ATOM 2896 C CA . VAL B 1 8 ? 44.812 23.453 32.844 1 40.84 8 VAL B CA 1
ATOM 2897 C C . VAL B 1 8 ? 44.062 24.766 32.656 1 40.84 8 VAL B C 1
ATOM 2899 O O . VAL B 1 8 ? 43.594 25.375 33.625 1 40.84 8 VAL B O 1
ATOM 2902 N N . PRO B 1 9 ? 44.5 25.453 31.547 1 38.31 9 PRO B N 1
ATOM 2903 C CA . PRO B 1 9 ? 43.812 26.734 31.391 1 38.31 9 PRO B CA 1
ATOM 2904 C C . PRO B 1 9 ? 42.281 26.594 31.562 1 38.31 9 PRO B C 1
ATOM 2906 O O . PRO B 1 9 ? 41.719 25.516 31.344 1 38.31 9 PRO B O 1
ATOM 2909 N N . ALA B 1 10 ? 41.688 27.594 32.281 1 45.03 10 ALA B N 1
ATOM 2910 C CA . ALA B 1 10 ? 40.25 27.703 32.594 1 45.03 10 ALA B CA 1
ATOM 2911 C C . ALA B 1 10 ? 39.406 27.547 31.312 1 45.03 10 ALA B C 1
ATOM 2913 O O . ALA B 1 10 ? 39.781 28.047 30.25 1 45.03 10 ALA B O 1
ATOM 2914 N N . PRO B 1 11 ? 38.469 26.516 31.297 1 35.12 11 PRO B N 1
ATOM 2915 C CA . PRO B 1 11 ? 37.656 26.359 30.109 1 35.12 11 PRO B CA 1
ATOM 2916 C C . PRO B 1 11 ? 37.031 27.672 29.656 1 35.12 11 PRO B C 1
ATOM 2918 O O . PRO B 1 11 ? 36.688 28.516 30.484 1 35.12 11 PRO B O 1
ATOM 2921 N N . GLU B 1 12 ? 37.531 28.234 28.594 1 37.22 12 GLU B N 1
ATOM 2922 C CA . GLU B 1 12 ? 36.969 29.469 28.047 1 37.22 12 GLU B CA 1
ATOM 2923 C C . GLU B 1 12 ? 35.438 29.438 28.125 1 37.22 12 GLU B C 1
ATOM 2925 O O . GLU B 1 12 ? 34.812 28.375 28.047 1 37.22 12 GLU B O 1
ATOM 2930 N N . GLY B 1 13 ? 34.781 30.375 28.875 1 31.84 13 GLY B N 1
ATOM 2931 C CA . GLY B 1 13 ? 33.344 30.516 29.016 1 31.84 13 GLY B CA 1
ATOM 2932 C C . GLY B 1 13 ? 32.594 30.297 27.719 1 31.84 13 GLY B C 1
ATOM 2933 O O . GLY B 1 13 ? 33.188 30.172 26.656 1 31.84 13 GLY B O 1
ATOM 2934 N N . PRO B 1 14 ? 31.328 29.859 27.812 1 33.78 14 PRO B N 1
ATOM 2935 C CA . PRO B 1 14 ? 30.531 29.625 26.609 1 33.78 14 PRO B CA 1
ATOM 2936 C C . PRO B 1 14 ? 30.688 30.719 25.562 1 33.78 14 PRO B C 1
ATOM 2938 O O . PRO B 1 14 ? 30.859 31.891 25.906 1 33.78 14 PRO B O 1
ATOM 2941 N N . ARG B 1 15 ? 31.281 30.469 24.453 1 37.09 15 ARG B N 1
ATOM 2942 C CA . ARG B 1 15 ? 31.422 31.406 23.344 1 37.09 15 ARG B CA 1
ATOM 2943 C C . ARG B 1 15 ? 30.141 32.219 23.156 1 37.09 15 ARG B C 1
ATOM 2945 O O . ARG B 1 15 ? 29.047 31.656 23.141 1 37.09 15 ARG B O 1
ATOM 2952 N N . ASP B 1 16 ? 30 33.406 23.688 1 32.84 16 ASP B N 1
ATOM 2953 C CA . ASP B 1 16 ? 28.953 34.344 23.281 1 32.84 16 ASP B CA 1
ATOM 2954 C C . ASP B 1 16 ? 28.547 34.125 21.828 1 32.84 16 ASP B C 1
ATOM 2956 O O . ASP B 1 16 ? 29.328 34.375 20.922 1 32.84 16 ASP B O 1
ATOM 2960 N N . THR B 1 17 ? 27.984 33 21.469 1 36.66 17 THR B N 1
ATOM 2961 C CA . THR B 1 17 ? 27.562 32.938 20.078 1 36.66 17 THR B CA 1
ATOM 2962 C C . THR B 1 17 ? 26.844 34.25 19.688 1 36.66 17 THR B C 1
ATOM 2964 O O . THR B 1 17 ? 25.781 34.531 20.234 1 36.66 17 THR B O 1
ATOM 2967 N N . GLU B 1 18 ? 27.422 35.281 19.469 1 37.47 18 GLU B N 1
ATOM 2968 C CA . GLU B 1 18 ? 27 36.531 18.828 1 37.47 18 GLU B CA 1
ATOM 2969 C C . GLU B 1 18 ? 26 36.281 17.703 1 37.47 18 GLU B C 1
ATOM 2971 O O . GLU B 1 18 ? 25.906 37.062 16.766 1 37.47 18 GLU B O 1
ATOM 2976 N N . ASP B 1 19 ? 25.594 35.062 17.391 1 39.25 19 ASP B N 1
ATOM 2977 C CA . ASP B 1 19 ? 24.734 34.906 16.219 1 39.25 19 ASP B CA 1
ATOM 2978 C C . ASP B 1 19 ? 23.469 35.75 16.375 1 39.25 19 ASP B C 1
ATOM 2980 O O . ASP B 1 19 ? 22.656 35.5 17.266 1 39.25 19 ASP B O 1
ATOM 2984 N N . GLY B 1 20 ? 23.469 37 16.25 1 42.97 20 GLY B N 1
ATOM 2985 C CA . GLY B 1 20 ? 22.312 37.844 16.062 1 42.97 20 GLY B CA 1
ATOM 2986 C C . GLY B 1 20 ? 21.125 37.125 15.438 1 42.97 20 GLY B C 1
ATOM 2987 O O . GLY B 1 20 ? 21.266 36.031 14.922 1 42.97 20 GLY B O 1
ATOM 2988 N N . PRO B 1 21 ? 19.844 37.625 15.766 1 51.06 21 PRO B N 1
ATOM 2989 C CA . PRO B 1 21 ? 18.641 37 15.203 1 51.06 21 PRO B CA 1
ATOM 2990 C C . PRO B 1 21 ? 18.75 36.75 13.703 1 51.06 21 PRO B C 1
ATOM 2992 O O . PRO B 1 21 ? 19.172 37.656 12.961 1 51.06 21 PRO B O 1
ATOM 2995 N N . ARG B 1 22 ? 19.125 35.625 13.219 1 57.62 22 ARG B N 1
ATOM 2996 C CA . ARG B 1 22 ? 19.125 35.281 11.797 1 57.62 22 ARG B CA 1
ATOM 2997 C C . ARG B 1 22 ? 17.953 35.969 11.086 1 57.62 22 ARG B C 1
ATOM 2999 O O . ARG B 1 22 ? 16.828 35.938 11.578 1 57.62 22 ARG B O 1
ATOM 3006 N N . PRO B 1 23 ? 18.312 36.812 10.078 1 63.22 23 PRO B N 1
ATOM 3007 C CA . PRO B 1 23 ? 17.234 37.438 9.312 1 63.22 23 PRO B CA 1
ATOM 3008 C C . PRO B 1 23 ? 16.203 36.438 8.797 1 63.22 23 PRO B C 1
ATOM 3010 O O . PRO B 1 23 ? 16.547 35.281 8.539 1 63.22 23 PRO B O 1
ATOM 3013 N N . ALA B 1 24 ? 14.961 36.844 8.852 1 78.75 24 ALA B N 1
ATOM 3014 C CA . ALA B 1 24 ? 13.859 36.031 8.352 1 78.75 24 ALA B CA 1
ATOM 3015 C C . ALA B 1 24 ? 14.062 35.688 6.879 1 78.75 24 ALA B C 1
ATOM 3017 O O . ALA B 1 24 ? 14.484 36.531 6.09 1 78.75 24 ALA B O 1
ATOM 3018 N N . LEU B 1 25 ? 13.977 34.438 6.531 1 87.38 25 LEU B N 1
ATOM 3019 C CA . LEU B 1 25 ? 14.094 33.938 5.16 1 87.38 25 LEU B CA 1
ATOM 3020 C C . LEU B 1 25 ? 13.016 34.562 4.273 1 87.38 25 LEU B C 1
ATOM 3022 O O . LEU B 1 25 ? 11.883 34.781 4.719 1 87.38 25 LEU B O 1
ATOM 3026 N N . SER B 1 26 ? 13.469 34.875 3.037 1 94.69 26 SER B N 1
ATOM 3027 C CA . SER B 1 26 ? 12.477 35.156 2.004 1 94.69 26 SER B CA 1
ATOM 3028 C C . SER B 1 26 ? 11.812 33.875 1.518 1 94.69 26 SER B C 1
ATOM 3030 O O . SER B 1 26 ? 12.219 32.781 1.889 1 94.69 26 SER B O 1
ATOM 3032 N N . HIS B 1 27 ? 10.742 34.062 0.758 1 96.38 27 HIS B N 1
ATOM 3033 C CA . HIS B 1 27 ? 10.062 32.938 0.136 1 96.38 27 HIS B CA 1
ATOM 3034 C C . HIS B 1 27 ? 11.055 32.031 -0.602 1 96.38 27 HIS B C 1
ATOM 3036 O O . HIS B 1 27 ? 11.133 30.844 -0.33 1 96.38 27 HIS B O 1
ATOM 3042 N N . ASP B 1 28 ? 11.836 32.594 -1.514 1 96.88 28 ASP B N 1
ATOM 3043 C CA . ASP B 1 28 ? 12.766 31.844 -2.342 1 96.88 28 ASP B CA 1
ATOM 3044 C C . ASP B 1 28 ? 13.852 31.172 -1.49 1 96.88 28 ASP B C 1
ATOM 3046 O O . ASP B 1 28 ? 14.266 30.047 -1.771 1 96.88 28 ASP B O 1
ATOM 3050 N N . GLU B 1 29 ? 14.289 31.875 -0.474 1 96.81 29 GLU B N 1
ATOM 3051 C CA . GLU B 1 29 ? 15.312 31.328 0.411 1 96.81 29 GLU B CA 1
ATOM 3052 C C . GLU B 1 29 ? 14.781 30.141 1.211 1 96.81 29 GLU B C 1
ATOM 3054 O O . GLU B 1 29 ? 15.5 29.172 1.438 1 96.81 29 GLU B O 1
ATOM 3059 N N . ALA B 1 30 ? 13.547 30.25 1.669 1 97.56 30 ALA B N 1
ATOM 3060 C CA . ALA B 1 30 ? 12.938 29.156 2.416 1 97.56 30 ALA B CA 1
ATOM 3061 C C . ALA B 1 30 ? 12.797 27.906 1.545 1 97.56 30 ALA B C 1
ATOM 3063 O O . ALA B 1 30 ? 13.133 26.797 1.975 1 97.56 30 ALA B O 1
ATOM 3064 N N . VAL B 1 31 ? 12.328 28.094 0.282 1 98.38 31 VAL B N 1
ATOM 3065 C CA . VAL B 1 31 ? 12.156 26.969 -0.639 1 98.38 31 VAL B CA 1
ATOM 3066 C C . VAL B 1 31 ? 13.516 26.359 -0.975 1 98.38 31 VAL B C 1
ATOM 3068 O O . VAL B 1 31 ? 13.672 25.141 -1.008 1 98.38 31 VAL B O 1
ATOM 3071 N N . ALA B 1 32 ? 14.531 27.188 -1.156 1 98 32 ALA B N 1
ATOM 3072 C CA . ALA B 1 32 ? 15.883 26.719 -1.437 1 98 32 ALA B CA 1
ATOM 3073 C C . ALA B 1 32 ? 16.453 25.953 -0.25 1 98 32 ALA B C 1
ATOM 3075 O O . ALA B 1 32 ? 17.172 24.953 -0.43 1 98 32 ALA B O 1
ATOM 3076 N N . ALA B 1 33 ? 16.203 26.469 0.93 1 97.62 33 ALA B N 1
ATOM 3077 C CA . ALA B 1 33 ? 16.656 25.781 2.133 1 97.62 33 ALA B CA 1
ATOM 3078 C C . ALA B 1 33 ? 16.047 24.391 2.242 1 97.62 33 ALA B C 1
ATOM 3080 O O . ALA B 1 33 ? 16.75 23.422 2.57 1 97.62 33 ALA B O 1
ATOM 3081 N N . ALA B 1 34 ? 14.758 24.297 1.989 1 98.5 34 ALA B N 1
ATOM 3082 C CA . ALA B 1 34 ? 14.086 23 2.004 1 98.5 34 ALA B CA 1
ATOM 3083 C C . ALA B 1 34 ? 14.68 22.047 0.962 1 98.5 34 ALA B C 1
ATOM 3085 O O . ALA B 1 34 ? 14.961 20.891 1.255 1 98.5 34 ALA B O 1
ATOM 3086 N N . ARG B 1 35 ? 14.914 22.562 -0.22 1 98.44 35 ARG B N 1
ATOM 3087 C CA . ARG B 1 35 ? 15.492 21.781 -1.306 1 98.44 35 ARG B CA 1
ATOM 3088 C C . ARG B 1 35 ? 16.875 21.266 -0.933 1 98.44 35 ARG B C 1
ATOM 3090 O O . ARG B 1 35 ? 17.234 20.125 -1.235 1 98.44 35 ARG B O 1
ATOM 3097 N N . ALA B 1 36 ? 17.609 22.062 -0.25 1 98.12 36 ALA B N 1
ATOM 3098 C CA . ALA B 1 36 ? 19 21.75 0.074 1 98.12 36 ALA B CA 1
ATOM 3099 C C . ALA B 1 36 ? 19.094 20.625 1.091 1 98.12 36 ALA B C 1
ATOM 3101 O O . ALA B 1 36 ? 20.016 19.812 1.049 1 98.12 36 ALA B O 1
ATOM 3102 N N . ILE B 1 37 ? 18.141 20.516 1.975 1 98.19 37 ILE B N 1
ATOM 3103 C CA . ILE B 1 37 ? 18.281 19.531 3.039 1 98.19 37 ILE B CA 1
ATOM 3104 C C . ILE B 1 37 ? 17.484 18.266 2.693 1 98.19 37 ILE B C 1
ATOM 3106 O O . ILE B 1 37 ? 17.609 17.25 3.363 1 98.19 37 ILE B O 1
ATOM 3110 N N . ALA B 1 38 ? 16.719 18.297 1.627 1 98.06 38 ALA B N 1
ATOM 3111 C CA . ALA B 1 38 ? 15.844 17.188 1.246 1 98.06 38 ALA B CA 1
ATOM 3112 C C . ALA B 1 38 ? 16.625 15.898 1.062 1 98.06 38 ALA B C 1
ATOM 3114 O O . ALA B 1 38 ? 16.234 14.844 1.562 1 98.06 38 ALA B O 1
ATOM 3115 N N . PRO B 1 39 ? 17.828 15.898 0.4 1 97.25 39 PRO B N 1
ATOM 3116 C CA . PRO B 1 39 ? 18.578 14.648 0.233 1 97.25 39 PRO B CA 1
ATOM 3117 C C . PRO B 1 39 ? 19.031 14.047 1.562 1 97.25 39 PRO B C 1
ATOM 3119 O O . PRO B 1 39 ? 18.984 12.836 1.751 1 97.25 39 PRO B O 1
ATOM 3122 N N . ARG B 1 40 ? 19.438 14.922 2.473 1 97.38 40 ARG B N 1
ATOM 3123 C CA . ARG B 1 40 ? 19.844 14.438 3.789 1 97.38 40 ARG B CA 1
ATOM 3124 C C . ARG B 1 40 ? 18.656 13.828 4.539 1 97.38 40 ARG B C 1
ATOM 3126 O O . ARG B 1 40 ? 18.812 12.812 5.223 1 97.38 40 ARG B O 1
ATOM 3133 N N . LEU B 1 41 ? 17.594 14.445 4.426 1 97.88 41 LEU B N 1
ATOM 3134 C CA . LEU B 1 41 ? 16.391 13.922 5.066 1 97.88 41 LEU B CA 1
ATOM 3135 C C . LEU B 1 41 ? 15.961 12.602 4.434 1 97.88 41 LEU B C 1
ATOM 3137 O O . LEU B 1 41 ? 15.453 11.719 5.125 1 97.88 41 LEU B O 1
ATOM 3141 N N . GLY B 1 42 ? 16.172 12.461 3.104 1 97.75 42 GLY B N 1
ATOM 3142 C CA . GLY B 1 42 ? 15.898 11.211 2.42 1 97.75 42 GLY B CA 1
ATOM 3143 C C . GLY B 1 42 ? 16.688 10.039 2.969 1 97.75 42 GLY B C 1
ATOM 3144 O O . GLY B 1 42 ? 16.203 8.906 2.994 1 97.75 42 GLY B O 1
ATOM 3145 N N . ALA B 1 43 ? 17.844 10.32 3.428 1 97.31 43 ALA B N 1
ATOM 3146 C CA . ALA B 1 43 ? 18.719 9.281 3.98 1 97.31 43 ALA B CA 1
ATOM 3147 C C . ALA B 1 43 ? 18.156 8.734 5.289 1 97.31 43 ALA B C 1
ATOM 3149 O O . ALA B 1 43 ? 18.5 7.625 5.699 1 97.31 43 ALA B O 1
ATOM 3150 N N . TYR B 1 44 ? 17.25 9.531 5.957 1 97.56 44 TYR B N 1
ATOM 3151 C CA . TYR B 1 44 ? 16.672 9.109 7.223 1 97.56 44 TYR B CA 1
ATOM 3152 C C . TYR B 1 44 ? 15.328 8.406 6.996 1 97.56 44 TYR B C 1
ATOM 3154 O O . TYR B 1 44 ? 14.734 7.875 7.938 1 97.56 44 TYR B O 1
ATOM 3162 N N . ALA B 1 45 ? 14.82 8.375 5.762 1 97.94 45 ALA B N 1
ATOM 3163 C CA . ALA B 1 45 ? 13.453 7.93 5.488 1 97.94 45 ALA B CA 1
ATOM 3164 C C . ALA B 1 45 ? 13.25 6.48 5.926 1 97.94 45 ALA B C 1
ATOM 3166 O O . ALA B 1 45 ? 12.266 6.16 6.598 1 97.94 45 ALA B O 1
ATOM 3167 N N . ALA B 1 46 ? 14.172 5.57 5.562 1 97.69 46 ALA B N 1
ATOM 3168 C CA . ALA B 1 46 ? 14.047 4.16 5.922 1 97.69 46 ALA B CA 1
ATOM 3169 C C . ALA B 1 46 ? 14.094 3.977 7.438 1 97.69 46 ALA B C 1
ATOM 3171 O O . ALA B 1 46 ? 13.336 3.186 7.996 1 97.69 46 ALA B O 1
ATOM 3172 N N . GLU B 1 47 ? 14.992 4.695 8.062 1 98.12 47 GLU B N 1
ATOM 3173 C CA . GLU B 1 47 ? 15.109 4.629 9.516 1 98.12 47 GLU B CA 1
ATOM 3174 C C . GLU B 1 47 ? 13.836 5.137 10.195 1 98.12 47 GLU B C 1
ATOM 3176 O O . GLU B 1 47 ? 13.344 4.523 11.141 1 98.12 47 GLU B O 1
ATOM 3181 N N . ALA B 1 48 ? 13.344 6.27 9.734 1 98.69 48 ALA B N 1
ATOM 3182 C CA . ALA B 1 48 ? 12.102 6.824 10.273 1 98.69 48 ALA B CA 1
ATOM 3183 C C . ALA B 1 48 ? 10.953 5.824 10.148 1 98.69 48 ALA B C 1
ATOM 3185 O O . ALA B 1 48 ? 10.148 5.676 11.062 1 98.69 48 ALA B O 1
ATOM 3186 N N . ASP B 1 49 ? 10.891 5.133 8.984 1 98.25 49 ASP B N 1
ATOM 3187 C CA . ASP B 1 49 ? 9.867 4.121 8.734 1 98.25 49 ASP B CA 1
ATOM 3188 C C . ASP B 1 49 ? 9.969 2.979 9.742 1 98.25 49 ASP B C 1
ATOM 3190 O O . ASP B 1 49 ? 8.953 2.549 10.297 1 98.25 49 ASP B O 1
ATOM 3194 N N . ARG B 1 50 ? 11.141 2.504 10.016 1 97.25 50 ARG B N 1
ATOM 3195 C CA . ARG B 1 50 ? 11.367 1.408 10.945 1 97.25 50 ARG B CA 1
ATOM 3196 C C . ARG B 1 50 ? 11.039 1.828 12.375 1 97.25 50 ARG B C 1
ATOM 3198 O O . ARG B 1 50 ? 10.422 1.067 13.125 1 97.25 50 ARG B O 1
ATOM 3205 N N . LEU B 1 51 ? 11.375 3.08 12.734 1 98.06 51 LEU B N 1
ATOM 3206 C CA . LEU B 1 51 ? 11.258 3.57 14.102 1 98.06 51 LEU B CA 1
ATOM 3207 C C . LEU B 1 51 ? 9.828 4.031 14.391 1 98.06 51 LEU B C 1
ATOM 3209 O O . LEU B 1 51 ? 9.453 4.207 15.555 1 98.06 51 LEU B O 1
ATOM 3213 N N . ARG B 1 52 ? 9.023 4.328 13.344 1 98.38 52 ARG B N 1
ATOM 3214 C CA . ARG B 1 52 ? 7.688 4.898 13.43 1 98.38 52 ARG B CA 1
ATOM 3215 C C . ARG B 1 52 ? 7.711 6.262 14.102 1 98.38 52 ARG B C 1
ATOM 3217 O O . ARG B 1 52 ? 6.812 6.594 14.883 1 98.38 52 ARG B O 1
ATOM 3224 N N . THR B 1 53 ? 8.844 6.953 13.977 1 98.56 53 THR B N 1
ATOM 3225 C CA . THR B 1 53 ? 9.117 8.328 14.391 1 98.56 53 THR B CA 1
ATOM 3226 C C . THR B 1 53 ? 10.344 8.875 13.656 1 98.56 53 THR B C 1
ATOM 3228 O O . THR B 1 53 ? 11.172 8.117 13.164 1 98.56 53 THR B O 1
ATOM 3231 N N . LEU B 1 54 ? 10.414 10.164 13.477 1 98.5 54 LEU B N 1
ATOM 3232 C CA . LEU B 1 54 ? 11.609 10.75 12.891 1 98.5 54 LEU B CA 1
ATOM 3233 C C . LEU B 1 54 ? 12.781 10.688 13.859 1 98.5 54 LEU B C 1
ATOM 3235 O O . LEU B 1 54 ? 12.609 10.922 15.062 1 98.5 54 LEU B O 1
ATOM 3239 N N . PRO B 1 55 ? 13.992 10.391 13.305 1 98.06 55 PRO B N 1
ATOM 3240 C CA . PRO B 1 55 ? 15.18 10.617 14.141 1 98.06 55 PRO B CA 1
ATOM 3241 C C . PRO B 1 55 ? 15.344 12.07 14.555 1 98.06 55 PRO B C 1
ATOM 3243 O O . PRO B 1 55 ? 15.023 12.977 13.781 1 98.06 55 PRO B O 1
ATOM 3246 N N . GLU B 1 56 ? 15.914 12.266 15.742 1 97.38 56 GLU B N 1
ATOM 3247 C CA . GLU B 1 56 ? 16.109 13.617 16.266 1 97.38 56 GLU B CA 1
ATOM 3248 C C . GLU B 1 56 ? 16.953 14.461 15.312 1 97.38 56 GLU B C 1
ATOM 3250 O O . GLU B 1 56 ? 16.75 15.672 15.188 1 97.38 56 GLU B O 1
ATOM 3255 N N . GLU B 1 57 ? 17.859 13.797 14.711 1 97.44 57 GLU B N 1
ATOM 3256 C CA . GLU B 1 57 ? 18.75 14.492 13.781 1 97.44 57 GLU B CA 1
ATOM 3257 C C . GLU B 1 57 ? 17.969 15.078 12.609 1 97.44 57 GLU B C 1
ATOM 3259 O O . GLU B 1 57 ? 18.281 16.172 12.133 1 97.44 57 GLU B O 1
ATOM 3264 N N . ALA B 1 58 ? 17 14.367 12.117 1 97.69 58 ALA B N 1
ATOM 3265 C CA . ALA B 1 58 ? 16.156 14.852 11.023 1 97.69 58 ALA B CA 1
ATOM 3266 C C . ALA B 1 58 ? 15.344 16.062 11.453 1 97.69 58 ALA B C 1
ATOM 3268 O O . ALA B 1 58 ? 15.227 17.031 10.703 1 97.69 58 ALA B O 1
ATOM 3269 N N . VAL B 1 59 ? 14.797 16.062 12.664 1 97.38 59 VAL B N 1
ATOM 3270 C CA . VAL B 1 59 ? 14.023 17.172 13.18 1 97.38 59 VAL B CA 1
ATOM 3271 C C . VAL B 1 59 ? 14.93 18.391 13.383 1 97.38 59 VAL B C 1
ATOM 3273 O O . VAL B 1 59 ? 14.539 19.516 13.086 1 97.38 59 VAL B O 1
ATOM 3276 N N . ARG B 1 60 ? 16.141 18.172 13.797 1 96.75 60 ARG B N 1
ATOM 3277 C CA . ARG B 1 60 ? 17.109 19.25 14.008 1 96.75 60 ARG B CA 1
ATOM 3278 C C . ARG B 1 60 ? 17.422 19.953 12.695 1 96.75 60 ARG B C 1
ATOM 3280 O O . ARG B 1 60 ? 17.656 21.172 12.672 1 96.75 60 ARG B O 1
ATOM 3287 N N . LEU B 1 61 ? 17.453 19.156 11.641 1 97.12 61 LEU B N 1
ATOM 3288 C CA . LEU B 1 61 ? 17.688 19.766 10.336 1 97.12 61 LEU B CA 1
ATOM 3289 C C . LEU B 1 61 ? 16.578 20.766 10 1 97.12 61 LEU B C 1
ATOM 3291 O O . LEU B 1 61 ? 16.859 21.844 9.461 1 97.12 61 LEU B O 1
ATOM 3295 N N . LEU B 1 62 ? 15.32 20.484 10.344 1 96.62 62 LEU B N 1
ATOM 3296 C CA . LEU B 1 62 ? 14.195 21.391 10.117 1 96.62 62 LEU B CA 1
ATOM 3297 C C . LEU B 1 62 ? 14.32 22.641 10.992 1 96.62 62 LEU B C 1
ATOM 3299 O O . LEU B 1 62 ? 14.07 23.75 10.523 1 96.62 62 LEU B O 1
ATOM 3303 N N . ASP B 1 63 ? 14.766 22.391 12.219 1 95.06 63 ASP B N 1
ATOM 3304 C CA . ASP B 1 63 ? 14.938 23.5 13.164 1 95.06 63 ASP B CA 1
ATOM 3305 C C . ASP B 1 63 ? 16.016 24.469 12.68 1 95.06 63 ASP B C 1
ATOM 3307 O O . ASP B 1 63 ? 15.797 25.672 12.633 1 95.06 63 ASP B O 1
ATOM 3311 N N . ASP B 1 64 ? 17.125 23.859 12.305 1 94.81 64 ASP B N 1
ATOM 3312 C CA . ASP B 1 64 ? 18.266 24.672 11.898 1 94.81 64 ASP B CA 1
ATOM 3313 C C . ASP B 1 64 ? 17.953 25.484 10.641 1 94.81 64 ASP B C 1
ATOM 3315 O O . ASP B 1 64 ? 18.453 26.594 10.477 1 94.81 64 ASP B O 1
ATOM 3319 N N . ALA B 1 65 ? 17.078 24.922 9.867 1 95.25 65 ALA B N 1
ATOM 3320 C CA . ALA B 1 65 ? 16.719 25.594 8.625 1 95.25 65 ALA B CA 1
ATOM 3321 C C . ALA B 1 65 ? 15.531 26.547 8.836 1 95.25 65 ALA B C 1
ATOM 3323 O O . ALA B 1 65 ? 15.125 27.25 7.918 1 95.25 65 ALA B O 1
ATOM 3324 N N . ARG B 1 66 ? 14.945 26.594 10.039 1 93.81 66 ARG B N 1
ATOM 3325 C CA . ARG B 1 66 ? 13.844 27.453 10.438 1 93.81 66 ARG B CA 1
ATOM 3326 C C . ARG B 1 66 ? 12.602 27.203 9.594 1 93.81 66 ARG B C 1
ATOM 3328 O O . ARG B 1 66 ? 11.891 28.125 9.227 1 93.81 66 ARG B O 1
ATOM 3335 N N . LEU B 1 67 ? 12.391 25.969 9.266 1 96.19 67 LEU B N 1
ATOM 3336 C CA . LEU B 1 67 ? 11.305 25.625 8.352 1 96.19 67 LEU B CA 1
ATOM 3337 C C . LEU B 1 67 ? 10.008 25.359 9.117 1 96.19 67 LEU B C 1
ATOM 3339 O O . LEU B 1 67 ? 8.938 25.266 8.508 1 96.19 67 LEU B O 1
ATOM 3343 N N . LEU B 1 68 ? 10.062 25.344 10.43 1 94.56 68 LEU B N 1
ATOM 3344 C CA . LEU B 1 68 ? 8.859 25.172 11.234 1 94.56 68 LEU B CA 1
ATOM 3345 C C . LEU B 1 68 ? 8.227 26.516 11.562 1 94.56 68 LEU B C 1
ATOM 3347 O O . LEU B 1 68 ? 7.094 26.578 12.039 1 94.56 68 LEU B O 1
ATOM 3351 N N . ASP B 1 69 ? 8.906 27.656 11.195 1 92.38 69 ASP B N 1
ATOM 3352 C CA . ASP B 1 69 ? 8.469 29 11.586 1 92.38 69 ASP B CA 1
ATOM 3353 C C . ASP B 1 69 ? 7.926 29.766 10.391 1 92.38 69 ASP B C 1
ATOM 3355 O O . ASP B 1 69 ? 7.797 31 10.445 1 92.38 69 ASP B O 1
ATOM 3359 N N . ILE B 1 70 ? 7.598 29.078 9.375 1 95.25 70 ILE B N 1
ATOM 3360 C CA . ILE B 1 70 ? 7.246 29.719 8.109 1 95.25 70 ILE B CA 1
ATOM 3361 C C . ILE B 1 70 ? 6.043 30.625 8.305 1 95.25 70 ILE B C 1
ATOM 3363 O O . ILE B 1 70 ? 6.062 31.797 7.883 1 95.25 70 ILE B O 1
ATOM 3367 N N . LEU B 1 71 ? 5.016 30.219 9.055 1 94.81 71 LEU B N 1
ATOM 3368 C CA . LEU B 1 71 ? 3.77 30.969 9.188 1 94.81 71 LEU B CA 1
ATOM 3369 C C . LEU B 1 71 ? 3.77 31.797 10.469 1 94.81 71 LEU B C 1
ATOM 3371 O O . LEU B 1 71 ? 2.859 32.594 10.695 1 94.81 71 LEU B O 1
ATOM 3375 N N . THR B 1 72 ? 4.789 31.625 11.312 1 95.19 72 THR B N 1
ATOM 3376 C CA . THR B 1 72 ? 4.91 32.406 12.531 1 95.19 72 THR B CA 1
ATOM 3377 C C . THR B 1 72 ? 5.18 33.875 12.195 1 95.19 72 THR B C 1
ATOM 3379 O O . THR B 1 72 ? 6.074 34.188 11.406 1 95.19 72 THR B O 1
ATOM 3382 N N . PRO B 1 73 ? 4.414 34.812 12.773 1 94.5 73 PRO B N 1
ATOM 3383 C CA . PRO B 1 73 ? 4.648 36.219 12.5 1 94.5 73 PRO B CA 1
ATOM 3384 C C . PRO B 1 73 ? 6.066 36.688 12.852 1 94.5 73 PRO B C 1
ATOM 3386 O O . PRO B 1 73 ? 6.645 36.188 13.828 1 94.5 73 PRO B O 1
ATOM 3389 N N . ARG B 1 74 ? 6.527 37.656 12.156 1 93.31 74 ARG B N 1
ATOM 3390 C CA . ARG B 1 74 ? 7.867 38.188 12.398 1 93.31 74 ARG B CA 1
ATOM 3391 C C . ARG B 1 74 ? 7.98 38.781 13.805 1 93.31 74 ARG B C 1
ATOM 3393 O O . ARG B 1 74 ? 9.031 38.656 14.445 1 93.31 74 ARG B O 1
ATOM 3400 N N . LEU B 1 75 ? 6.906 39.344 14.242 1 91.56 75 LEU B N 1
ATOM 3401 C CA . LEU B 1 75 ? 6.867 39.938 15.57 1 91.56 75 LEU B CA 1
ATOM 3402 C C . LEU B 1 75 ? 7.18 38.875 16.641 1 91.56 75 LEU B C 1
ATOM 3404 O O . LEU B 1 75 ? 7.676 39.219 17.719 1 91.56 75 LEU B O 1
ATOM 3408 N N . TRP B 1 76 ? 6.984 37.656 16.312 1 93 76 TRP B N 1
ATOM 3409 C CA . TRP B 1 76 ? 7.199 36.562 17.281 1 93 76 TRP B CA 1
ATOM 3410 C C . TRP B 1 76 ? 8.383 35.719 16.875 1 93 76 TRP B C 1
ATOM 3412 O O . TRP B 1 76 ? 8.484 34.531 17.281 1 93 76 TRP B O 1
ATOM 3422 N N . GLY B 1 77 ? 9.172 36.25 15.945 1 90.5 77 GLY B N 1
ATOM 3423 C CA . GLY B 1 77 ? 10.422 35.594 15.609 1 90.5 77 GLY B CA 1
ATOM 3424 C C . GLY B 1 77 ? 10.297 34.625 14.438 1 90.5 77 GLY B C 1
ATOM 3425 O O . GLY B 1 77 ? 11.242 33.906 14.125 1 90.5 77 GLY B O 1
ATOM 3426 N N . GLY B 1 78 ? 9.203 34.625 13.781 1 93.62 78 GLY B N 1
ATOM 3427 C CA . GLY B 1 78 ? 9 33.719 12.664 1 93.62 78 GLY B CA 1
ATOM 3428 C C . GLY B 1 78 ? 9.352 34.312 11.328 1 93.62 78 GLY B C 1
ATOM 3429 O O . GLY B 1 78 ? 9.93 35.406 11.266 1 93.62 78 GLY B O 1
ATOM 3430 N N . GLY B 1 79 ? 9.117 33.562 10.266 1 92.56 79 GLY B N 1
ATOM 3431 C CA . GLY B 1 79 ? 9.422 34 8.914 1 92.56 79 GLY B CA 1
ATOM 3432 C C . GLY B 1 79 ? 8.398 34.969 8.359 1 92.56 79 GLY B C 1
ATOM 3433 O O . GLY B 1 79 ? 8.695 35.75 7.449 1 92.56 79 GLY B O 1
ATOM 3434 N N . GLY B 1 80 ? 7.184 34.938 8.914 1 93.88 80 GLY B N 1
ATOM 3435 C CA . GLY B 1 80 ? 6.117 35.812 8.43 1 93.88 80 GLY B CA 1
ATOM 3436 C C . GLY B 1 80 ? 5.734 35.531 6.984 1 93.88 80 GLY B C 1
ATOM 3437 O O . GLY B 1 80 ? 5.266 36.438 6.277 1 93.88 80 GLY B O 1
ATOM 3438 N N . LEU B 1 81 ? 6.043 34.344 6.496 1 95.88 81 LEU B N 1
ATOM 3439 C CA . LEU B 1 81 ? 5.742 33.969 5.121 1 95.88 81 LEU B CA 1
ATOM 3440 C C . LEU B 1 81 ? 4.34 33.375 5.012 1 95.88 81 LEU B C 1
ATOM 3442 O O . LEU B 1 81 ? 3.553 33.469 5.957 1 95.88 81 LEU B O 1
ATOM 3446 N N . GLY B 1 82 ? 3.945 32.906 3.863 1 95.81 82 GLY B N 1
ATOM 3447 C CA . GLY B 1 82 ? 2.559 32.531 3.633 1 95.81 82 GLY B CA 1
ATOM 3448 C C . GLY B 1 82 ? 2.381 31.062 3.277 1 95.81 82 GLY B C 1
ATOM 3449 O O . GLY B 1 82 ? 3.326 30.281 3.367 1 95.81 82 GLY B O 1
ATOM 3450 N N . PHE B 1 83 ? 1.163 30.766 2.883 1 97.19 83 PHE B N 1
ATOM 3451 C CA . PHE B 1 83 ? 0.779 29.375 2.641 1 97.19 83 PHE B CA 1
ATOM 3452 C C . PHE B 1 83 ? 1.43 28.844 1.367 1 97.19 83 PHE B C 1
ATOM 3454 O O . PHE B 1 83 ? 1.677 27.641 1.242 1 97.19 83 PHE B O 1
ATOM 3461 N N . ALA B 1 84 ? 1.755 29.719 0.415 1 97.94 84 ALA B N 1
ATOM 3462 C CA . ALA B 1 84 ? 2.496 29.281 -0.763 1 97.94 84 ALA B CA 1
ATOM 3463 C C . ALA B 1 84 ? 3.877 28.75 -0.377 1 97.94 84 ALA B C 1
ATOM 3465 O O . ALA B 1 84 ? 4.324 27.719 -0.896 1 97.94 84 ALA B O 1
ATOM 3466 N N . THR B 1 85 ? 4.531 29.516 0.525 1 98.12 85 THR B N 1
ATOM 3467 C CA . THR B 1 85 ? 5.832 29.078 1.012 1 98.12 85 THR B CA 1
ATOM 3468 C C . THR B 1 85 ? 5.711 27.766 1.777 1 98.12 85 THR B C 1
ATOM 3470 O O . THR B 1 85 ? 6.543 26.859 1.621 1 98.12 85 THR B O 1
ATOM 3473 N N . ALA B 1 86 ? 4.676 27.656 2.627 1 98.12 86 ALA B N 1
ATOM 3474 C CA . ALA B 1 86 ? 4.438 26.422 3.371 1 98.12 86 ALA B CA 1
ATOM 3475 C C . ALA B 1 86 ? 4.238 25.234 2.428 1 98.12 86 ALA B C 1
ATOM 3477 O O . ALA B 1 86 ? 4.805 24.172 2.637 1 98.12 86 ALA B O 1
ATOM 3478 N N . LEU B 1 87 ? 3.455 25.422 1.365 1 98.62 87 LEU B N 1
ATOM 3479 C CA . LEU B 1 87 ? 3.174 24.391 0.37 1 98.62 87 LEU B CA 1
ATOM 3480 C C . LEU B 1 87 ? 4.457 23.953 -0.322 1 98.62 87 LEU B C 1
ATOM 3482 O O . LEU B 1 87 ? 4.758 22.75 -0.36 1 98.62 87 LEU B O 1
ATOM 3486 N N . LEU B 1 88 ? 5.262 24.891 -0.752 1 98.75 88 LEU B N 1
ATOM 3487 C CA . LEU B 1 88 ? 6.406 24.578 -1.602 1 98.75 88 LEU B CA 1
ATOM 3488 C C . LEU B 1 88 ? 7.559 24.016 -0.775 1 98.75 88 LEU B C 1
ATOM 3490 O O . LEU B 1 88 ? 8.305 23.156 -1.247 1 98.75 88 LEU B O 1
ATOM 3494 N N . THR B 1 89 ? 7.762 24.531 0.424 1 98.69 89 THR B N 1
ATOM 3495 C CA . THR B 1 89 ? 8.781 23.938 1.285 1 98.69 89 THR B CA 1
ATOM 3496 C C . THR B 1 89 ? 8.414 22.5 1.656 1 98.69 89 THR B C 1
ATOM 3498 O O . THR B 1 89 ? 9.289 21.625 1.696 1 98.69 89 THR B O 1
ATOM 3501 N N . THR B 1 90 ? 7.133 22.25 1.903 1 98.81 90 THR B N 1
ATOM 3502 C CA . THR B 1 90 ? 6.672 20.891 2.205 1 98.81 90 THR B CA 1
ATOM 3503 C C . THR B 1 90 ? 6.906 19.969 1.018 1 98.81 90 THR B C 1
ATOM 3505 O O . THR B 1 90 ? 7.348 18.828 1.191 1 98.81 90 THR B O 1
ATOM 3508 N N . GLU B 1 91 ? 6.602 20.453 -0.193 1 98.88 91 GLU B N 1
ATOM 3509 C CA . GLU B 1 91 ? 6.836 19.672 -1.408 1 98.88 91 GLU B CA 1
ATOM 3510 C C . GLU B 1 91 ? 8.297 19.25 -1.524 1 98.88 91 GLU B C 1
ATOM 3512 O O . GLU B 1 91 ? 8.602 18.078 -1.743 1 98.88 91 GLU B O 1
ATOM 3517 N N . GLU B 1 92 ? 9.188 20.203 -1.308 1 98.81 92 GLU B N 1
ATOM 3518 C CA . GLU B 1 92 ? 10.617 19.938 -1.425 1 98.81 92 GLU B CA 1
ATOM 3519 C C . GLU B 1 92 ? 11.07 18.906 -0.387 1 98.81 92 GLU B C 1
ATOM 3521 O O . GLU B 1 92 ? 11.781 17.953 -0.716 1 98.81 92 GLU B O 1
ATOM 3526 N N . LEU B 1 93 ? 10.656 19.125 0.833 1 98.81 93 LEU B N 1
ATOM 3527 C CA . LEU B 1 93 ? 11.055 18.219 1.904 1 98.81 93 LEU B CA 1
ATOM 3528 C C . LEU B 1 93 ? 10.523 16.812 1.652 1 98.81 93 LEU B C 1
ATOM 3530 O O . LEU B 1 93 ? 11.219 15.82 1.907 1 98.81 93 LEU B O 1
ATOM 3534 N N . SER B 1 94 ? 9.281 16.734 1.105 1 98.81 94 SER B N 1
ATOM 3535 C CA . SER B 1 94 ? 8.609 15.445 0.912 1 98.81 94 SER B CA 1
ATOM 3536 C C . SER B 1 94 ? 9.227 14.672 -0.251 1 98.81 94 SER B C 1
ATOM 3538 O O . SER B 1 94 ? 9.031 13.461 -0.369 1 98.81 94 SER B O 1
ATOM 3540 N N . ARG B 1 95 ? 9.93 15.375 -1.107 1 98.06 95 ARG B N 1
ATOM 3541 C CA . ARG B 1 95 ? 10.688 14.688 -2.145 1 98.06 95 ARG B CA 1
ATOM 3542 C C . ARG B 1 95 ? 11.766 13.797 -1.532 1 98.06 95 ARG B C 1
ATOM 3544 O O . ARG B 1 95 ? 12.125 12.766 -2.111 1 98.06 95 ARG B O 1
ATOM 3551 N N . GLY B 1 96 ? 12.234 14.156 -0.349 1 97.88 96 GLY B N 1
ATOM 3552 C CA . GLY B 1 96 ? 13.172 13.328 0.393 1 97.88 96 GLY B CA 1
ATOM 3553 C C . GLY B 1 96 ? 12.484 12.312 1.292 1 97.88 96 GLY B C 1
ATOM 3554 O O . GLY B 1 96 ? 12.82 11.125 1.26 1 97.88 96 GLY B O 1
ATOM 3555 N N . CYS B 1 97 ? 11.539 12.766 2.053 1 98.56 97 CYS B N 1
ATOM 3556 C CA . CYS B 1 97 ? 10.82 11.938 3.016 1 98.56 97 CYS B CA 1
ATOM 3557 C C . CYS B 1 97 ? 9.43 12.5 3.287 1 98.56 97 CYS B C 1
ATOM 3559 O O . CYS B 1 97 ? 9.289 13.586 3.85 1 98.56 97 CYS B O 1
ATOM 3561 N N . ALA B 1 98 ? 8.414 11.719 2.965 1 98.81 98 ALA B N 1
ATOM 3562 C CA . ALA B 1 98 ? 7.031 12.164 3.121 1 98.81 98 ALA B CA 1
ATOM 3563 C C . ALA B 1 98 ? 6.703 12.43 4.586 1 98.81 98 ALA B C 1
ATOM 3565 O O . ALA B 1 98 ? 5.953 13.359 4.902 1 98.81 98 ALA B O 1
ATOM 3566 N N . SER B 1 99 ? 7.285 11.672 5.5 1 98.81 99 SER B N 1
ATOM 3567 C CA . SER B 1 99 ? 7.023 11.867 6.922 1 98.81 99 SER B CA 1
ATOM 3568 C C . SER B 1 99 ? 7.586 13.195 7.406 1 98.81 99 SER B C 1
ATOM 3570 O O . SER B 1 99 ? 6.965 13.875 8.227 1 98.81 99 SER B O 1
ATOM 3572 N N . VAL B 1 100 ? 8.711 13.617 6.918 1 98.62 100 VAL B N 1
ATOM 3573 C CA . VAL B 1 100 ? 9.289 14.914 7.273 1 98.62 100 VAL B CA 1
ATOM 3574 C C . VAL B 1 100 ? 8.383 16.031 6.766 1 98.62 100 VAL B C 1
ATOM 3576 O O . VAL B 1 100 ? 8.102 16.984 7.496 1 98.62 100 VAL B O 1
ATOM 3579 N N . GLY B 1 101 ? 8.031 15.875 5.492 1 98.62 101 GLY B N 1
ATOM 3580 C CA . GLY B 1 101 ? 7.102 16.859 4.957 1 98.62 101 GLY B CA 1
ATOM 3581 C C . GLY B 1 101 ? 5.82 16.984 5.762 1 98.62 101 GLY B C 1
ATOM 3582 O O . GLY B 1 101 ? 5.328 18.078 6 1 98.62 101 GLY B O 1
ATOM 3583 N N . TRP B 1 102 ? 5.297 15.789 6.188 1 98.62 102 TRP B N 1
ATOM 3584 C CA . TRP B 1 102 ? 4.066 15.773 6.969 1 98.62 102 TRP B CA 1
ATOM 3585 C C . TRP B 1 102 ? 4.246 16.5 8.289 1 98.62 102 TRP B C 1
ATOM 3587 O O . TRP B 1 102 ? 3.385 17.297 8.695 1 98.62 102 TRP B O 1
ATOM 3597 N N . LEU B 1 103 ? 5.344 16.312 8.922 1 97.75 103 LEU B N 1
ATOM 3598 C CA . LEU B 1 103 ? 5.613 16.984 10.18 1 97.75 103 LEU B CA 1
ATOM 3599 C C . LEU B 1 103 ? 5.738 18.484 9.977 1 97.75 103 LEU B C 1
ATOM 3601 O O . LEU B 1 103 ? 5.195 19.266 10.758 1 97.75 103 LEU B O 1
ATOM 3605 N N . ARG B 1 104 ? 6.457 18.859 9 1 96.81 104 ARG B N 1
ATOM 3606 C CA . ARG B 1 104 ? 6.586 20.281 8.703 1 96.81 104 ARG B CA 1
ATOM 3607 C C . ARG B 1 104 ? 5.223 20.922 8.445 1 96.81 104 ARG B C 1
ATOM 3609 O O . ARG B 1 104 ? 4.93 22 8.953 1 96.81 104 ARG B O 1
ATOM 3616 N N . ALA B 1 105 ? 4.398 20.234 7.664 1 97.19 105 ALA B N 1
ATOM 3617 C CA . ALA B 1 105 ? 3.076 20.75 7.32 1 97.19 105 ALA B CA 1
ATOM 3618 C C . ALA B 1 105 ? 2.215 20.938 8.57 1 97.19 105 ALA B C 1
ATOM 3620 O O . ALA B 1 105 ? 1.572 21.969 8.742 1 97.19 105 ALA B O 1
ATOM 3621 N N . VAL B 1 106 ? 2.256 19.953 9.461 1 95.56 106 VAL B N 1
ATOM 3622 C CA . VAL B 1 106 ? 1.392 19.969 10.633 1 95.56 106 VAL B CA 1
ATOM 3623 C C . VAL B 1 106 ? 1.951 20.938 11.672 1 95.56 106 VAL B C 1
ATOM 3625 O O . VAL B 1 106 ? 1.293 21.922 12.031 1 95.56 106 VAL B O 1
ATOM 3628 N N . MET B 1 107 ? 3.17 20.797 12.016 1 92.31 107 MET B N 1
ATOM 3629 C CA . MET B 1 107 ? 3.756 21.594 13.094 1 92.31 107 MET B CA 1
ATOM 3630 C C . MET B 1 107 ? 3.955 23.031 12.664 1 92.31 107 MET B C 1
ATOM 3632 O O . MET B 1 107 ? 3.736 23.969 13.445 1 92.31 107 MET B O 1
ATOM 3636 N N . GLY B 1 108 ? 4.328 23.203 11.484 1 85.06 108 GLY B N 1
ATOM 3637 C CA . GLY B 1 108 ? 4.508 24.547 10.977 1 85.06 108 GLY B CA 1
ATOM 3638 C C . GLY B 1 108 ? 3.197 25.281 10.758 1 85.06 108 GLY B C 1
ATOM 3639 O O . GLY B 1 108 ? 3.16 26.516 10.773 1 85.06 108 GLY B O 1
ATOM 3640 N N . GLY B 1 109 ? 2.193 24.5 10.562 1 89.56 109 GLY B N 1
ATOM 3641 C CA . GLY B 1 109 ? 0.871 25.062 10.352 1 89.56 109 GLY B CA 1
ATOM 3642 C C . GLY B 1 109 ? 0.198 25.5 11.641 1 89.56 109 GLY B C 1
ATOM 3643 O O . GLY B 1 109 ? -0.535 26.484 11.664 1 89.56 109 GLY B O 1
ATOM 3644 N N . ASN B 1 110 ? 0.572 24.922 12.656 1 93.62 110 ASN B N 1
ATOM 3645 C CA . ASN B 1 110 ? -0.151 25.141 13.906 1 93.62 110 ASN B CA 1
ATOM 3646 C C . ASN B 1 110 ? 0.341 26.391 14.625 1 93.62 110 ASN B C 1
ATOM 3648 O O . ASN B 1 110 ? -0.319 26.875 15.539 1 93.62 110 ASN B O 1
ATOM 3652 N N . THR B 1 111 ? 1.439 26.938 14.203 1 94.44 111 THR B N 1
ATOM 3653 C CA . THR B 1 111 ? 1.869 28.234 14.719 1 94.44 111 THR B CA 1
ATOM 3654 C C . THR B 1 111 ? 0.916 29.344 14.266 1 94.44 111 THR B C 1
ATOM 3656 O O . THR B 1 111 ? 0.737 30.328 14.969 1 94.44 111 THR B O 1
ATOM 3659 N N . TRP B 1 112 ? 0.321 29.109 13.133 1 94.56 112 TRP B N 1
ATOM 3660 C CA . TRP B 1 112 ? -0.73 30 12.656 1 94.56 112 TRP B CA 1
ATOM 3661 C C . TRP B 1 112 ? -1.853 30.125 13.68 1 94.56 112 TRP B C 1
ATOM 3663 O O . TRP B 1 112 ? -2.332 31.219 13.953 1 94.56 112 TRP B O 1
ATOM 3673 N N . THR B 1 113 ? -2.223 29.016 14.266 1 94.75 113 THR B N 1
ATOM 3674 C CA . THR B 1 113 ? -3.271 29 15.273 1 94.75 113 THR B CA 1
ATOM 3675 C C . THR B 1 113 ? -2.803 29.672 16.562 1 94.75 113 THR B C 1
ATOM 3677 O O . THR B 1 113 ? -3.518 30.5 17.125 1 94.75 113 THR B O 1
ATOM 3680 N N . VAL B 1 114 ? -1.625 29.406 16.953 1 96.38 114 VAL B N 1
ATOM 3681 C CA . VAL B 1 114 ? -1.082 29.938 18.203 1 96.38 114 VAL B CA 1
ATOM 3682 C C . VAL B 1 114 ? -1.013 31.453 18.125 1 96.38 114 VAL B C 1
ATOM 3684 O O . VAL B 1 114 ? -1.279 32.125 19.125 1 96.38 114 VAL B O 1
ATOM 3687 N N . ALA B 1 115 ? -0.713 31.984 17.031 1 96 115 ALA B N 1
ATOM 3688 C CA . ALA B 1 115 ? -0.532 33.438 16.844 1 96 115 ALA B CA 1
ATOM 3689 C C . ALA B 1 115 ? -1.84 34.188 17.078 1 96 115 ALA B C 1
ATOM 3691 O O . ALA B 1 115 ? -1.854 35.406 17.125 1 96 115 ALA B O 1
ATOM 3692 N N . GLN B 1 116 ? -2.908 33.5 17.266 1 95.25 116 GLN B N 1
ATOM 3693 C CA . GLN B 1 116 ? -4.207 34.125 17.453 1 95.25 116 GLN B CA 1
ATOM 3694 C C . GLN B 1 116 ? -4.695 34 18.891 1 95.25 116 GLN B C 1
ATOM 3696 O O . GLN B 1 116 ? -5.754 34.531 19.234 1 95.25 116 GLN B O 1
ATOM 3701 N N . PHE B 1 117 ? -3.947 33.281 19.75 1 96.75 117 PHE B N 1
ATOM 3702 C CA . PHE B 1 117 ? -4.238 33.156 21.172 1 96.75 117 PHE B CA 1
ATOM 3703 C C . PHE B 1 117 ? -3.918 34.438 21.906 1 96.75 117 PHE B C 1
ATOM 3705 O O . PHE B 1 117 ? -3.324 35.344 21.344 1 96.75 117 PHE B O 1
ATOM 3712 N N . PRO B 1 118 ? -4.391 34.531 23.188 1 96.69 118 PRO B N 1
ATOM 3713 C CA . PRO B 1 118 ? -3.959 35.688 24.016 1 96.69 118 PRO B CA 1
ATOM 3714 C C . PRO B 1 118 ? -2.439 35.812 24.062 1 96.69 118 PRO B C 1
ATOM 3716 O O . PRO B 1 118 ? -1.717 34.812 23.984 1 96.69 118 PRO B O 1
ATOM 3719 N N . VAL B 1 119 ? -2.033 37.031 24.234 1 96.56 119 VAL B N 1
ATOM 3720 C CA . VAL B 1 119 ? -0.619 37.375 24.156 1 96.56 119 VAL B CA 1
ATOM 3721 C C . VAL B 1 119 ? 0.179 36.531 25.141 1 96.56 119 VAL B C 1
ATOM 3723 O O . VAL B 1 119 ? 1.309 36.125 24.844 1 96.56 119 VAL B O 1
ATOM 3726 N N . GLU B 1 120 ? -0.338 36.25 26.281 1 97.69 120 GLU B N 1
ATOM 3727 C CA . GLU B 1 120 ? 0.355 35.438 27.281 1 97.69 120 GLU B CA 1
ATOM 3728 C C . GLU B 1 120 ? 0.662 34.031 26.734 1 97.69 120 GLU B C 1
ATOM 3730 O O . GLU B 1 120 ? 1.752 33.5 26.953 1 97.69 120 GLU B O 1
ATOM 3735 N N . ALA B 1 121 ? -0.269 33.406 26.078 1 98 121 ALA B N 1
ATOM 3736 C CA . ALA B 1 121 ? -0.069 32.094 25.469 1 98 121 ALA B CA 1
ATOM 3737 C C . ALA B 1 121 ? 0.969 32.156 24.359 1 98 121 ALA B C 1
ATOM 3739 O O . ALA B 1 121 ? 1.806 31.266 24.234 1 98 121 ALA B O 1
ATOM 3740 N N . ARG B 1 122 ? 0.927 33.219 23.5 1 97.38 122 ARG B N 1
ATOM 3741 C CA . ARG B 1 122 ? 1.911 33.406 22.453 1 97.38 122 ARG B CA 1
ATOM 3742 C C . ARG B 1 122 ? 3.322 33.469 23.016 1 97.38 122 ARG B C 1
ATOM 3744 O O . ARG B 1 122 ? 4.246 32.875 22.484 1 97.38 122 ARG B O 1
ATOM 3751 N N . GLN B 1 123 ? 3.412 34.219 24.156 1 96.94 123 GLN B N 1
ATOM 3752 C CA . GLN B 1 123 ? 4.707 34.375 24.797 1 96.94 123 GLN B CA 1
ATOM 3753 C C . GLN B 1 123 ? 5.246 33.031 25.297 1 96.94 123 GLN B C 1
ATOM 3755 O O . GLN B 1 123 ? 6.449 32.781 25.234 1 96.94 123 GLN B O 1
ATOM 3760 N N . GLU B 1 124 ? 4.363 32.188 25.75 1 96.94 124 GLU B N 1
ATOM 3761 C CA . GLU B 1 124 ? 4.77 30.891 26.234 1 96.94 124 GLU B CA 1
ATOM 3762 C C . GLU B 1 124 ? 5.266 30 25.094 1 96.94 124 GLU B C 1
ATOM 3764 O O . GLU B 1 124 ? 6.32 29.375 25.203 1 96.94 124 GLU B O 1
ATOM 3769 N N . VAL B 1 125 ? 4.566 29.984 24.016 1 96.81 125 VAL B N 1
ATOM 3770 C CA . VAL B 1 125 ? 4.82 29.047 22.938 1 96.81 125 VAL B CA 1
ATOM 3771 C C . VAL B 1 125 ? 5.969 29.547 22.062 1 96.81 125 VAL B C 1
ATOM 3773 O O . VAL B 1 125 ? 6.848 28.781 21.688 1 96.81 125 VAL B O 1
ATOM 3776 N N . PHE B 1 126 ? 5.945 30.859 21.75 1 95.62 126 PHE B N 1
ATOM 3777 C CA . PHE B 1 126 ? 6.941 31.422 20.844 1 95.62 126 PHE B CA 1
ATOM 3778 C C . PHE B 1 126 ? 8.156 31.922 21.641 1 95.62 126 PHE B C 1
ATOM 3780 O O . PHE B 1 126 ? 8.844 32.844 21.203 1 95.62 126 PHE B O 1
ATOM 3787 N N . SER B 1 127 ? 8.438 31.344 22.781 1 91.69 127 SER B N 1
ATOM 3788 C CA . SER B 1 127 ? 9.539 31.766 23.641 1 91.69 127 SER B CA 1
ATOM 3789 C C . SER B 1 127 ? 10.891 31.406 23.016 1 91.69 127 SER B C 1
ATOM 3791 O O . SER B 1 127 ? 11.922 31.953 23.391 1 91.69 127 SER B O 1
ATOM 3793 N N . ALA B 1 128 ? 10.938 30.5 22.062 1 85.12 128 ALA B N 1
ATOM 3794 C CA . ALA B 1 128 ? 12.125 30.094 21.312 1 85.12 128 ALA B CA 1
ATOM 3795 C C . ALA B 1 128 ? 11.789 29.844 19.844 1 85.12 128 ALA B C 1
ATOM 3797 O O . ALA B 1 128 ? 10.625 29.594 19.5 1 85.12 128 ALA B O 1
ATOM 3798 N N . PRO B 1 129 ? 12.836 30.031 19.094 1 83.69 129 PRO B N 1
ATOM 3799 C CA . PRO B 1 129 ? 12.586 29.719 17.688 1 83.69 129 PRO B CA 1
ATOM 3800 C C . PRO B 1 129 ? 12.211 28.25 17.469 1 83.69 129 PRO B C 1
ATOM 3802 O O . PRO B 1 129 ? 12.5 27.406 18.312 1 83.69 129 PRO B O 1
ATOM 3805 N N . SER B 1 130 ? 11.594 28.016 16.344 1 88.5 130 SER B N 1
ATOM 3806 C CA . SER B 1 130 ? 11.234 26.672 15.891 1 88.5 130 SER B CA 1
ATOM 3807 C C . SER B 1 130 ? 10.305 25.984 16.891 1 88.5 130 SER B C 1
ATOM 3809 O O . SER B 1 130 ? 10.562 24.859 17.312 1 88.5 130 SER B O 1
ATOM 3811 N N . SER B 1 131 ? 9.242 26.688 17.203 1 91 131 SER B N 1
ATOM 3812 C CA . SER B 1 131 ? 8.227 26.109 18.078 1 91 131 SER B CA 1
ATOM 3813 C C . SER B 1 131 ? 7.574 24.891 17.422 1 91 131 SER B C 1
ATOM 3815 O O . SER B 1 131 ? 7.09 24.969 16.297 1 91 131 SER B O 1
ATOM 3817 N N . ARG B 1 132 ? 7.586 23.828 18.109 1 95.81 132 ARG B N 1
ATOM 3818 C CA . ARG B 1 132 ? 6.996 22.578 17.625 1 95.81 132 ARG B CA 1
ATOM 3819 C C . ARG B 1 132 ? 5.637 22.328 18.266 1 95.81 132 ARG B C 1
ATOM 3821 O O . ARG B 1 132 ? 5.559 21.984 19.438 1 95.81 132 ARG B O 1
ATOM 3828 N N . VAL B 1 133 ? 4.617 22.547 17.469 1 97.19 133 VAL B N 1
ATOM 3829 C CA . VAL B 1 133 ? 3.246 22.469 17.969 1 97.19 133 VAL B CA 1
ATOM 3830 C C . VAL B 1 133 ? 2.488 21.375 17.219 1 97.19 133 VAL B C 1
ATOM 3832 O O . VAL B 1 133 ? 2.291 21.469 16 1 97.19 133 VAL B O 1
ATOM 3835 N N . ALA B 1 134 ? 2.08 20.297 17.891 1 97.56 134 ALA B N 1
ATOM 3836 C CA . ALA B 1 134 ? 1.227 19.266 17.328 1 97.56 134 ALA B CA 1
ATOM 3837 C C . ALA B 1 134 ? -0.241 19.672 17.344 1 97.56 134 ALA B C 1
ATOM 3839 O O . ALA B 1 134 ? -0.581 20.734 17.891 1 97.56 134 ALA B O 1
ATOM 3840 N N . LEU B 1 135 ? -1.053 18.828 16.688 1 95.31 135 LEU B N 1
ATOM 3841 C CA . LEU B 1 135 ? -2.453 19.203 16.562 1 95.31 135 LEU B CA 1
ATOM 3842 C C . LEU B 1 135 ? -3.365 18 16.672 1 95.31 135 LEU B C 1
ATOM 3844 O O . LEU B 1 135 ? -3.064 16.938 16.125 1 95.31 135 LEU B O 1
ATOM 3848 N N . GLN B 1 136 ? -4.434 18.172 17.422 1 94.5 136 GLN B N 1
ATOM 3849 C CA . GLN B 1 136 ? -5.594 17.281 17.391 1 94.5 136 GLN B CA 1
ATOM 3850 C C . GLN B 1 136 ? -6.883 18.047 17.656 1 94.5 136 GLN B C 1
ATOM 3852 O O . GLN B 1 136 ? -7.191 18.391 18.797 1 94.5 136 GLN B O 1
ATOM 3857 N N . LEU B 1 137 ? -7.711 18.203 16.625 1 88.44 137 LEU B N 1
ATOM 3858 C CA . LEU B 1 137 ? -8.789 19.188 16.719 1 88.44 137 LEU B CA 1
ATOM 3859 C C . LEU B 1 137 ? -10.047 18.547 17.312 1 88.44 137 LEU B C 1
ATOM 3861 O O . LEU B 1 137 ? -11.031 19.25 17.578 1 88.44 137 LEU B O 1
ATOM 3865 N N . ARG B 1 138 ? -10.016 17.312 17.562 1 91.44 138 ARG B N 1
ATOM 3866 C CA . ARG B 1 138 ? -11.211 16.688 18.125 1 91.44 138 ARG B CA 1
ATOM 3867 C C . ARG B 1 138 ? -10.844 15.641 19.172 1 91.44 138 ARG B C 1
ATOM 3869 O O . ARG B 1 138 ? -10.859 14.438 18.891 1 91.44 138 ARG B O 1
ATOM 3876 N N . LEU B 1 139 ? -10.68 16.188 20.359 1 95.62 139 LEU B N 1
ATOM 3877 C CA . LEU B 1 139 ? -10.461 15.234 21.438 1 95.62 139 LEU B CA 1
ATOM 3878 C C . LEU B 1 139 ? -11.758 14.523 21.797 1 95.62 139 LEU B C 1
ATOM 3880 O O . LEU B 1 139 ? -12.828 15.133 21.812 1 95.62 139 LEU B O 1
ATOM 3884 N N . ALA B 1 140 ? -11.672 13.273 22.016 1 95.69 140 ALA B N 1
ATOM 3885 C CA . ALA B 1 140 ? -12.789 12.5 22.547 1 95.69 140 ALA B CA 1
ATOM 3886 C C . ALA B 1 140 ? -12.828 12.562 24.062 1 95.69 140 ALA B C 1
ATOM 3888 O O . ALA B 1 140 ? -11.812 12.836 24.719 1 95.69 140 ALA B O 1
ATOM 3889 N N . GLY B 1 141 ? -14.078 12.391 24.625 1 94.38 141 GLY B N 1
ATOM 3890 C CA . GLY B 1 141 ? -14.266 12.438 26.062 1 94.38 141 GLY B CA 1
ATOM 3891 C C . GLY B 1 141 ? -15.359 13.398 26.5 1 94.38 141 GLY B C 1
ATOM 3892 O O . GLY B 1 141 ? -16.078 13.953 25.656 1 94.38 141 GLY B O 1
ATOM 3893 N N . PRO B 1 142 ? -15.492 13.5 27.828 1 93.75 142 PRO B N 1
ATOM 3894 C CA . PRO B 1 142 ? -16.484 14.445 28.344 1 93.75 142 PRO B CA 1
ATOM 3895 C C . PRO B 1 142 ? -16.125 15.898 28.031 1 93.75 142 PRO B C 1
ATOM 3897 O O . PRO B 1 142 ? -14.961 16.219 27.797 1 93.75 142 PRO B O 1
ATOM 3900 N N . PRO B 1 143 ? -17.141 16.719 28 1 93.25 143 PRO B N 1
ATOM 3901 C CA . PRO B 1 143 ? -16.844 18.141 27.781 1 93.25 143 PRO B CA 1
ATOM 3902 C C . PRO B 1 143 ? -15.922 18.719 28.844 1 93.25 143 PRO B C 1
ATOM 3904 O O . PRO B 1 143 ? -15.984 18.297 30.016 1 93.25 143 PRO B O 1
ATOM 3907 N N . ALA B 1 144 ? -15.094 19.656 28.375 1 95.12 144 ALA B N 1
ATOM 3908 C CA . ALA B 1 144 ? -14.297 20.406 29.344 1 95.12 144 ALA B CA 1
ATOM 3909 C C . ALA B 1 144 ? -15.195 21.156 30.328 1 95.12 144 ALA B C 1
ATOM 3911 O O . ALA B 1 144 ? -16.266 21.641 29.969 1 95.12 144 ALA B O 1
ATOM 3912 N N . ARG B 1 145 ? -14.766 21.25 31.547 1 93.5 145 ARG B N 1
ATOM 3913 C CA . ARG B 1 145 ? -15.531 21.953 32.562 1 93.5 145 ARG B CA 1
ATOM 3914 C C . ARG B 1 145 ? -14.945 23.328 32.844 1 93.5 145 ARG B C 1
ATOM 3916 O O . ARG B 1 145 ? -13.758 23.453 33.125 1 93.5 145 ARG B O 1
ATOM 3923 N N . ARG B 1 146 ? -15.844 24.328 32.844 1 92.62 146 ARG B N 1
ATOM 3924 C CA . ARG B 1 146 ? -15.391 25.672 33.156 1 92.62 146 ARG B CA 1
ATOM 3925 C C . ARG B 1 146 ? -15.188 25.828 34.688 1 92.62 146 ARG B C 1
ATOM 3927 O O . ARG B 1 146 ? -16.062 25.453 35.469 1 92.62 146 ARG B O 1
ATOM 3934 N N . VAL B 1 147 ? -14.055 26.344 35.031 1 93.94 147 VAL B N 1
ATOM 3935 C CA . VAL B 1 147 ? -13.719 26.656 36.406 1 93.94 147 VAL B CA 1
ATOM 3936 C C . VAL B 1 147 ? -13.164 28.078 36.5 1 93.94 147 VAL B C 1
ATOM 3938 O O . VAL B 1 147 ? -12.906 28.719 35.469 1 93.94 147 VAL B O 1
ATOM 3941 N N . PRO B 1 148 ? -13.055 28.656 37.656 1 94.75 148 PRO B N 1
ATOM 3942 C CA . PRO B 1 148 ? -12.648 30.062 37.781 1 94.75 148 PRO B CA 1
ATOM 3943 C C . PRO B 1 148 ? -11.312 30.359 37.094 1 94.75 148 PRO B C 1
ATOM 3945 O O . PRO B 1 148 ? -11.125 31.453 36.562 1 94.75 148 PRO B O 1
ATOM 3948 N N . GLU B 1 149 ? -10.445 29.359 37 1 95.94 149 GLU B N 1
ATOM 3949 C CA . GLU B 1 149 ? -9.086 29.578 36.5 1 95.94 149 GLU B CA 1
ATOM 3950 C C . GLU B 1 149 ? -8.984 29.266 35 1 95.94 149 GLU B C 1
ATOM 3952 O O . GLU B 1 149 ? -7.961 29.531 34.375 1 95.94 149 GLU B O 1
ATOM 3957 N N . GLY B 1 150 ? -10.016 28.672 34.438 1 95.31 150 GLY B N 1
ATOM 3958 C CA . GLY B 1 150 ? -9.977 28.25 33.031 1 95.31 150 GLY B CA 1
ATOM 3959 C C . GLY B 1 150 ? -10.883 27.062 32.75 1 95.31 150 GLY B C 1
ATOM 3960 O O . GLY B 1 150 ? -12.078 27.109 33.062 1 95.31 150 GLY B O 1
ATOM 3961 N N . TYR B 1 151 ? -10.32 26 32.188 1 96 151 TYR B N 1
ATOM 3962 C CA . TYR B 1 151 ? -11.07 24.797 31.859 1 96 151 TYR B CA 1
ATOM 3963 C C . TYR B 1 151 ? -10.359 23.547 32.375 1 96 151 TYR B C 1
ATOM 3965 O O . TYR B 1 151 ? -9.148 23.406 32.25 1 96 151 TYR B O 1
ATOM 3973 N N . LEU B 1 152 ? -11.148 22.734 33.031 1 97.19 152 LEU B N 1
ATOM 3974 C CA . LEU B 1 152 ? -10.641 21.453 33.531 1 97.19 152 LEU B CA 1
ATOM 3975 C C . LEU B 1 152 ? -10.961 20.328 32.531 1 97.19 152 LEU B C 1
ATOM 3977 O O . LEU B 1 152 ? -12.125 20.094 32.219 1 97.19 152 LEU B O 1
ATOM 3981 N N . LEU B 1 153 ? -9.867 19.734 32 1 97.19 153 LEU B N 1
ATOM 3982 C CA . LEU B 1 153 ? -9.984 18.562 31.141 1 97.19 153 LEU B CA 1
ATOM 3983 C C . LEU B 1 153 ? -9.805 17.281 31.953 1 97.19 153 LEU B C 1
ATOM 3985 O O . LEU B 1 153 ? -8.883 17.172 32.75 1 97.19 153 LEU B O 1
ATOM 3989 N N . ARG B 1 154 ? -10.758 16.297 31.734 1 96.38 154 ARG B N 1
ATOM 3990 C CA . ARG B 1 154 ? -10.664 15.016 32.438 1 96.38 154 ARG B CA 1
ATOM 3991 C C . ARG B 1 154 ? -10.984 13.859 31.484 1 96.38 154 ARG B C 1
ATOM 3993 O O . ARG B 1 154 ? -12.07 13.812 30.891 1 96.38 154 ARG B O 1
ATOM 4000 N N . GLY B 1 155 ? -10.07 12.977 31.438 1 96.62 155 GLY B N 1
ATOM 4001 C CA . GLY B 1 155 ? -10.32 11.727 30.734 1 96.62 155 GLY B CA 1
ATOM 4002 C C . GLY B 1 155 ? -10.461 11.906 29.234 1 96.62 155 GLY B C 1
ATOM 4003 O O . GLY B 1 155 ? -11.328 11.289 28.609 1 96.62 155 GLY B O 1
ATOM 4004 N N . MET B 1 156 ? -9.688 12.75 28.641 1 94.88 156 MET B N 1
ATOM 4005 C CA . MET B 1 156 ? -9.789 12.992 27.203 1 94.88 156 MET B CA 1
ATOM 4006 C C . MET B 1 156 ? -8.719 12.227 26.438 1 94.88 156 MET B C 1
ATOM 4008 O O . MET B 1 156 ? -7.695 11.844 27.016 1 94.88 156 MET B O 1
ATOM 4012 N N . TRP B 1 157 ? -9.008 11.914 25.188 1 96.25 157 TRP B N 1
ATOM 4013 C CA . TRP B 1 157 ? -8.008 11.242 24.359 1 96.25 157 TRP B CA 1
ATOM 4014 C C . TRP B 1 157 ? -8.062 11.727 22.922 1 96.25 157 TRP B C 1
ATOM 4016 O O . TRP B 1 157 ? -9.125 12.094 22.422 1 96.25 157 TRP B O 1
ATOM 4026 N N . GLY B 1 158 ? -6.93 11.859 22.328 1 96.88 158 GLY B N 1
ATOM 4027 C CA . GLY B 1 158 ? -6.773 12.281 20.938 1 96.88 158 GLY B CA 1
ATOM 4028 C C . GLY B 1 158 ? -5.984 11.289 20.094 1 96.88 158 GLY B C 1
ATOM 4029 O O . GLY B 1 158 ? -5.051 10.656 20.594 1 96.88 158 GLY B O 1
ATOM 4030 N N . ARG B 1 159 ? -6.438 11.133 18.797 1 96.19 159 ARG B N 1
ATOM 4031 C CA . ARG B 1 159 ? -5.754 10.25 17.844 1 96.19 159 ARG B CA 1
ATOM 4032 C C . ARG B 1 159 ? -5.078 11.047 16.75 1 96.19 159 ARG B C 1
ATOM 4034 O O . ARG B 1 159 ? -5.375 12.227 16.547 1 96.19 159 ARG B O 1
ATOM 4041 N N . PHE B 1 160 ? -4.156 10.406 16.016 1 97.12 160 PHE B N 1
ATOM 4042 C CA . PHE B 1 160 ? -3.533 10.992 14.828 1 97.12 160 PHE B CA 1
ATOM 4043 C C . PHE B 1 160 ? -2.828 12.297 15.18 1 97.12 160 PHE B C 1
ATOM 4045 O O . PHE B 1 160 ? -2.988 13.297 14.477 1 97.12 160 PHE B O 1
ATOM 4052 N N . CYS B 1 161 ? -2.123 12.305 16.312 1 98.06 161 CYS B N 1
ATOM 4053 C CA . CYS B 1 161 ? -1.381 13.508 16.688 1 98.06 161 CYS B CA 1
ATOM 4054 C C . CYS B 1 161 ? 0.037 13.461 16.125 1 98.06 161 CYS B C 1
ATOM 4056 O O . CYS B 1 161 ? 0.974 13.086 16.828 1 98.06 161 CYS B O 1
ATOM 4058 N N . SER B 1 162 ? 0.192 13.938 14.867 1 97.81 162 SER B N 1
ATOM 4059 C CA . SER B 1 162 ? 1.436 13.805 14.117 1 97.81 162 SER B CA 1
ATOM 4060 C C . SER B 1 162 ? 2.564 14.594 14.773 1 97.81 162 SER B C 1
ATOM 4062 O O . SER B 1 162 ? 2.391 15.766 15.117 1 97.81 162 SER B O 1
ATOM 4064 N N . GLY B 1 163 ? 3.697 13.938 14.969 1 97.5 163 GLY B N 1
ATOM 4065 C CA . GLY B 1 163 ? 4.895 14.57 15.492 1 97.5 163 GLY B CA 1
ATOM 4066 C C . GLY B 1 163 ? 4.859 14.766 17 1 97.5 163 GLY B C 1
ATOM 4067 O O . GLY B 1 163 ? 5.684 15.492 17.562 1 97.5 163 GLY B O 1
ATOM 4068 N N . ILE B 1 164 ? 3.941 14.102 17.641 1 98 164 ILE B N 1
ATOM 4069 C CA . ILE B 1 164 ? 3.748 14.336 19.062 1 98 164 ILE B CA 1
ATOM 4070 C C . ILE B 1 164 ? 5.035 14.008 19.812 1 98 164 ILE B C 1
ATOM 4072 O O . ILE B 1 164 ? 5.34 14.633 20.844 1 98 164 ILE B O 1
ATOM 4076 N N . ASP B 1 165 ? 5.859 13.125 19.281 1 97.44 165 ASP B N 1
ATOM 4077 C CA . ASP B 1 165 ? 7.117 12.734 19.906 1 97.44 165 ASP B CA 1
ATOM 4078 C C . ASP B 1 165 ? 8.086 13.906 19.969 1 97.44 165 ASP B C 1
ATOM 4080 O O . ASP B 1 165 ? 9.008 13.922 20.797 1 97.44 165 ASP B O 1
ATOM 4084 N N . HIS B 1 166 ? 7.875 14.852 19.141 1 97.56 166 HIS B N 1
ATOM 4085 C CA . HIS B 1 166 ? 8.82 15.961 19.016 1 97.56 166 HIS B CA 1
ATOM 4086 C C . HIS B 1 166 ? 8.18 17.281 19.422 1 97.56 166 HIS B C 1
ATOM 4088 O O . HIS B 1 166 ? 8.828 18.328 19.391 1 97.56 166 HIS B O 1
ATOM 4094 N N . ALA B 1 167 ? 6.914 17.25 19.766 1 97.56 167 ALA B N 1
ATOM 4095 C CA . ALA B 1 167 ? 6.168 18.469 20.047 1 97.56 167 ALA B CA 1
ATOM 4096 C C . ALA B 1 167 ? 6.406 18.938 21.469 1 97.56 167 ALA B C 1
ATOM 4098 O O . ALA B 1 167 ? 6.613 18.125 22.375 1 97.56 167 ALA B O 1
ATOM 4099 N N . GLU B 1 168 ? 6.344 20.25 21.641 1 96.81 168 GLU B N 1
ATOM 4100 C CA . GLU B 1 168 ? 6.328 20.859 22.969 1 96.81 168 GLU B CA 1
ATOM 4101 C C . GLU B 1 168 ? 4.91 21.203 23.406 1 96.81 168 GLU B C 1
ATOM 4103 O O . GLU B 1 168 ? 4.59 21.156 24.594 1 96.81 168 GLU B O 1
ATOM 4108 N N . TRP B 1 169 ? 4.168 21.547 22.484 1 97.69 169 TRP B N 1
ATOM 4109 C CA . TRP B 1 169 ? 2.787 21.953 22.703 1 97.69 169 TRP B CA 1
ATOM 4110 C C . TRP B 1 169 ? 1.84 21.188 21.781 1 97.69 169 TRP B C 1
ATOM 4112 O O . TRP B 1 169 ? 2.256 20.672 20.734 1 97.69 169 TRP B O 1
ATOM 4122 N N . ILE B 1 170 ? 0.599 21.078 22.172 1 98.25 170 ILE B N 1
ATOM 4123 C CA . ILE B 1 170 ? -0.477 20.5 21.359 1 98.25 170 ILE B CA 1
ATOM 4124 C C . ILE B 1 170 ? -1.646 21.484 21.297 1 98.25 170 ILE B C 1
ATOM 4126 O O . ILE B 1 170 ? -2.146 21.938 22.344 1 98.25 170 ILE B O 1
ATOM 4130 N N . VAL B 1 171 ? -1.988 21.922 20.156 1 97.44 171 VAL B N 1
ATOM 4131 C CA . VAL B 1 171 ? -3.289 22.562 19.953 1 97.44 171 VAL B CA 1
ATOM 4132 C C . VAL B 1 171 ? -4.379 21.484 19.891 1 97.44 171 VAL B C 1
ATOM 4134 O O . VAL B 1 171 ? -4.352 20.609 19.031 1 97.44 171 VAL B O 1
ATOM 4137 N N . ALA B 1 172 ? -5.352 21.578 20.797 1 97.5 172 ALA B N 1
ATOM 4138 C CA . ALA B 1 172 ? -6.371 20.531 20.891 1 97.5 172 ALA B CA 1
ATOM 4139 C C . ALA B 1 172 ? -7.773 21.141 20.875 1 97.5 172 ALA B C 1
ATOM 4141 O O . ALA B 1 172 ? -8.023 22.156 21.531 1 97.5 172 ALA B O 1
ATOM 4142 N N . GLY B 1 173 ? -8.617 20.531 20.062 1 96.25 173 GLY B N 1
ATOM 4143 C CA . GLY B 1 173 ? -10.023 20.891 20.109 1 96.25 173 GLY B CA 1
ATOM 4144 C C . GLY B 1 173 ? -10.781 20.156 21.203 1 96.25 173 GLY B C 1
ATOM 4145 O O . GLY B 1 173 ? -10.617 18.938 21.359 1 96.25 173 GLY B O 1
ATOM 4146 N N . VAL B 1 174 ? -11.57 20.875 21.953 1 96.06 174 VAL B N 1
ATOM 4147 C CA . VAL B 1 174 ? -12.344 20.266 23.031 1 96.06 174 VAL B CA 1
ATOM 4148 C C . VAL B 1 174 ? -13.789 20.781 22.984 1 96.06 174 VAL B C 1
ATOM 4150 O O . VAL B 1 174 ? -14.039 21.906 22.516 1 96.06 174 VAL B O 1
ATOM 4153 N N . SER B 1 175 ? -14.664 19.922 23.391 1 92.62 175 SER B N 1
ATOM 4154 C CA . SER B 1 175 ? -16.031 20.375 23.641 1 92.62 175 SER B CA 1
ATOM 4155 C C . SER B 1 175 ? -16.125 21.109 24.984 1 92.62 175 SER B C 1
ATOM 4157 O O . SER B 1 175 ? -15.508 20.688 25.969 1 92.62 175 SER B O 1
ATOM 4159 N N . ALA B 1 176 ? -16.75 22.25 24.922 1 85.62 176 ALA B N 1
ATOM 4160 C CA . ALA B 1 176 ? -16.938 23.031 26.141 1 85.62 176 ALA B CA 1
ATOM 4161 C C . ALA B 1 176 ? -18.359 23.547 26.266 1 85.62 176 ALA B C 1
ATOM 4163 O O . ALA B 1 176 ? -19.062 23.703 25.25 1 85.62 176 ALA B O 1
ATOM 4164 N N . PRO B 1 177 ? -18.828 23.625 27.531 1 77.31 177 PRO B N 1
ATOM 4165 C CA . PRO B 1 177 ? -20.172 24.203 27.719 1 77.31 177 PRO B CA 1
ATOM 4166 C C . PRO B 1 177 ? -20.266 25.641 27.188 1 77.31 177 PRO B C 1
ATOM 4168 O O . PRO B 1 177 ? -19.25 26.328 27.078 1 77.31 177 PRO B O 1
ATOM 4171 N N . PRO B 1 178 ? -21.422 25.891 26.75 1 73.06 178 PRO B N 1
ATOM 4172 C CA . PRO B 1 178 ? -21.594 27.281 26.297 1 73.06 178 PRO B CA 1
ATOM 4173 C C . PRO B 1 178 ? -21.328 28.297 27.406 1 73.06 178 PRO B C 1
ATOM 4175 O O . PRO B 1 178 ? -21.578 28.016 28.578 1 73.06 178 PRO B O 1
ATOM 4178 N N . ALA B 1 179 ? -20.594 29.344 26.953 1 66 179 ALA B N 1
ATOM 4179 C CA . ALA B 1 179 ? -20.562 30.484 27.859 1 66 179 ALA B CA 1
ATOM 4180 C C . ALA B 1 179 ? -21.984 30.984 28.141 1 66 179 ALA B C 1
ATOM 4182 O O . ALA B 1 179 ? -22.906 30.734 27.359 1 66 179 ALA B O 1
ATOM 4183 N N . PRO B 1 180 ? -22.203 31.547 29.344 1 63.66 180 PRO B N 1
ATOM 4184 C CA . PRO B 1 180 ? -23.531 32.094 29.594 1 63.66 180 PRO B CA 1
ATOM 4185 C C . PRO B 1 180 ? -24.016 33 28.453 1 63.66 180 PRO B C 1
ATOM 4187 O O . PRO B 1 180 ? -23.344 33.969 28.094 1 63.66 180 PRO B O 1
ATOM 4190 N N . GLY B 1 181 ? -25.125 32.688 27.859 1 65.56 181 GLY B N 1
ATOM 4191 C CA . GLY B 1 181 ? -25.75 33.469 26.828 1 65.56 181 GLY B CA 1
ATOM 4192 C C . GLY B 1 181 ? -25.234 33.156 25.438 1 65.56 181 GLY B C 1
ATOM 4193 O O . GLY B 1 181 ? -25.594 33.812 24.453 1 65.56 181 GLY B O 1
ATOM 4194 N N . ALA B 1 182 ? -24.234 32.25 25.438 1 69.25 182 ALA B N 1
ATOM 4195 C CA . ALA B 1 182 ? -23.656 31.938 24.141 1 69.25 182 ALA B CA 1
ATOM 4196 C C . ALA B 1 182 ? -24 30.5 23.734 1 69.25 182 ALA B C 1
ATOM 4198 O O . ALA B 1 182 ? -24.328 29.672 24.594 1 69.25 182 ALA B O 1
ATOM 4199 N N . GLU B 1 183 ? -24.141 30.234 22.531 1 74.62 183 GLU B N 1
ATOM 4200 C CA . GLU B 1 183 ? -24.297 28.875 22.031 1 74.62 183 GLU B CA 1
ATOM 4201 C C . GLU B 1 183 ? -23.031 28.062 22.234 1 74.62 183 GLU B C 1
ATOM 4203 O O . GLU B 1 183 ? -21.922 28.594 22.156 1 74.62 183 GLU B O 1
ATOM 4208 N N . PRO B 1 184 ? -23.25 26.891 22.609 1 80.56 184 PRO B N 1
ATOM 4209 C CA . PRO B 1 184 ? -22.094 26.016 22.75 1 80.56 184 PRO B CA 1
ATOM 4210 C C . PRO B 1 184 ? -21.266 25.922 21.469 1 80.56 184 PRO B C 1
ATOM 4212 O O . PRO B 1 184 ? -21.812 25.922 20.375 1 80.56 184 PRO B O 1
ATOM 4215 N N . GLU B 1 185 ? -19.953 26.156 21.609 1 84.88 185 GLU B N 1
ATOM 4216 C CA . GLU B 1 185 ? -19.047 25.938 20.484 1 84.88 185 GLU B CA 1
ATOM 4217 C C . GLU B 1 185 ? -17.75 25.266 20.953 1 84.88 185 GLU B C 1
ATOM 4219 O O . GLU B 1 185 ? -17.328 25.422 22.094 1 84.88 185 GLU B O 1
ATOM 4224 N N . PRO B 1 186 ? -17.188 24.594 20.047 1 89.81 186 PRO B N 1
ATOM 4225 C CA . PRO B 1 186 ? -15.898 23.984 20.391 1 89.81 186 PRO B CA 1
ATOM 4226 C C . PRO B 1 186 ? -14.82 25.031 20.656 1 89.81 186 PRO B C 1
ATOM 4228 O O . PRO B 1 186 ? -14.914 26.172 20.188 1 89.81 186 PRO B O 1
ATOM 4231 N N . HIS B 1 187 ? -13.914 24.719 21.594 1 93.31 187 HIS B N 1
ATOM 4232 C CA . HIS B 1 187 ? -12.742 25.531 21.875 1 93.31 187 HIS B CA 1
ATOM 4233 C C . HIS B 1 187 ? -11.461 24.828 21.453 1 93.31 187 HIS B C 1
ATOM 4235 O O . HIS B 1 187 ? -11.43 23.594 21.344 1 93.31 187 HIS B O 1
ATOM 4241 N N . VAL B 1 188 ? -10.508 25.625 21.078 1 95.62 188 VAL B N 1
ATOM 4242 C CA . VAL B 1 188 ? -9.148 25.125 20.953 1 95.62 188 VAL B CA 1
ATOM 4243 C C . VAL B 1 188 ? -8.328 25.516 22.172 1 95.62 188 VAL B C 1
ATOM 4245 O O . VAL B 1 188 ? -8.469 26.625 22.703 1 95.62 188 VAL B O 1
ATOM 4248 N N . VAL B 1 189 ? -7.59 24.562 22.688 1 97.31 189 VAL B N 1
ATOM 4249 C CA . VAL B 1 189 ? -6.773 24.797 23.875 1 97.31 189 VAL B CA 1
ATOM 4250 C C . VAL B 1 189 ? -5.316 24.453 23.578 1 97.31 189 VAL B C 1
ATOM 4252 O O . VAL B 1 189 ? -5.027 23.688 22.656 1 97.31 189 VAL B O 1
ATOM 4255 N N . LEU B 1 190 ? -4.422 25.047 24.312 1 98 190 LEU B N 1
ATOM 4256 C CA . LEU B 1 190 ? -2.996 24.75 24.266 1 98 190 LEU B CA 1
ATOM 4257 C C . LEU B 1 190 ? -2.59 23.859 25.438 1 98 190 LEU B C 1
ATOM 4259 O O . LEU B 1 190 ? -2.736 24.25 26.594 1 98 190 LEU B O 1
ATOM 4263 N N . LEU B 1 191 ? -2.115 22.688 25.078 1 98.19 191 LEU B N 1
ATOM 4264 C CA . LEU B 1 191 ? -1.658 21.734 26.078 1 98.19 191 LEU B CA 1
ATOM 4265 C C . LEU B 1 191 ? -0.142 21.578 26.047 1 98.19 191 LEU B C 1
ATOM 4267 O O . LEU B 1 191 ? 0.436 21.391 24.969 1 98.19 191 LEU B O 1
ATOM 4271 N N . PRO B 1 192 ? 0.5 21.672 27.234 1 97.88 192 PRO B N 1
ATOM 4272 C CA . PRO B 1 192 ? 1.885 21.188 27.219 1 97.88 192 PRO B CA 1
ATOM 4273 C C . PRO B 1 192 ? 1.99 19.703 26.953 1 97.88 192 PRO B C 1
ATOM 4275 O O . PRO B 1 192 ? 1.368 18.891 27.656 1 97.88 192 PRO B O 1
ATOM 4278 N N . GLN B 1 193 ? 2.734 19.312 25.938 1 97.81 193 GLN B N 1
ATOM 4279 C CA . GLN B 1 193 ? 2.838 17.922 25.531 1 97.81 193 GLN B CA 1
ATOM 4280 C C . GLN B 1 193 ? 3.256 17.031 26.703 1 97.81 193 GLN B C 1
ATOM 4282 O O . GLN B 1 193 ? 2.742 15.922 26.875 1 97.81 193 GLN B O 1
ATOM 4287 N N . GLN B 1 194 ? 4.082 17.516 27.609 1 97.38 194 GLN B N 1
ATOM 4288 C CA . GLN B 1 194 ? 4.629 16.734 28.719 1 97.38 194 GLN B CA 1
ATOM 4289 C C . GLN B 1 194 ? 3.549 16.422 29.75 1 97.38 194 GLN B C 1
ATOM 4291 O O . GLN B 1 194 ? 3.73 15.531 30.594 1 97.38 194 GLN B O 1
ATOM 4296 N N . ARG B 1 195 ? 2.465 17.125 29.625 1 97.75 195 ARG B N 1
ATOM 4297 C CA . ARG B 1 195 ? 1.38 16.891 30.578 1 97.75 195 ARG B CA 1
ATOM 4298 C C . ARG B 1 195 ? 0.374 15.883 30.016 1 97.75 195 ARG B C 1
ATOM 4300 O O . ARG B 1 195 ? -0.669 15.648 30.625 1 97.75 195 ARG B O 1
ATOM 4307 N N . THR B 1 196 ? 0.619 15.281 28.891 1 97.81 196 THR B N 1
ATOM 4308 C CA . THR B 1 196 ? -0.214 14.242 28.297 1 97.81 196 THR B CA 1
ATOM 4309 C C . THR B 1 196 ? 0.473 12.883 28.406 1 97.81 196 THR B C 1
ATOM 4311 O O . THR B 1 196 ? 1.654 12.797 28.75 1 97.81 196 THR B O 1
ATOM 4314 N N . VAL B 1 197 ? -0.305 11.836 28.203 1 98 197 VAL B N 1
ATOM 4315 C CA . VAL B 1 197 ? 0.224 10.477 28.219 1 98 197 VAL B CA 1
ATOM 4316 C C . VAL B 1 197 ? 0.127 9.875 26.812 1 98 197 VAL B C 1
ATOM 4318 O O . VAL B 1 197 ? -0.972 9.672 26.297 1 98 197 VAL B O 1
ATOM 4321 N N . GLY B 1 198 ? 1.271 9.547 26.281 1 96.88 198 GLY B N 1
ATOM 4322 C CA . GLY B 1 198 ? 1.316 8.984 24.953 1 96.88 198 GLY B CA 1
ATOM 4323 C C . GLY B 1 198 ? 0.908 7.527 24.891 1 96.88 198 GLY B C 1
ATOM 4324 O O . GLY B 1 198 ? 1.108 6.785 25.859 1 96.88 198 GLY B O 1
ATOM 4325 N N . ILE B 1 199 ? 0.323 7.113 23.797 1 97.62 199 ILE B N 1
ATOM 4326 C CA . ILE B 1 199 ? -0.018 5.723 23.516 1 97.62 199 ILE B CA 1
ATOM 4327 C C . ILE B 1 199 ? 0.748 5.238 22.297 1 97.62 199 ILE B C 1
ATOM 4329 O O . ILE B 1 199 ? 0.725 5.891 21.234 1 97.62 199 ILE B O 1
ATOM 4333 N N . ASP B 1 200 ? 1.457 4.164 22.406 1 97.44 200 ASP B N 1
ATOM 4334 C CA . ASP B 1 200 ? 2.215 3.641 21.266 1 97.44 200 ASP B CA 1
ATOM 4335 C C . ASP B 1 200 ? 1.322 2.809 20.344 1 97.44 200 ASP B C 1
ATOM 4337 O O . ASP B 1 200 ? 1.431 1.582 20.312 1 97.44 200 ASP B O 1
ATOM 4341 N N . ASP B 1 201 ? 0.569 3.48 19.5 1 97.56 201 ASP B N 1
ATOM 4342 C CA . ASP B 1 201 ? -0.417 2.775 18.688 1 97.56 201 ASP B CA 1
ATOM 4343 C C . ASP B 1 201 ? -0.239 3.102 17.203 1 97.56 201 ASP B C 1
ATOM 4345 O O . ASP B 1 201 ? -1.104 2.781 16.391 1 97.56 201 ASP B O 1
ATOM 4349 N N . TRP B 1 202 ? 0.841 3.773 16.875 1 98.12 202 TRP B N 1
ATOM 4350 C CA . TRP B 1 202 ? 1.028 4.191 15.5 1 98.12 202 TRP B CA 1
ATOM 4351 C C . TRP B 1 202 ? 1.656 3.072 14.672 1 98.12 202 TRP B C 1
ATOM 4353 O O . TRP B 1 202 ? 2.803 3.188 14.234 1 98.12 202 TRP B O 1
ATOM 4363 N N . HIS B 1 203 ? 0.923 2 14.477 1 98.06 203 HIS B N 1
ATOM 4364 C CA . HIS B 1 203 ? 1.232 0.882 13.594 1 98.06 203 HIS B CA 1
ATOM 4365 C C . HIS B 1 203 ? 0.404 0.944 12.32 1 98.06 203 HIS B C 1
ATOM 4367 O O . HIS B 1 203 ? -0.739 0.481 12.289 1 98.06 203 HIS B O 1
ATOM 4373 N N . THR B 1 204 ? 1.032 1.538 11.258 1 98.38 204 THR B N 1
ATOM 4374 C CA . THR B 1 204 ? 0.292 1.852 10.039 1 98.38 204 THR B CA 1
ATOM 4375 C C . THR B 1 204 ? 1.059 1.386 8.805 1 98.38 204 THR B C 1
ATOM 4377 O O . THR B 1 204 ? 2.227 1.005 8.898 1 98.38 204 THR B O 1
ATOM 4380 N N . SER B 1 205 ? 0.434 1.416 7.664 1 97.88 205 SER B N 1
ATOM 4381 C CA . SER B 1 205 ? 1.043 0.995 6.406 1 97.88 205 SER B CA 1
ATOM 4382 C C . SER B 1 205 ? 2.023 2.041 5.887 1 97.88 205 SER B C 1
ATOM 4384 O O . SER B 1 205 ? 2.99 1.707 5.199 1 97.88 205 SER B O 1
ATOM 4386 N N . GLY B 1 206 ? 1.773 3.273 6.172 1 98.56 206 GLY B N 1
ATOM 4387 C CA . GLY B 1 206 ? 2.59 4.363 5.656 1 98.56 206 GLY B CA 1
ATOM 4388 C C . GLY B 1 206 ? 2.631 5.562 6.586 1 98.56 206 GLY B C 1
ATOM 4389 O O . GLY B 1 206 ? 1.951 5.586 7.613 1 98.56 206 GLY B O 1
ATOM 4390 N N . LEU B 1 207 ? 3.521 6.512 6.25 1 98.75 207 LEU B N 1
ATOM 4391 C CA . LEU B 1 207 ? 3.787 7.684 7.078 1 98.75 207 LEU B CA 1
ATOM 4392 C C . LEU B 1 207 ? 4.184 7.27 8.492 1 98.75 207 LEU B C 1
ATOM 4394 O O . LEU B 1 207 ? 3.852 7.957 9.461 1 98.75 207 LEU B O 1
ATOM 4398 N N . ARG B 1 208 ? 4.848 6.168 8.5 1 98.69 208 ARG B N 1
ATOM 4399 C CA . ARG B 1 208 ? 5.215 5.648 9.812 1 98.69 208 ARG B CA 1
ATOM 4400 C C . ARG B 1 208 ? 6.105 6.637 10.562 1 98.69 208 ARG B C 1
ATOM 4402 O O . ARG B 1 208 ? 5.969 6.805 11.781 1 98.69 208 ARG B O 1
ATOM 4409 N N . GLY B 1 209 ? 6.898 7.379 9.906 1 98.75 209 GLY B N 1
ATOM 4410 C CA . GLY B 1 209 ? 7.84 8.297 10.523 1 98.75 209 GLY B CA 1
ATOM 4411 C C . GLY B 1 209 ? 7.164 9.477 11.203 1 98.75 209 GLY B C 1
ATOM 4412 O O . GLY B 1 209 ? 7.793 10.188 11.992 1 98.75 209 GLY B O 1
ATOM 4413 N N . THR B 1 210 ? 5.898 9.68 10.984 1 98.56 210 THR B N 1
ATOM 4414 C CA . THR B 1 210 ? 5.215 10.844 11.547 1 98.56 210 THR B CA 1
ATOM 4415 C C . THR B 1 210 ? 4.965 10.648 13.039 1 98.56 210 THR B C 1
ATOM 4417 O O . THR B 1 210 ? 4.723 11.617 13.766 1 98.56 210 THR B O 1
ATOM 4420 N N . GLY B 1 211 ? 4.961 9.359 13.438 1 98.38 211 GLY B N 1
ATOM 4421 C CA . GLY B 1 211 ? 4.633 9.117 14.828 1 98.38 211 GLY B CA 1
ATOM 4422 C C . GLY B 1 211 ? 3.305 9.727 15.242 1 98.38 211 GLY B C 1
ATOM 4423 O O . GLY B 1 211 ? 3.201 10.336 16.312 1 98.38 211 GLY B O 1
ATOM 4424 N N . SER B 1 212 ? 2.301 9.586 14.391 1 98.25 212 SER B N 1
ATOM 4425 C CA . SER B 1 212 ? 0.992 10.18 14.656 1 98.25 212 SER B CA 1
ATOM 4426 C C . SER B 1 212 ? 0.252 9.406 15.742 1 98.25 212 SER B C 1
ATOM 4428 O O . SER B 1 212 ? -0.882 8.969 15.539 1 98.25 212 SER B O 1
ATOM 4430 N N . ARG B 1 213 ? 0.792 9.43 16.953 1 98 213 ARG B N 1
ATOM 4431 C CA . ARG B 1 213 ? 0.312 8.617 18.062 1 98 213 ARG B CA 1
ATOM 4432 C C . ARG B 1 213 ? -0.907 9.258 18.734 1 98 213 ARG B C 1
ATOM 4434 O O . ARG B 1 213 ? -1.147 10.453 18.578 1 98 213 ARG B O 1
ATOM 4441 N N . SER B 1 214 ? -1.616 8.375 19.359 1 98 214 SER B N 1
ATOM 4442 C CA . SER B 1 214 ? -2.672 8.852 20.25 1 98 214 SER B CA 1
ATOM 4443 C C . SER B 1 214 ? -2.107 9.297 21.594 1 98 214 SER B C 1
ATOM 4445 O O . SER B 1 214 ? -0.95 9.008 21.906 1 98 214 SER B O 1
ATOM 4447 N N . PHE B 1 215 ? -2.91 10.07 22.297 1 98.31 215 PHE B N 1
ATOM 4448 C CA . PHE B 1 215 ? -2.555 10.5 23.641 1 98.31 215 PHE B CA 1
ATOM 4449 C C . PHE B 1 215 ? -3.801 10.68 24.5 1 98.31 215 PHE B C 1
ATOM 4451 O O . PHE B 1 215 ? -4.914 10.781 23.984 1 98.31 215 PHE B O 1
ATOM 4458 N N . THR B 1 216 ? -3.592 10.609 25.797 1 98.25 216 THR B N 1
ATOM 4459 C CA . THR B 1 216 ? -4.672 10.875 26.734 1 98.25 216 THR B CA 1
ATOM 4460 C C . THR B 1 216 ? -4.332 12.062 27.641 1 98.25 216 THR B C 1
ATOM 4462 O O . THR B 1 216 ? -3.156 12.398 27.812 1 98.25 216 THR B O 1
ATOM 4465 N N . VAL B 1 217 ? -5.332 12.727 28.062 1 98.06 217 VAL B N 1
ATOM 4466 C CA . VAL B 1 217 ? -5.281 13.758 29.094 1 98.06 217 VAL B CA 1
ATOM 4467 C C . VAL B 1 217 ? -6.086 13.312 30.312 1 98.06 217 VAL B C 1
ATOM 4469 O O . VAL B 1 217 ? -7.281 13.594 30.406 1 98.06 217 VAL B O 1
ATOM 4472 N N . PRO B 1 218 ? -5.371 12.695 31.25 1 97.38 218 PRO B N 1
ATOM 4473 C CA . PRO B 1 218 ? -6.121 12.188 32.406 1 97.38 218 PRO B CA 1
ATOM 4474 C C . PRO B 1 218 ? -6.82 13.297 33.188 1 97.38 218 PRO B C 1
ATOM 4476 O O . PRO B 1 218 ? -8.008 13.188 33.469 1 97.38 218 PRO B O 1
ATOM 4479 N N . GLU B 1 219 ? -6.102 14.258 33.562 1 97.81 219 GLU B N 1
ATOM 4480 C CA . GLU B 1 219 ? -6.605 15.469 34.188 1 97.81 219 GLU B CA 1
ATOM 4481 C C . GLU B 1 219 ? -5.633 16.625 34.031 1 97.81 219 GLU B C 1
ATOM 4483 O O . GLU B 1 219 ? -4.441 16.5 34.312 1 97.81 219 GLU B O 1
ATOM 4488 N N . LEU B 1 220 ? -6.152 17.766 33.531 1 98.12 220 LEU B N 1
ATOM 4489 C CA . LEU B 1 220 ? -5.305 18.938 33.312 1 98.12 220 LEU B CA 1
ATOM 4490 C C . LEU B 1 220 ? -6.125 20.219 33.344 1 98.12 220 LEU B C 1
ATOM 4492 O O . LEU B 1 220 ? -7.156 20.328 32.688 1 98.12 220 LEU B O 1
ATOM 4496 N N . LEU B 1 221 ? -5.73 21.156 34.156 1 98.25 221 LEU B N 1
ATOM 4497 C CA . LEU B 1 221 ? -6.301 22.5 34.156 1 98.25 221 LEU B CA 1
ATOM 4498 C C . LEU B 1 221 ? -5.648 23.375 33.094 1 98.25 221 LEU B C 1
ATOM 4500 O O . LEU B 1 221 ? -4.426 23.531 33.062 1 98.25 221 LEU B O 1
ATOM 4504 N N . VAL B 1 222 ? -6.426 23.859 32.219 1 98.25 222 VAL B N 1
ATOM 4505 C CA . VAL B 1 222 ? -5.953 24.766 31.172 1 98.25 222 VAL B CA 1
ATOM 4506 C C . VAL B 1 222 ? -6.355 26.203 31.531 1 98.25 222 VAL B C 1
ATOM 4508 O O . VAL B 1 222 ? -7.547 26.516 31.578 1 98.25 222 VAL B O 1
ATOM 4511 N N . PRO B 1 223 ? -5.395 27.047 31.781 1 98.31 223 PRO B N 1
ATOM 4512 C CA . PRO B 1 223 ? -5.738 28.422 32.156 1 98.31 223 PRO B CA 1
ATOM 4513 C C . PRO B 1 223 ? -6.418 29.172 31.016 1 98.31 223 PRO B C 1
ATOM 4515 O O . PRO B 1 223 ? -6.277 28.812 29.844 1 98.31 223 PRO B O 1
ATOM 4518 N N . HIS B 1 224 ? -7.082 30.312 31.297 1 96 224 HIS B N 1
ATOM 4519 C CA . HIS B 1 224 ? -7.902 31.078 30.375 1 96 224 HIS B CA 1
ATOM 4520 C C . HIS B 1 224 ? -7.09 31.531 29.172 1 96 224 HIS B C 1
ATOM 4522 O O . HIS B 1 224 ? -7.594 31.547 28.047 1 96 224 HIS B O 1
ATOM 4528 N N . HIS B 1 225 ? -5.832 31.844 29.391 1 97.56 225 HIS B N 1
ATOM 4529 C CA . HIS B 1 225 ? -5.055 32.438 28.297 1 97.56 225 HIS B CA 1
ATOM 4530 C C . HIS B 1 225 ? -4.641 31.375 27.281 1 97.56 225 HIS B C 1
ATOM 4532 O O . HIS B 1 225 ? -4.145 31.703 26.203 1 97.56 225 HIS B O 1
ATOM 4538 N N . ARG B 1 226 ? -4.906 30.078 27.609 1 98.25 226 ARG B N 1
ATOM 4539 C CA . ARG B 1 226 ? -4.605 28.984 26.688 1 98.25 226 ARG B CA 1
ATOM 4540 C C . ARG B 1 226 ? -5.879 28.406 26.078 1 98.25 226 ARG B C 1
ATOM 4542 O O . ARG B 1 226 ? -5.898 27.25 25.625 1 98.25 226 ARG B O 1
ATOM 4549 N N . VAL B 1 227 ? -6.922 29.141 26.141 1 95.56 227 VAL B N 1
ATOM 4550 C CA . VAL B 1 227 ? -8.203 28.719 25.578 1 95.56 227 VAL B CA 1
ATOM 4551 C C . VAL B 1 227 ? -8.672 29.75 24.547 1 95.56 227 VAL B C 1
ATOM 4553 O O . VAL B 1 227 ? -8.539 30.953 24.766 1 95.56 227 VAL B O 1
ATOM 4556 N N . LEU B 1 228 ? -9.156 29.25 23.484 1 93.5 228 LEU B N 1
ATOM 4557 C CA . LEU B 1 228 ? -9.68 30.094 22.406 1 93.5 228 LEU B CA 1
ATOM 4558 C C . LEU B 1 228 ? -10.898 29.453 21.766 1 93.5 228 LEU B C 1
ATOM 4560 O O . LEU B 1 228 ? -10.867 28.281 21.391 1 93.5 228 LEU B O 1
ATOM 4564 N N . PRO B 1 229 ? -12.07 30.203 21.703 1 90.75 229 PRO B N 1
ATOM 4565 C CA . PRO B 1 229 ? -13.164 29.625 20.922 1 90.75 229 PRO B CA 1
ATOM 4566 C C . PRO B 1 229 ? -12.758 29.312 19.484 1 90.75 229 PRO B C 1
ATOM 4568 O O . PRO B 1 229 ? -12.023 30.078 18.859 1 90.75 229 PRO B O 1
ATOM 4571 N N . LEU B 1 230 ? -13.18 28.156 19 1 90.44 230 LEU B N 1
ATOM 4572 C CA . LEU B 1 230 ? -12.805 27.734 17.656 1 90.44 230 LEU B CA 1
ATOM 4573 C C . LEU B 1 230 ? -13.195 28.781 16.609 1 90.44 230 LEU B C 1
ATOM 4575 O O . LEU B 1 230 ? -12.461 29.016 15.648 1 90.44 230 LEU B O 1
ATOM 4579 N N . SER B 1 231 ? -14.344 29.453 16.781 1 88.12 231 SER B N 1
ATOM 4580 C CA . SER B 1 231 ? -14.852 30.453 15.844 1 88.12 231 SER B CA 1
ATOM 4581 C C . SER B 1 231 ? -13.898 31.641 15.734 1 88.12 231 SER B C 1
ATOM 4583 O O . SER B 1 231 ? -13.914 32.375 14.734 1 88.12 231 SER B O 1
ATOM 4585 N N . ALA B 1 232 ? -13.078 31.828 16.781 1 89.69 232 ALA B N 1
ATOM 4586 C CA . ALA B 1 232 ? -12.141 32.938 16.812 1 89.69 232 ALA B CA 1
ATOM 4587 C C . ALA B 1 232 ? -11.039 32.75 15.773 1 89.69 232 ALA B C 1
ATOM 4589 O O . ALA B 1 232 ? -10.336 33.719 15.43 1 89.69 232 ALA B O 1
ATOM 4590 N N . LEU B 1 233 ? -10.852 31.547 15.219 1 89.31 233 LEU B N 1
ATOM 4591 C CA . LEU B 1 233 ? -9.82 31.281 14.219 1 89.31 233 LEU B CA 1
ATOM 4592 C C . LEU B 1 233 ? -10.297 31.672 12.828 1 89.31 233 LEU B C 1
ATOM 4594 O O . LEU B 1 233 ? -9.484 31.766 11.898 1 89.31 233 LEU B O 1
ATOM 4598 N N . ASP B 1 234 ? -11.547 31.891 12.656 1 87.38 234 ASP B N 1
ATOM 4599 C CA . ASP B 1 234 ? -12.117 32.281 11.375 1 87.38 234 ASP B CA 1
ATOM 4600 C C . ASP B 1 234 ? -12.016 33.812 11.172 1 87.38 234 ASP B C 1
ATOM 4602 O O . ASP B 1 234 ? -12.555 34.562 11.969 1 87.38 234 ASP B O 1
ATOM 4606 N N . PRO B 1 235 ? -11.438 34.188 10.078 1 89 235 PRO B N 1
ATOM 4607 C CA . PRO B 1 235 ? -11.234 35.625 9.867 1 89 235 PRO B CA 1
ATOM 4608 C C . PRO B 1 235 ? -12.547 36.375 9.68 1 89 235 PRO B C 1
ATOM 4610 O O . PRO B 1 235 ? -12.57 37.594 9.734 1 89 235 PRO B O 1
ATOM 4613 N N . VAL B 1 236 ? -13.625 35.656 9.414 1 84.44 236 VAL B N 1
ATOM 4614 C CA . VAL B 1 236 ? -14.922 36.312 9.273 1 84.44 236 VAL B CA 1
ATOM 4615 C C . VAL B 1 236 ? -15.398 36.812 10.633 1 84.44 236 VAL B C 1
ATOM 4617 O O . VAL B 1 236 ? -16.188 37.75 10.711 1 84.44 236 VAL B O 1
ATOM 4620 N N . ASN B 1 237 ? -14.828 36.188 11.656 1 87.69 237 ASN B N 1
ATOM 4621 C CA . ASN B 1 237 ? -15.203 36.562 13.016 1 87.69 237 ASN B CA 1
ATOM 4622 C C . ASN B 1 237 ? -14.172 37.5 13.656 1 87.69 237 ASN B C 1
ATOM 4624 O O . ASN B 1 237 ? -12.984 37.406 13.32 1 87.69 237 ASN B O 1
ATOM 4628 N N . PRO B 1 238 ? -14.648 38.344 14.547 1 86 238 PRO B N 1
ATOM 4629 C CA . PRO B 1 238 ? -13.68 39.156 15.266 1 86 238 PRO B CA 1
ATOM 4630 C C . PRO B 1 238 ? -12.719 38.344 16.125 1 86 238 PRO B C 1
ATOM 4632 O O . PRO B 1 238 ? -13.125 37.344 16.734 1 86 238 PRO B O 1
ATOM 4635 N N . SER B 1 239 ? -11.5 38.781 16.125 1 87.56 239 SER B N 1
ATOM 4636 C CA . SER B 1 239 ? -10.492 38.156 16.969 1 87.56 239 SER B CA 1
ATOM 4637 C C . SER B 1 239 ? -10.477 38.781 18.359 1 87.56 239 SER B C 1
ATOM 4639 O O . SER B 1 239 ? -10.234 39.969 18.516 1 87.56 239 SER B O 1
ATOM 4641 N N . PRO B 1 240 ? -10.719 37.969 19.297 1 87.69 240 PRO B N 1
ATOM 4642 C CA . PRO B 1 240 ? -10.781 38.531 20.641 1 87.69 240 PRO B CA 1
ATOM 4643 C C . PRO B 1 240 ? -9.422 39.062 21.125 1 87.69 240 PRO B C 1
ATOM 4645 O O . PRO B 1 240 ? -9.359 39.906 22.016 1 87.69 240 PRO B O 1
ATOM 4648 N N . HIS B 1 241 ? -8.375 38.594 20.625 1 91.38 241 HIS B N 1
ATOM 4649 C CA . HIS B 1 241 ? -7.059 38.938 21.156 1 91.38 241 HIS B CA 1
ATOM 4650 C C . HIS B 1 241 ? -6.156 39.531 20.062 1 91.38 241 HIS B C 1
ATOM 4652 O O . HIS B 1 241 ? -4.934 39.531 20.203 1 91.38 241 HIS B O 1
ATOM 4658 N N . GLY B 1 242 ? -6.75 39.906 18.969 1 91.19 242 GLY B N 1
ATOM 4659 C CA . GLY B 1 242 ? -5.992 40.5 17.875 1 91.19 242 GLY B CA 1
ATOM 4660 C C . GLY B 1 242 ? -5.414 39.469 16.938 1 91.19 242 GLY B C 1
ATOM 4661 O O . GLY B 1 242 ? -4.801 38.5 17.375 1 91.19 242 GLY B O 1
ATOM 4662 N N . ARG B 1 243 ? -5.609 39.625 15.688 1 91.12 243 ARG B N 1
ATOM 4663 C CA . ARG B 1 243 ? -5.086 38.781 14.617 1 91.12 243 ARG B CA 1
ATOM 4664 C C . ARG B 1 243 ? -3.994 39.5 13.836 1 91.12 243 ARG B C 1
ATOM 4666 O O . ARG B 1 243 ? -4.105 40.688 13.562 1 91.12 243 ARG B O 1
ATOM 4673 N N . PRO B 1 244 ? -2.854 38.719 13.609 1 92.06 244 PRO B N 1
ATOM 4674 C CA . PRO B 1 244 ? -1.874 39.375 12.727 1 92.06 244 PRO B CA 1
ATOM 4675 C C . PRO B 1 244 ? -2.496 39.875 11.43 1 92.06 244 PRO B C 1
ATOM 4677 O O . PRO B 1 244 ? -3.424 39.25 10.898 1 92.06 244 PRO B O 1
ATOM 4680 N N . ARG B 1 245 ? -1.983 40.969 10.867 1 89.75 245 ARG B N 1
ATOM 4681 C CA . ARG B 1 245 ? -2.615 41.625 9.742 1 89.75 245 ARG B CA 1
ATOM 4682 C C . ARG B 1 245 ? -2.02 41.188 8.414 1 89.75 245 ARG B C 1
ATOM 4684 O O . ARG B 1 245 ? -2.412 41.656 7.348 1 89.75 245 ARG B O 1
ATOM 4691 N N . THR B 1 246 ? -1.191 40.219 8.492 1 92.38 246 THR B N 1
ATOM 4692 C CA . THR B 1 246 ? -0.555 39.719 7.273 1 92.38 246 THR B CA 1
ATOM 4693 C C . THR B 1 246 ? -1.498 38.812 6.508 1 92.38 246 THR B C 1
ATOM 4695 O O . THR B 1 246 ? -2.496 38.344 7.055 1 92.38 246 THR B O 1
ATOM 4698 N N . THR B 1 247 ? -1.235 38.5 5.27 1 92.81 247 THR B N 1
ATOM 4699 C CA . THR B 1 247 ? -2.102 37.844 4.305 1 92.81 247 THR B CA 1
ATOM 4700 C C . THR B 1 247 ? -2.498 36.438 4.801 1 92.81 247 THR B C 1
ATOM 4702 O O . THR B 1 247 ? -3.668 36.062 4.73 1 92.81 247 THR B O 1
ATOM 4705 N N . PRO B 1 248 ? -1.609 35.656 5.34 1 93.69 248 PRO B N 1
ATOM 4706 C CA . PRO B 1 248 ? -2.014 34.312 5.738 1 93.69 248 PRO B CA 1
ATOM 4707 C C . PRO B 1 248 ? -3.09 34.312 6.82 1 93.69 248 PRO B C 1
ATOM 4709 O O . PRO B 1 248 ? -3.916 33.406 6.875 1 93.69 248 PRO B O 1
ATOM 4712 N N . TYR B 1 249 ? -3.168 35.312 7.602 1 93.75 249 TYR B N 1
ATOM 4713 C CA . TYR B 1 249 ? -4.117 35.375 8.703 1 93.75 249 TYR B CA 1
ATOM 4714 C C . TYR B 1 249 ? -5.441 35.969 8.258 1 93.75 249 TYR B C 1
ATOM 4716 O O . TYR B 1 249 ? -6.398 36.062 9.031 1 93.75 249 TYR B O 1
ATOM 4724 N N . ARG B 1 250 ? -5.527 36.406 7.02 1 92.62 250 ARG B N 1
ATOM 4725 C CA . ARG B 1 250 ? -6.785 36.844 6.422 1 92.62 250 ARG B CA 1
ATOM 4726 C C . ARG B 1 250 ? -7.48 35.688 5.707 1 92.62 250 ARG B C 1
ATOM 4728 O O . ARG B 1 250 ? -8.609 35.812 5.242 1 92.62 250 ARG B O 1
ATOM 4735 N N . MET B 1 251 ? -6.828 34.594 5.648 1 92.38 251 MET B N 1
ATOM 4736 C CA . MET B 1 251 ? -7.379 33.406 4.996 1 92.38 251 MET B CA 1
ATOM 4737 C C . MET B 1 251 ? -8.023 32.5 6.02 1 92.38 251 MET B C 1
ATOM 4739 O O . MET B 1 251 ? -7.508 32.312 7.125 1 92.38 251 MET B O 1
ATOM 4743 N N . ALA B 1 252 ? -9.133 31.938 5.605 1 89.44 252 ALA B N 1
ATOM 4744 C CA . ALA B 1 252 ? -9.828 31.016 6.504 1 89.44 252 ALA B CA 1
ATOM 4745 C C . ALA B 1 252 ? -9.055 29.719 6.664 1 89.44 252 ALA B C 1
ATOM 4747 O O . ALA B 1 252 ? -8.719 29.047 5.676 1 89.44 252 ALA B O 1
ATOM 4748 N N . PHE B 1 253 ? -8.898 29.312 7.918 1 83.81 253 PHE B N 1
ATOM 4749 C CA . PHE B 1 253 ? -8.164 28.078 8.195 1 83.81 253 PHE B CA 1
ATOM 4750 C C . PHE B 1 253 ? -8.859 26.875 7.57 1 83.81 253 PHE B C 1
ATOM 4752 O O . PHE B 1 253 ? -8.203 25.953 7.07 1 83.81 253 PHE B O 1
ATOM 4759 N N . ALA B 1 254 ? -10.156 26.891 7.539 1 84.56 254 ALA B N 1
ATOM 4760 C CA . ALA B 1 254 ? -10.938 25.781 7 1 84.56 254 ALA B CA 1
ATOM 4761 C C . ALA B 1 254 ? -10.664 25.578 5.516 1 84.56 254 ALA B C 1
ATOM 4763 O O . ALA B 1 254 ? -10.844 24.484 4.98 1 84.56 254 ALA B O 1
ATOM 4764 N N . ALA B 1 255 ? -10.203 26.641 4.902 1 89 255 ALA B N 1
ATOM 4765 C CA . ALA B 1 255 ? -9.961 26.562 3.463 1 89 255 ALA B CA 1
ATOM 4766 C C . ALA B 1 255 ? -8.5 26.219 3.166 1 89 255 ALA B C 1
ATOM 4768 O O . ALA B 1 255 ? -8.219 25.375 2.316 1 89 255 ALA B O 1
ATOM 4769 N N . VAL B 1 256 ? -7.578 26.797 3.898 1 92.56 256 VAL B N 1
ATOM 4770 C CA . VAL B 1 256 ? -6.184 26.719 3.473 1 92.56 256 VAL B CA 1
ATOM 4771 C C . VAL B 1 256 ? -5.379 25.891 4.473 1 92.56 256 VAL B C 1
ATOM 4773 O O . VAL B 1 256 ? -4.223 25.547 4.215 1 92.56 256 VAL B O 1
ATOM 4776 N N . GLY B 1 257 ? -5.922 25.531 5.574 1 91.94 257 GLY B N 1
ATOM 4777 C CA . GLY B 1 257 ? -5.176 24.953 6.676 1 91.94 257 GLY B CA 1
ATOM 4778 C C . GLY B 1 257 ? -4.473 23.656 6.293 1 91.94 257 GLY B C 1
ATOM 4779 O O . GLY B 1 257 ? -3.451 23.297 6.887 1 91.94 257 GLY B O 1
ATOM 4780 N N . THR B 1 258 ? -5.008 22.984 5.258 1 95.12 258 THR B N 1
ATOM 4781 C CA . THR B 1 258 ? -4.453 21.672 4.918 1 95.12 258 THR B CA 1
ATOM 4782 C C . THR B 1 258 ? -3.691 21.75 3.596 1 95.12 258 THR B C 1
ATOM 4784 O O . THR B 1 258 ? -3.295 20.719 3.049 1 95.12 258 THR B O 1
ATOM 4787 N N . VAL B 1 259 ? -3.43 22.938 3.064 1 97.56 259 VAL B N 1
ATOM 4788 C CA . VAL B 1 259 ? -2.816 23.047 1.745 1 97.56 259 VAL B CA 1
ATOM 4789 C C . VAL B 1 259 ? -1.387 22.516 1.794 1 97.56 259 VAL B C 1
ATOM 4791 O O . VAL B 1 259 ? -0.906 21.922 0.825 1 97.56 259 VAL B O 1
ATOM 4794 N N . ALA B 1 260 ? -0.729 22.703 2.932 1 97.94 260 ALA B N 1
ATOM 4795 C CA . ALA B 1 260 ? 0.641 22.219 3.047 1 97.94 260 ALA B CA 1
ATOM 4796 C C . ALA B 1 260 ? 0.677 20.688 3.016 1 97.94 260 ALA B C 1
ATOM 4798 O O . ALA B 1 260 ? 1.673 20.094 2.598 1 97.94 260 ALA B O 1
ATOM 4799 N N . LEU B 1 261 ? -0.401 20.016 3.449 1 98.31 261 LEU B N 1
ATOM 4800 C CA . LEU B 1 261 ? -0.476 18.562 3.354 1 98.31 261 LEU B CA 1
ATOM 4801 C C . LEU B 1 261 ? -0.458 18.109 1.898 1 98.31 261 LEU B C 1
ATOM 4803 O O . LEU B 1 261 ? 0.078 17.047 1.581 1 98.31 261 LEU B O 1
ATOM 4807 N N . ALA B 1 262 ? -1.047 18.922 1.008 1 98.69 262 ALA B N 1
ATOM 4808 C CA . ALA B 1 262 ? -0.97 18.625 -0.417 1 98.69 262 ALA B CA 1
ATOM 4809 C C . ALA B 1 262 ? 0.474 18.641 -0.908 1 98.69 262 ALA B C 1
ATOM 4811 O O . ALA B 1 262 ? 0.833 17.922 -1.844 1 98.69 262 ALA B O 1
ATOM 4812 N N . GLY B 1 263 ? 1.308 19.484 -0.25 1 98.88 263 GLY B N 1
ATOM 4813 C CA . GLY B 1 263 ? 2.727 19.516 -0.57 1 98.88 263 GLY B CA 1
ATOM 4814 C C . GLY B 1 263 ? 3.408 18.172 -0.367 1 98.88 263 GLY B C 1
ATOM 4815 O O . GLY B 1 263 ? 4.348 17.844 -1.088 1 98.88 263 GLY B O 1
ATOM 4816 N N . VAL B 1 264 ? 2.949 17.422 0.592 1 98.94 264 VAL B N 1
ATOM 4817 C CA . VAL B 1 264 ? 3.498 16.094 0.861 1 98.94 264 VAL B CA 1
ATOM 4818 C C . VAL B 1 264 ? 3.277 15.18 -0.348 1 98.94 264 VAL B C 1
ATOM 4820 O O . VAL B 1 264 ? 4.199 14.492 -0.793 1 98.94 264 VAL B O 1
ATOM 4823 N N . LEU B 1 265 ? 2.039 15.25 -0.915 1 98.94 265 LEU B N 1
ATOM 4824 C CA . LEU B 1 265 ? 1.702 14.383 -2.041 1 98.94 265 LEU B CA 1
ATOM 4825 C C . LEU B 1 265 ? 2.383 14.867 -3.318 1 98.94 265 LEU B C 1
ATOM 4827 O O . LEU B 1 265 ? 2.783 14.055 -4.156 1 98.94 265 LEU B O 1
ATOM 4831 N N . LEU B 1 266 ? 2.527 16.188 -3.457 1 98.88 266 LEU B N 1
ATOM 4832 C CA . LEU B 1 266 ? 3.322 16.719 -4.562 1 98.88 266 LEU B CA 1
ATOM 4833 C C . LEU B 1 266 ? 4.754 16.188 -4.5 1 98.88 266 LEU B C 1
ATOM 4835 O O . LEU B 1 266 ? 5.277 15.68 -5.492 1 98.88 266 LEU B O 1
ATOM 4839 N N . GLY B 1 267 ? 5.352 16.312 -3.354 1 98.94 267 GLY B N 1
ATOM 4840 C CA . GLY B 1 267 ? 6.719 15.867 -3.166 1 98.94 267 GLY B CA 1
ATOM 4841 C C . GLY B 1 267 ? 6.887 14.367 -3.346 1 98.94 267 GLY B C 1
ATOM 4842 O O . GLY B 1 267 ? 7.844 13.922 -3.979 1 98.94 267 GLY B O 1
ATOM 4843 N N . ALA B 1 268 ? 6 13.578 -2.799 1 98.88 268 ALA B N 1
ATOM 4844 C CA . ALA B 1 268 ? 6.047 12.125 -2.939 1 98.88 268 ALA B CA 1
ATOM 4845 C C . ALA B 1 268 ? 5.945 11.711 -4.406 1 98.88 268 ALA B C 1
ATOM 4847 O O . ALA B 1 268 ? 6.629 10.789 -4.844 1 98.88 268 ALA B O 1
ATOM 4848 N N . ALA B 1 269 ? 5.031 12.391 -5.145 1 98.88 269 ALA B N 1
ATOM 4849 C CA . ALA B 1 269 ? 4.891 12.094 -6.566 1 98.88 269 ALA B CA 1
ATOM 4850 C C . ALA B 1 269 ? 6.191 12.367 -7.316 1 98.88 269 ALA B C 1
ATOM 4852 O O . ALA B 1 269 ? 6.621 11.562 -8.141 1 98.88 269 ALA B O 1
ATOM 4853 N N . ARG B 1 270 ? 6.824 13.469 -6.961 1 98.5 270 ARG B N 1
ATOM 4854 C CA . ARG B 1 270 ? 8.102 13.797 -7.582 1 98.5 270 ARG B CA 1
ATOM 4855 C C . ARG B 1 270 ? 9.172 12.773 -7.211 1 98.5 270 ARG B C 1
ATOM 4857 O O . ARG B 1 270 ? 9.977 12.367 -8.055 1 98.5 270 ARG B O 1
ATOM 4864 N N . ALA B 1 271 ? 9.18 12.414 -5.961 1 98.44 271 ALA B N 1
ATOM 4865 C CA . ALA B 1 271 ? 10.125 11.406 -5.5 1 98.44 271 ALA B CA 1
ATOM 4866 C C . ALA B 1 271 ? 9.953 10.094 -6.27 1 98.44 271 ALA B C 1
ATOM 4868 O O . ALA B 1 271 ? 10.938 9.461 -6.652 1 98.44 271 ALA B O 1
ATOM 4869 N N . ALA B 1 272 ? 8.695 9.672 -6.465 1 98.25 272 ALA B N 1
ATOM 4870 C CA . ALA B 1 272 ? 8.414 8.445 -7.207 1 98.25 272 ALA B CA 1
ATOM 4871 C C . ALA B 1 272 ? 8.93 8.539 -8.641 1 98.25 272 ALA B C 1
ATOM 4873 O O . ALA B 1 272 ? 9.562 7.609 -9.141 1 98.25 272 ALA B O 1
ATOM 4874 N N . LEU B 1 273 ? 8.664 9.664 -9.289 1 97.06 273 LEU B N 1
ATOM 4875 C CA . LEU B 1 273 ? 9.109 9.867 -10.664 1 97.06 273 LEU B CA 1
ATOM 4876 C C . LEU B 1 273 ? 10.633 9.883 -10.75 1 97.06 273 LEU B C 1
ATOM 4878 O O . LEU B 1 273 ? 11.211 9.312 -11.68 1 97.06 273 LEU B O 1
ATOM 4882 N N . ASP B 1 274 ? 11.266 10.492 -9.742 1 95.44 274 ASP B N 1
ATOM 4883 C CA . ASP B 1 274 ? 12.727 10.508 -9.688 1 95.44 274 ASP B CA 1
ATOM 4884 C C . ASP B 1 274 ? 13.281 9.086 -9.547 1 95.44 274 ASP B C 1
ATOM 4886 O O . ASP B 1 274 ? 14.242 8.727 -10.227 1 95.44 274 ASP B O 1
ATOM 4890 N N . ALA B 1 275 ? 12.688 8.344 -8.703 1 93.44 275 ALA B N 1
ATOM 4891 C CA . ALA B 1 275 ? 13.133 6.973 -8.477 1 93.44 275 ALA B CA 1
ATOM 4892 C C . ALA B 1 275 ? 12.984 6.133 -9.742 1 93.44 275 ALA B C 1
ATOM 4894 O O . ALA B 1 275 ? 13.852 5.316 -10.062 1 93.44 275 ALA B O 1
ATOM 4895 N N . TYR B 1 276 ? 11.836 6.305 -10.414 1 90.88 276 TYR B N 1
ATOM 4896 C CA . TYR B 1 276 ? 11.586 5.566 -11.648 1 90.88 276 TYR B CA 1
ATOM 4897 C C . TYR B 1 276 ? 12.625 5.918 -12.711 1 90.88 276 TYR B C 1
ATOM 4899 O O . TYR B 1 276 ? 13.117 5.039 -13.422 1 90.88 276 TYR B O 1
ATOM 4907 N N . ALA B 1 277 ? 12.945 7.129 -12.828 1 86.56 277 ALA B N 1
ATOM 4908 C CA . ALA B 1 277 ? 13.906 7.609 -13.82 1 86.56 277 ALA B CA 1
ATOM 4909 C C . ALA B 1 277 ? 15.297 7.035 -13.555 1 86.56 277 ALA B C 1
ATOM 4911 O O . ALA B 1 277 ? 16.078 6.82 -14.484 1 86.56 277 ALA B O 1
ATOM 4912 N N . GLY B 1 278 ? 15.641 6.75 -12.336 1 80.69 278 GLY B N 1
ATOM 4913 C CA . GLY B 1 278 ? 16.938 6.227 -11.969 1 80.69 278 GLY B CA 1
ATOM 4914 C C . GLY B 1 278 ? 17.047 4.719 -12.102 1 80.69 278 GLY B C 1
ATOM 4915 O O . GLY B 1 278 ? 18.125 4.148 -12 1 80.69 278 GLY B O 1
ATOM 4916 N N . SER B 1 279 ? 15.914 4.02 -12.258 1 76.5 279 SER B N 1
ATOM 4917 C CA . SER B 1 279 ? 15.906 2.561 -12.297 1 76.5 279 SER B CA 1
ATOM 4918 C C . SER B 1 279 ? 16.297 2.039 -13.672 1 76.5 279 SER B C 1
ATOM 4920 O O . SER B 1 279 ? 15.969 2.652 -14.688 1 76.5 279 SER B O 1
ATOM 4922 N N . PRO B 1 280 ? 17.281 1.145 -13.625 1 61.97 280 PRO B N 1
ATOM 4923 C CA . PRO B 1 280 ? 17.75 0.606 -14.898 1 61.97 280 PRO B CA 1
ATOM 4924 C C . PRO B 1 280 ? 16.625 0.089 -15.773 1 61.97 280 PRO B C 1
ATOM 4926 O O . PRO B 1 280 ? 16.734 0.088 -17 1 61.97 280 PRO B O 1
ATOM 4929 N N . GLY B 1 281 ? 15.672 -0.525 -15.211 1 57.38 281 GLY B N 1
ATOM 4930 C CA . GLY B 1 281 ? 14.602 -1.146 -15.977 1 57.38 281 GLY B CA 1
ATOM 4931 C C . GLY B 1 281 ? 13.609 -0.143 -16.531 1 57.38 281 GLY B C 1
ATOM 4932 O O . GLY B 1 281 ? 12.508 -0.515 -16.953 1 57.38 281 GLY B O 1
ATOM 4933 N N . GLY B 1 282 ? 13.938 1.171 -16.484 1 50.31 282 GLY B N 1
ATOM 4934 C CA . GLY B 1 282 ? 13.172 2.393 -16.656 1 50.31 282 GLY B CA 1
ATOM 4935 C C . GLY B 1 282 ? 12.039 2.254 -17.656 1 50.31 282 GLY B C 1
ATOM 4936 O O . GLY B 1 282 ? 10.922 2.717 -17.406 1 50.31 282 GLY B O 1
ATOM 4937 N N . VAL B 1 283 ? 12.312 2.354 -18.891 1 49.97 283 VAL B N 1
ATOM 4938 C CA . VAL B 1 283 ? 11.641 3.035 -19.984 1 49.97 283 VAL B CA 1
ATOM 4939 C C . VAL B 1 283 ? 10.336 2.316 -20.328 1 49.97 283 VAL B C 1
ATOM 4941 O O . VAL B 1 283 ? 9.648 2.678 -21.281 1 49.97 283 VAL B O 1
ATOM 4944 N N . SER B 1 284 ? 9.898 1.103 -19.703 1 57.5 284 SER B N 1
ATOM 4945 C CA . SER B 1 284 ? 8.859 0.559 -20.562 1 57.5 284 SER B CA 1
ATOM 4946 C C . SER B 1 284 ? 7.492 1.145 -20.219 1 57.5 284 SER B C 1
ATOM 4948 O O . SER B 1 284 ? 7.004 0.971 -19.094 1 57.5 284 SER B O 1
ATOM 4950 N N . GLY B 1 285 ? 7.043 1.97 -21 1 74.19 285 GLY B N 1
ATOM 4951 C CA . GLY B 1 285 ? 5.66 2.25 -21.359 1 74.19 285 GLY B CA 1
ATOM 4952 C C . GLY B 1 285 ? 5 3.258 -20.438 1 74.19 285 GLY B C 1
ATOM 4953 O O . GLY B 1 285 ? 3.855 3.654 -20.656 1 74.19 285 GLY B O 1
ATOM 4954 N N . LEU B 1 286 ? 5.84 3.609 -19.297 1 86.81 286 LEU B N 1
ATOM 4955 C CA . LEU B 1 286 ? 5.184 4.598 -18.438 1 86.81 286 LEU B CA 1
ATOM 4956 C C . LEU B 1 286 ? 5.227 5.98 -19.078 1 86.81 286 LEU B C 1
ATOM 4958 O O . LEU B 1 286 ? 6.273 6.406 -19.578 1 86.81 286 LEU B O 1
ATOM 4962 N N . ASP B 1 287 ? 4.133 6.684 -19.141 1 90.31 287 ASP B N 1
ATOM 4963 C CA . ASP B 1 287 ? 4.035 8.039 -19.656 1 90.31 287 ASP B CA 1
ATOM 4964 C C . ASP B 1 287 ? 4.582 9.055 -18.656 1 90.31 287 ASP B C 1
ATOM 4966 O O . ASP B 1 287 ? 3.826 9.852 -18.094 1 90.31 287 ASP B O 1
ATOM 4970 N N . VAL B 1 288 ? 5.883 9.086 -18.562 1 92.56 288 VAL B N 1
ATOM 4971 C CA . VAL B 1 288 ? 6.559 9.914 -17.562 1 92.56 288 VAL B CA 1
ATOM 4972 C C . VAL B 1 288 ? 6.23 11.391 -17.812 1 92.56 288 VAL B C 1
ATOM 4974 O O . VAL B 1 288 ? 6.008 12.148 -16.859 1 92.56 288 VAL B O 1
ATOM 4977 N N . SER B 1 289 ? 6.207 11.852 -19.047 1 93.56 289 SER B N 1
ATOM 4978 C CA . SER B 1 289 ? 5.914 13.242 -19.359 1 93.56 289 SER B CA 1
ATOM 4979 C C . SER B 1 289 ? 4.508 13.633 -18.906 1 93.56 289 SER B C 1
ATOM 4981 O O . SER B 1 289 ? 4.316 14.688 -18.312 1 93.56 289 SER B O 1
ATOM 4983 N N . GLY B 1 290 ? 3.592 12.75 -19.266 1 96.25 290 GLY B N 1
ATOM 4984 C CA . GLY B 1 290 ? 2.225 13.008 -18.828 1 96.25 290 GLY B CA 1
ATOM 4985 C C . GLY B 1 290 ? 2.066 13.031 -17.328 1 96.25 290 GLY B C 1
ATOM 4986 O O . GLY B 1 290 ? 1.357 13.883 -16.781 1 96.25 290 GLY B O 1
ATOM 4987 N N . LEU B 1 291 ? 2.727 12.109 -16.641 1 97.56 291 LEU B N 1
ATOM 4988 C CA . LEU B 1 291 ? 2.65 12.047 -15.18 1 97.56 291 LEU B CA 1
ATOM 4989 C C . LEU B 1 291 ? 3.32 13.266 -14.555 1 97.56 291 LEU B C 1
ATOM 4991 O O . LEU B 1 291 ? 2.809 13.836 -13.586 1 97.56 291 LEU B O 1
ATOM 4995 N N . THR B 1 292 ? 4.438 13.695 -15.109 1 97.31 292 THR B N 1
ATOM 4996 C CA . THR B 1 292 ? 5.105 14.906 -14.641 1 97.31 292 THR B CA 1
ATOM 4997 C C . THR B 1 292 ? 4.203 16.125 -14.82 1 97.31 292 THR B C 1
ATOM 4999 O O . THR B 1 292 ? 4.094 16.953 -13.914 1 97.31 292 THR B O 1
ATOM 5002 N N . ALA B 1 293 ? 3.555 16.219 -15.922 1 98.12 293 ALA B N 1
ATOM 5003 C CA . ALA B 1 293 ? 2.637 17.328 -16.188 1 98.12 293 ALA B CA 1
ATOM 5004 C C . ALA B 1 293 ? 1.478 17.328 -15.195 1 98.12 293 ALA B C 1
ATOM 5006 O O . ALA B 1 293 ? 0.986 18.391 -14.805 1 98.12 293 ALA B O 1
ATOM 5007 N N . THR B 1 294 ? 1.047 16.109 -14.812 1 98.5 294 THR B N 1
ATOM 5008 C CA . THR B 1 294 ? -0.018 15.977 -13.828 1 98.5 294 THR B CA 1
ATOM 5009 C C . THR B 1 294 ? 0.399 16.609 -12.5 1 98.5 294 THR B C 1
ATOM 5011 O O . THR B 1 294 ? -0.37 17.359 -11.891 1 98.5 294 THR B O 1
ATOM 5014 N N . VAL B 1 295 ? 1.613 16.391 -12.039 1 98.69 295 VAL B N 1
ATOM 5015 C CA . VAL B 1 295 ? 2.117 16.938 -10.781 1 98.69 295 VAL B CA 1
ATOM 5016 C C . VAL B 1 295 ? 2.26 18.453 -10.914 1 98.69 295 VAL B C 1
ATOM 5018 O O . VAL B 1 295 ? 1.857 19.203 -10.016 1 98.69 295 VAL B O 1
ATOM 5021 N N . ASP B 1 296 ? 2.752 18.938 -12.055 1 98.62 296 ASP B N 1
ATOM 5022 C CA . ASP B 1 296 ? 2.926 20.375 -12.289 1 98.62 296 ASP B CA 1
ATOM 5023 C C . ASP B 1 296 ? 1.58 21.094 -12.312 1 98.62 296 ASP B C 1
ATOM 5025 O O . ASP B 1 296 ? 1.459 22.203 -11.797 1 98.62 296 ASP B O 1
ATOM 5029 N N . THR B 1 297 ? 0.634 20.438 -12.898 1 98.5 297 THR B N 1
ATOM 5030 C CA . THR B 1 297 ? -0.701 21.016 -12.984 1 98.5 297 THR B CA 1
ATOM 5031 C C . THR B 1 297 ? -1.33 21.125 -11.594 1 98.5 297 THR B C 1
ATOM 5033 O O . THR B 1 297 ? -1.951 22.141 -11.266 1 98.5 297 THR B O 1
ATOM 5036 N N . ALA B 1 298 ? -1.167 20.109 -10.789 1 98.75 298 ALA B N 1
ATOM 5037 C CA . ALA B 1 298 ? -1.68 20.125 -9.422 1 98.75 298 ALA B CA 1
ATOM 5038 C C . ALA B 1 298 ? -1.038 21.25 -8.617 1 98.75 298 ALA B C 1
ATOM 5040 O O . ALA B 1 298 ? -1.73 22 -7.918 1 98.75 298 ALA B O 1
ATOM 5041 N N . ARG B 1 299 ? 0.221 21.375 -8.734 1 98.69 299 ARG B N 1
ATOM 5042 C CA . ARG B 1 299 ? 0.971 22.438 -8.062 1 98.69 299 ARG B CA 1
ATOM 5043 C C . ARG B 1 299 ? 0.475 23.812 -8.492 1 98.69 299 ARG B C 1
ATOM 5045 O O . ARG B 1 299 ? 0.206 24.672 -7.645 1 98.69 299 ARG B O 1
ATOM 5052 N N . ALA B 1 300 ? 0.368 24.016 -9.773 1 98.69 300 ALA B N 1
ATOM 5053 C CA . ALA B 1 300 ? -0.056 25.297 -10.32 1 98.69 300 ALA B CA 1
ATOM 5054 C C . ALA B 1 300 ? -1.467 25.656 -9.859 1 98.69 300 ALA B C 1
ATOM 5056 O O . ALA B 1 300 ? -1.758 26.812 -9.562 1 98.69 300 ALA B O 1
ATOM 5057 N N . LEU B 1 301 ? -2.334 24.656 -9.812 1 98.56 301 LEU B N 1
ATOM 5058 C CA . LEU B 1 301 ? -3.715 24.859 -9.383 1 98.56 301 LEU B CA 1
ATOM 5059 C C . LEU B 1 301 ? -3.771 25.359 -7.949 1 98.56 301 LEU B C 1
ATOM 5061 O O . LEU B 1 301 ? -4.484 26.328 -7.656 1 98.56 301 LEU B O 1
ATOM 5065 N N . LEU B 1 302 ? -3.018 24.766 -7.062 1 98.75 302 LEU B N 1
ATOM 5066 C CA . LEU B 1 302 ? -3.021 25.141 -5.652 1 98.75 302 LEU B CA 1
ATOM 5067 C C . LEU B 1 302 ? -2.451 26.547 -5.465 1 98.75 302 LEU B C 1
ATOM 5069 O O . LEU B 1 302 ? -2.99 27.344 -4.691 1 98.75 302 LEU B O 1
ATOM 5073 N N . LEU B 1 303 ? -1.382 26.859 -6.188 1 98.56 303 LEU B N 1
ATOM 5074 C CA . LEU B 1 303 ? -0.79 28.188 -6.094 1 98.56 303 LEU B CA 1
ATOM 5075 C C . LEU B 1 303 ? -1.748 29.25 -6.621 1 98.56 303 LEU B C 1
ATOM 5077 O O . LEU B 1 303 ? -1.847 30.344 -6.055 1 98.56 303 LEU B O 1
ATOM 5081 N N . ALA B 1 304 ? -2.467 28.938 -7.691 1 98 304 ALA B N 1
ATOM 5082 C CA . ALA B 1 304 ? -3.451 29.875 -8.234 1 98 304 ALA B CA 1
ATOM 5083 C C . ALA B 1 304 ? -4.57 30.141 -7.23 1 98 304 ALA B C 1
ATOM 5085 O O . ALA B 1 304 ? -5.016 31.281 -7.066 1 98 304 ALA B O 1
ATOM 5086 N N . ASP B 1 305 ? -5.059 29.109 -6.566 1 97.81 305 ASP B N 1
ATOM 5087 C CA . ASP B 1 305 ? -6.105 29.25 -5.559 1 97.81 305 ASP B CA 1
ATOM 5088 C C . ASP B 1 305 ? -5.625 30.109 -4.395 1 97.81 305 ASP B C 1
ATOM 5090 O O . ASP B 1 305 ? -6.379 30.938 -3.867 1 97.81 305 ASP B O 1
ATOM 5094 N N . LEU B 1 306 ? -4.379 29.875 -3.984 1 97.81 306 LEU B N 1
ATOM 5095 C CA . LEU B 1 306 ? -3.818 30.672 -2.896 1 97.81 306 LEU B CA 1
ATOM 5096 C C . LEU B 1 306 ? -3.721 32.156 -3.293 1 97.81 306 LEU B C 1
ATOM 5098 O O . LEU B 1 306 ? -3.975 33.031 -2.475 1 97.81 306 LEU B O 1
ATOM 5102 N N . ASP B 1 307 ? -3.406 32.406 -4.539 1 96.94 307 ASP B N 1
ATOM 5103 C CA . ASP B 1 307 ? -3.367 33.781 -5.039 1 96.94 307 ASP B CA 1
ATOM 5104 C C . ASP B 1 307 ? -4.754 34.406 -4.992 1 96.94 307 ASP B C 1
ATOM 5106 O O . ASP B 1 307 ? -4.895 35.594 -4.617 1 96.94 307 ASP B O 1
ATOM 5110 N N . VAL B 1 308 ? -5.703 33.656 -5.379 1 96.56 308 VAL B N 1
ATOM 5111 C CA . VAL B 1 308 ? -7.078 34.156 -5.379 1 96.56 308 VAL B CA 1
ATOM 5112 C C . VAL B 1 308 ? -7.5 34.5 -3.953 1 96.56 308 VAL B C 1
ATOM 5114 O O . VAL B 1 308 ? -8.062 35.562 -3.709 1 96.56 308 VAL B O 1
ATOM 5117 N N . LEU B 1 309 ? -7.199 33.656 -3.025 1 95.88 309 LEU B N 1
ATOM 5118 C CA . LEU B 1 309 ? -7.578 33.875 -1.637 1 95.88 309 LEU B CA 1
ATOM 5119 C C . LEU B 1 309 ? -6.793 35.062 -1.047 1 95.88 309 LEU B C 1
ATOM 5121 O O . LEU B 1 309 ? -7.332 35.844 -0.267 1 95.88 309 LEU B O 1
ATOM 5125 N N . ALA B 1 310 ? -5.539 35.188 -1.404 1 94.75 310 ALA B N 1
ATOM 5126 C CA . ALA B 1 310 ? -4.699 36.281 -0.927 1 94.75 310 ALA B CA 1
ATOM 5127 C C . ALA B 1 310 ? -5.223 37.625 -1.416 1 94.75 310 ALA B C 1
ATOM 5129 O O . ALA B 1 310 ? -5.105 38.625 -0.719 1 94.75 310 ALA B O 1
ATOM 5130 N N . ALA B 1 311 ? -5.84 37.625 -2.572 1 94.75 311 ALA B N 1
ATOM 5131 C CA . ALA B 1 311 ? -6.305 38.875 -3.197 1 94.75 311 ALA B CA 1
ATOM 5132 C C . ALA B 1 311 ? -7.773 39.125 -2.879 1 94.75 311 ALA B C 1
ATOM 5134 O O . ALA B 1 311 ? -8.32 40.156 -3.254 1 94.75 311 ALA B O 1
ATOM 5135 N N . SER B 1 312 ? -8.344 38.188 -2.158 1 94.38 312 SER B N 1
ATOM 5136 C CA . SER B 1 312 ? -9.773 38.281 -1.927 1 94.38 312 SER B CA 1
ATOM 5137 C C . SER B 1 312 ? -10.109 39.5 -1.087 1 94.38 312 SER B C 1
ATOM 5139 O O . SER B 1 312 ? -9.383 39.844 -0.145 1 94.38 312 SER B O 1
ATOM 5141 N N . SER B 1 313 ? -11.203 40.219 -1.382 1 91.19 313 SER B N 1
ATOM 5142 C CA . SER B 1 313 ? -11.672 41.344 -0.601 1 91.19 313 SER B CA 1
ATOM 5143 C C . SER B 1 313 ? -12.484 40.906 0.605 1 91.19 313 SER B C 1
ATOM 5145 O O . SER B 1 313 ? -12.711 41.688 1.534 1 91.19 313 SER B O 1
ATOM 5147 N N . ALA B 1 314 ? -12.938 39.688 0.568 1 91.38 314 ALA B N 1
ATOM 5148 C CA . ALA B 1 314 ? -13.703 39.125 1.675 1 91.38 314 ALA B CA 1
ATOM 5149 C C . ALA B 1 314 ? -12.789 38.469 2.699 1 91.38 314 ALA B C 1
ATOM 5151 O O . ALA B 1 314 ? -11.914 37.688 2.338 1 91.38 314 ALA B O 1
ATOM 5152 N N . PRO B 1 315 ? -13 38.875 3.98 1 87.88 315 PRO B N 1
ATOM 5153 C CA . PRO B 1 315 ? -12.242 38.156 5 1 87.88 315 PRO B CA 1
ATOM 5154 C C . PRO B 1 315 ? -12.438 36.656 4.914 1 87.88 315 PRO B C 1
ATOM 5156 O O . PRO B 1 315 ? -13.578 36.156 4.898 1 87.88 315 PRO B O 1
ATOM 5159 N N . GLY B 1 316 ? -11.328 36 4.766 1 90.81 316 GLY B N 1
ATOM 5160 C CA . GLY B 1 316 ? -11.383 34.531 4.66 1 90.81 316 GLY B CA 1
ATOM 5161 C C . GLY B 1 316 ? -11.594 34.062 3.238 1 90.81 316 GLY B C 1
ATOM 5162 O O . GLY B 1 316 ? -11.43 32.875 2.951 1 90.81 316 GLY B O 1
ATOM 5163 N N . GLY B 1 317 ? -11.93 34.906 2.312 1 92.44 317 GLY B N 1
ATOM 5164 C CA . GLY B 1 317 ? -12.352 34.531 0.974 1 92.44 317 GLY B CA 1
ATOM 5165 C C . GLY B 1 317 ? -13.852 34.312 0.859 1 92.44 317 GLY B C 1
ATOM 5166 O O . GLY B 1 317 ? -14.523 34.031 1.854 1 92.44 317 GLY B O 1
ATOM 5167 N N . THR B 1 318 ? -14.43 34.5 -0.313 1 93.88 318 THR B N 1
ATOM 5168 C CA . THR B 1 318 ? -15.836 34.188 -0.527 1 93.88 318 THR B CA 1
ATOM 5169 C C . THR B 1 318 ? -16.109 32.688 -0.332 1 93.88 318 THR B C 1
ATOM 5171 O O . THR B 1 318 ? -15.18 31.891 -0.365 1 93.88 318 THR B O 1
ATOM 5174 N N . PRO B 1 319 ? -17.375 32.375 -0.099 1 92.25 319 PRO B N 1
ATOM 5175 C CA . PRO B 1 319 ? -17.703 30.969 0.024 1 92.25 319 PRO B CA 1
ATOM 5176 C C . PRO B 1 319 ? -17.25 30.141 -1.181 1 92.25 319 PRO B C 1
ATOM 5178 O O . PRO B 1 319 ? -16.781 29.016 -1.021 1 92.25 319 PRO B O 1
ATOM 5181 N N . GLU B 1 320 ? -17.328 30.719 -2.346 1 93.75 320 GLU B N 1
ATOM 5182 C CA . GLU B 1 320 ? -16.938 30.031 -3.566 1 93.75 320 GLU B CA 1
ATOM 5183 C C . GLU B 1 320 ? -15.422 29.828 -3.617 1 93.75 320 GLU B C 1
ATOM 5185 O O . GLU B 1 320 ? -14.945 28.766 -4.012 1 93.75 320 GLU B O 1
ATOM 5190 N N . GLU B 1 321 ? -14.703 30.859 -3.197 1 95.12 321 GLU B N 1
ATOM 5191 C CA . GLU B 1 321 ? -13.242 30.781 -3.197 1 95.12 321 GLU B CA 1
ATOM 5192 C C . GLU B 1 321 ? -12.75 29.734 -2.203 1 95.12 321 GLU B C 1
ATOM 5194 O O . GLU B 1 321 ? -11.844 28.953 -2.512 1 95.12 321 GLU B O 1
ATOM 5199 N N . ARG B 1 322 ? -13.406 29.688 -1.061 1 94.81 322 ARG B N 1
ATOM 5200 C CA . ARG B 1 322 ? -13.039 28.719 -0.028 1 94.81 322 ARG B CA 1
ATOM 5201 C C . ARG B 1 322 ? -13.352 27.297 -0.47 1 94.81 322 ARG B C 1
ATOM 5203 O O . ARG B 1 322 ? -12.547 26.391 -0.283 1 94.81 322 ARG B O 1
ATOM 5210 N N . ALA B 1 323 ? -14.539 27.125 -1.088 1 94.88 323 ALA B N 1
ATOM 5211 C CA . ALA B 1 323 ? -14.945 25.812 -1.568 1 94.88 323 ALA B CA 1
ATOM 5212 C C . ALA B 1 323 ? -14.016 25.312 -2.67 1 94.88 323 ALA B C 1
ATOM 5214 O O . ALA B 1 323 ? -13.672 24.141 -2.715 1 94.88 323 ALA B O 1
ATOM 5215 N N . ARG B 1 324 ? -13.609 26.203 -3.51 1 96 324 ARG B N 1
ATOM 5216 C CA . ARG B 1 324 ? -12.688 25.844 -4.586 1 96 324 ARG B CA 1
ATOM 5217 C C . ARG B 1 324 ? -11.344 25.391 -4.031 1 96 324 ARG B C 1
ATOM 5219 O O . ARG B 1 324 ? -10.766 24.422 -4.512 1 96 324 ARG B O 1
ATOM 5226 N N . MET B 1 325 ? -10.844 26.109 -3.018 1 96.5 325 MET B N 1
ATOM 5227 C CA . MET B 1 325 ? -9.57 25.75 -2.393 1 96.5 325 MET B CA 1
ATOM 5228 C C . MET B 1 325 ? -9.625 24.344 -1.813 1 96.5 325 MET B C 1
ATOM 5230 O O . MET B 1 325 ? -8.719 23.531 -2.047 1 96.5 325 MET B O 1
ATOM 5234 N N . ARG B 1 326 ? -10.719 24.047 -1.145 1 96.44 326 ARG B N 1
ATOM 5235 C CA . ARG B 1 326 ? -10.867 22.719 -0.539 1 96.44 326 ARG B CA 1
ATOM 5236 C C . ARG B 1 326 ? -10.961 21.641 -1.605 1 96.44 326 ARG B C 1
ATOM 5238 O O . ARG B 1 326 ? -10.328 20.578 -1.483 1 96.44 326 ARG B O 1
ATOM 5245 N N . ARG B 1 327 ? -11.719 21.875 -2.652 1 97.31 327 ARG B N 1
ATOM 5246 C CA . ARG B 1 327 ? -11.859 20.938 -3.762 1 97.31 327 ARG B CA 1
ATOM 5247 C C . ARG B 1 327 ? -10.516 20.672 -4.426 1 97.31 327 ARG B C 1
ATOM 5249 O O . ARG B 1 327 ? -10.156 19.516 -4.676 1 97.31 327 ARG B O 1
ATOM 5256 N N . ASP B 1 328 ? -9.812 21.781 -4.672 1 98.06 328 ASP B N 1
ATOM 5257 C CA . ASP B 1 328 ? -8.586 21.656 -5.445 1 98.06 328 ASP B CA 1
ATOM 5258 C C . ASP B 1 328 ? -7.473 21.016 -4.621 1 98.06 328 ASP B C 1
ATOM 5260 O O . ASP B 1 328 ? -6.602 20.328 -5.168 1 98.06 328 ASP B O 1
ATOM 5264 N N . ILE B 1 329 ? -7.496 21.172 -3.271 1 98.25 329 ILE B N 1
ATOM 5265 C CA . ILE B 1 329 ? -6.594 20.422 -2.402 1 98.25 329 ILE B CA 1
ATOM 5266 C C . ILE B 1 329 ? -6.871 18.938 -2.537 1 98.25 329 ILE B C 1
ATOM 5268 O O . ILE B 1 329 ? -5.949 18.141 -2.744 1 98.25 329 ILE B O 1
ATOM 5272 N N . ALA B 1 330 ? -8.148 18.547 -2.516 1 97.62 330 ALA B N 1
ATOM 5273 C CA . ALA B 1 330 ? -8.539 17.156 -2.658 1 97.62 330 ALA B CA 1
ATOM 5274 C C . ALA B 1 330 ? -8.148 16.609 -4.027 1 97.62 330 ALA B C 1
ATOM 5276 O O . ALA B 1 330 ? -7.621 15.5 -4.137 1 97.62 330 ALA B O 1
ATOM 5277 N N . TYR B 1 331 ? -8.383 17.391 -5.078 1 97.94 331 TYR B N 1
ATOM 5278 C CA . TYR B 1 331 ? -8.07 17 -6.445 1 97.94 331 TYR B CA 1
ATOM 5279 C C . TYR B 1 331 ? -6.566 16.797 -6.621 1 97.94 331 TYR B C 1
ATOM 5281 O O . TYR B 1 331 ? -6.137 15.781 -7.172 1 97.94 331 TYR B O 1
ATOM 5289 N N . ALA B 1 332 ? -5.773 17.734 -6.098 1 98.38 332 ALA B N 1
ATOM 5290 C CA . ALA B 1 332 ? -4.32 17.641 -6.203 1 98.38 332 ALA B CA 1
ATOM 5291 C C . ALA B 1 332 ? -3.803 16.391 -5.496 1 98.38 332 ALA B C 1
ATOM 5293 O O . ALA B 1 332 ? -2.961 15.672 -6.039 1 98.38 332 ALA B O 1
ATOM 5294 N N . GLY B 1 333 ? -4.312 16.156 -4.281 1 98.12 333 GLY B N 1
ATOM 5295 C CA . GLY B 1 333 ? -3.92 14.969 -3.557 1 98.12 333 GLY B CA 1
ATOM 5296 C C . GLY B 1 333 ? -4.25 13.688 -4.297 1 98.12 333 GLY B C 1
ATOM 5297 O O . GLY B 1 333 ? -3.416 12.781 -4.387 1 98.12 333 GLY B O 1
ATOM 5298 N N . THR B 1 334 ? -5.422 13.625 -4.902 1 96.88 334 THR B N 1
ATOM 5299 C CA . THR B 1 334 ? -5.887 12.453 -5.645 1 96.88 334 THR B CA 1
ATOM 5300 C C . THR B 1 334 ? -5.008 12.203 -6.867 1 96.88 334 THR B C 1
ATOM 5302 O O . THR B 1 334 ? -4.59 11.078 -7.117 1 96.88 334 THR B O 1
ATOM 5305 N N . ARG B 1 335 ? -4.73 13.266 -7.57 1 98.12 335 ARG B N 1
ATOM 5306 C CA . ARG B 1 335 ? -3.938 13.133 -8.789 1 98.12 335 ARG B CA 1
ATOM 5307 C C . ARG B 1 335 ? -2.506 12.711 -8.469 1 98.12 335 ARG B C 1
ATOM 5309 O O . ARG B 1 335 ? -1.922 11.891 -9.172 1 98.12 335 ARG B O 1
ATOM 5316 N N . CYS B 1 336 ? -1.96 13.297 -7.426 1 98.81 336 CYS B N 1
ATOM 5317 C CA . CYS B 1 336 ? -0.591 12.945 -7.059 1 98.81 336 CYS B CA 1
ATOM 5318 C C . CYS B 1 336 ? -0.503 11.508 -6.574 1 98.81 336 CYS B C 1
ATOM 5320 O O . CYS B 1 336 ? 0.47 10.805 -6.867 1 98.81 336 CYS B O 1
ATOM 5322 N N . ARG B 1 337 ? -1.482 11.039 -5.832 1 98.62 337 ARG B N 1
ATOM 5323 C CA . ARG B 1 337 ? -1.554 9.625 -5.461 1 98.62 337 ARG B CA 1
ATOM 5324 C C . ARG B 1 337 ? -1.549 8.734 -6.695 1 98.62 337 ARG B C 1
ATOM 5326 O O . ARG B 1 337 ? -0.871 7.703 -6.723 1 98.62 337 ARG B O 1
ATOM 5333 N N . GLU B 1 338 ? -2.324 9.109 -7.707 1 98.25 338 GLU B N 1
ATOM 5334 C CA . GLU B 1 338 ? -2.406 8.328 -8.938 1 98.25 338 GLU B CA 1
ATOM 5335 C C . GLU B 1 338 ? -1.051 8.25 -9.633 1 98.25 338 GLU B C 1
ATO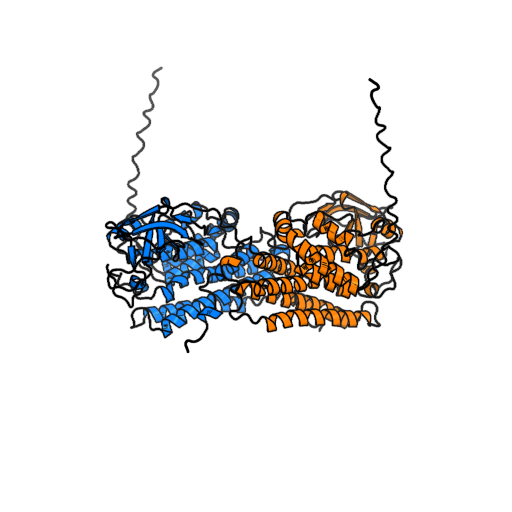M 5337 O O . GLU B 1 338 ? -0.706 7.215 -10.211 1 98.25 338 GLU B O 1
ATOM 5342 N N . VAL B 1 339 ? -0.323 9.344 -9.594 1 98.62 339 VAL B N 1
ATOM 5343 C CA . VAL B 1 339 ? 1.016 9.352 -10.18 1 98.62 339 VAL B CA 1
ATOM 5344 C C . VAL B 1 339 ? 1.9 8.344 -9.445 1 98.62 339 VAL B C 1
ATOM 5346 O O . VAL B 1 339 ? 2.59 7.539 -10.078 1 98.62 339 VAL B O 1
ATOM 5349 N N . VAL B 1 340 ? 1.879 8.352 -8.117 1 98.81 340 VAL B N 1
ATOM 5350 C CA . VAL B 1 340 ? 2.699 7.438 -7.324 1 98.81 340 VAL B CA 1
ATOM 5351 C C . VAL B 1 340 ? 2.277 5.996 -7.59 1 98.81 340 VAL B C 1
ATOM 5353 O O . VAL B 1 340 ? 3.125 5.113 -7.754 1 98.81 340 VAL B O 1
ATOM 5356 N N . ASN B 1 341 ? 0.941 5.758 -7.668 1 98.31 341 ASN B N 1
ATOM 5357 C CA . ASN B 1 341 ? 0.435 4.422 -7.973 1 98.31 341 ASN B CA 1
ATOM 5358 C C . ASN B 1 341 ? 0.935 3.928 -9.328 1 98.31 341 ASN B C 1
ATOM 5360 O O . ASN B 1 341 ? 1.346 2.773 -9.461 1 98.31 341 ASN B O 1
ATOM 5364 N N . ALA B 1 342 ? 0.885 4.785 -10.305 1 96.69 342 ALA B N 1
ATOM 5365 C CA . ALA B 1 342 ? 1.328 4.41 -11.641 1 96.69 342 ALA B CA 1
ATOM 5366 C C . ALA B 1 342 ? 2.799 4.008 -11.641 1 96.69 342 ALA B C 1
ATOM 5368 O O . ALA B 1 342 ? 3.18 3.021 -12.281 1 96.69 342 ALA B O 1
ATOM 5369 N N . VAL B 1 343 ? 3.621 4.754 -10.93 1 96.75 343 VAL B N 1
ATOM 5370 C CA . VAL B 1 343 ? 5.047 4.457 -10.852 1 96.75 343 VAL B CA 1
ATOM 5371 C C . VAL B 1 343 ? 5.258 3.111 -10.164 1 96.75 343 VAL B C 1
ATOM 5373 O O . VAL B 1 343 ? 6.023 2.271 -10.648 1 96.75 343 VAL B O 1
ATOM 5376 N N . TYR B 1 344 ? 4.602 2.891 -9.039 1 97.25 344 TYR B N 1
ATOM 5377 C CA . TYR B 1 344 ? 4.703 1.626 -8.312 1 97.25 344 TYR B CA 1
ATOM 5378 C C . TYR B 1 344 ? 4.332 0.454 -9.219 1 97.25 344 TYR B C 1
ATOM 5380 O O . TYR B 1 344 ? 5.066 -0.536 -9.289 1 97.25 344 TYR B O 1
ATOM 5388 N N . GLU B 1 345 ? 3.203 0.609 -9.922 1 95.62 345 GLU B N 1
ATOM 5389 C CA . GLU B 1 345 ? 2.684 -0.453 -10.773 1 95.62 345 GLU B CA 1
ATOM 5390 C C . GLU B 1 345 ? 3.658 -0.783 -11.898 1 95.62 345 GLU B C 1
ATOM 5392 O O . GLU B 1 345 ? 3.725 -1.927 -12.359 1 95.62 345 GLU B O 1
ATOM 5397 N N . ALA B 1 346 ? 4.441 0.181 -12.258 1 93.62 346 ALA B N 1
ATOM 5398 C CA . ALA B 1 346 ? 5.355 0.012 -13.383 1 93.62 346 ALA B CA 1
ATOM 5399 C C . ALA B 1 346 ? 6.746 -0.398 -12.906 1 93.62 346 ALA B C 1
ATOM 5401 O O . ALA B 1 346 ? 7.672 -0.518 -13.711 1 93.62 346 ALA B O 1
ATOM 5402 N N . SER B 1 347 ? 6.98 -0.626 -11.609 1 93.44 347 SER B N 1
ATOM 5403 C CA . SER B 1 347 ? 8.328 -0.765 -11.055 1 93.44 347 SER B CA 1
ATOM 5404 C C . SER B 1 347 ? 8.727 -2.23 -10.945 1 93.44 347 SER B C 1
ATOM 5406 O O . SER B 1 347 ? 9.758 -2.553 -10.344 1 93.44 347 SER B O 1
ATOM 5408 N N . GLY B 1 348 ? 7.938 -3.188 -11.484 1 90.5 348 GLY B N 1
ATOM 5409 C CA . GLY B 1 348 ? 8.328 -4.59 -11.516 1 90.5 348 GLY B CA 1
ATOM 5410 C C . GLY B 1 348 ? 8.062 -5.309 -10.211 1 90.5 348 GLY B C 1
ATOM 5411 O O . GLY B 1 348 ? 7.598 -4.699 -9.242 1 90.5 348 GLY B O 1
ATOM 5412 N N . SER B 1 349 ? 8.438 -6.551 -10.148 1 93.25 349 SER B N 1
ATOM 5413 C CA . SER B 1 349 ? 8.062 -7.422 -9.039 1 93.25 349 SER B CA 1
ATOM 5414 C C . SER B 1 349 ? 8.891 -7.121 -7.797 1 93.25 349 SER B C 1
ATOM 5416 O O . SER B 1 349 ? 8.414 -7.289 -6.672 1 93.25 349 SER B O 1
ATOM 5418 N N . ALA B 1 350 ? 10.117 -6.656 -7.945 1 93.44 350 ALA B N 1
ATOM 5419 C CA . ALA B 1 350 ? 11.031 -6.461 -6.82 1 93.44 350 ALA B CA 1
ATOM 5420 C C . ALA B 1 350 ? 10.594 -5.277 -5.961 1 93.44 350 ALA B C 1
ATOM 5422 O O . ALA B 1 350 ? 11.062 -5.117 -4.832 1 93.44 350 ALA B O 1
ATOM 5423 N N . VAL B 1 351 ? 9.648 -4.438 -6.453 1 96.19 351 VAL B N 1
ATOM 5424 C CA . VAL B 1 351 ? 9.25 -3.207 -5.777 1 96.19 351 VAL B CA 1
ATOM 5425 C C . VAL B 1 351 ? 8.508 -3.543 -4.484 1 96.19 351 VAL B C 1
ATOM 5427 O O . VAL B 1 351 ? 8.352 -2.688 -3.611 1 96.19 351 VAL B O 1
ATOM 5430 N N . ILE B 1 352 ? 8.078 -4.824 -4.316 1 97.69 352 ILE B N 1
ATOM 5431 C CA . ILE B 1 352 ? 7.227 -5.168 -3.186 1 97.69 352 ILE B CA 1
ATOM 5432 C C . ILE B 1 352 ? 8.078 -5.336 -1.93 1 97.69 352 ILE B C 1
ATOM 5434 O O . ILE B 1 352 ? 7.547 -5.414 -0.819 1 97.69 352 ILE B O 1
ATOM 5438 N N . TYR B 1 353 ? 9.391 -5.418 -2.066 1 97.75 353 TYR B N 1
ATOM 5439 C CA . TYR B 1 353 ? 10.273 -5.613 -0.922 1 97.75 353 TYR B CA 1
ATOM 5440 C C . TYR B 1 353 ? 10.375 -4.34 -0.089 1 97.75 353 TYR B C 1
ATOM 5442 O O . TYR B 1 353 ? 10.359 -3.234 -0.631 1 97.75 353 TYR B O 1
ATOM 5450 N N . ASP B 1 354 ? 10.586 -4.492 1.212 1 96.12 354 ASP B N 1
ATOM 5451 C CA . ASP B 1 354 ? 10.562 -3.396 2.176 1 96.12 354 ASP B CA 1
ATOM 5452 C C . ASP B 1 354 ? 11.75 -2.455 1.961 1 96.12 354 ASP B C 1
ATOM 5454 O O . ASP B 1 354 ? 11.711 -1.298 2.385 1 96.12 354 ASP B O 1
ATOM 5458 N N . ASP B 1 355 ? 12.789 -2.932 1.296 1 94.19 355 ASP B N 1
ATOM 5459 C CA . ASP B 1 355 ? 13.969 -2.096 1.116 1 94.19 355 ASP B CA 1
ATOM 5460 C C . ASP B 1 355 ? 13.883 -1.296 -0.182 1 94.19 355 ASP B C 1
ATOM 5462 O O . ASP B 1 355 ? 14.781 -0.51 -0.492 1 94.19 355 ASP B O 1
ATOM 5466 N N . ALA B 1 356 ? 12.797 -1.471 -0.978 1 95.5 356 ALA B N 1
ATOM 5467 C CA . ALA B 1 356 ? 12.594 -0.676 -2.188 1 95.5 356 ALA B CA 1
ATOM 5468 C C . ALA B 1 356 ? 12.047 0.707 -1.848 1 95.5 356 ALA B C 1
ATOM 5470 O O . ALA B 1 356 ? 10.93 0.83 -1.334 1 95.5 356 ALA B O 1
ATOM 5471 N N . PRO B 1 357 ? 12.773 1.765 -2.16 1 96.06 357 PRO B N 1
ATOM 5472 C CA . PRO B 1 357 ? 12.312 3.109 -1.806 1 96.06 357 PRO B CA 1
ATOM 5473 C C . PRO B 1 357 ? 10.969 3.457 -2.434 1 96.06 357 PRO B C 1
ATOM 5475 O O . PRO B 1 357 ? 10.141 4.125 -1.804 1 96.06 357 PRO B O 1
ATOM 5478 N N . VAL B 1 358 ? 10.711 2.963 -3.672 1 97.25 358 VAL B N 1
ATOM 5479 C CA . VAL B 1 358 ? 9.453 3.264 -4.352 1 97.25 358 VAL B CA 1
ATOM 5480 C C . VAL B 1 358 ? 8.289 2.668 -3.568 1 97.25 358 VAL B C 1
ATOM 5482 O O . VAL B 1 358 ? 7.207 3.26 -3.508 1 97.25 358 VAL B O 1
ATOM 5485 N N . GLN B 1 359 ? 8.531 1.469 -2.975 1 98.31 359 GLN B N 1
ATOM 5486 C CA . GLN B 1 359 ? 7.477 0.859 -2.174 1 98.31 359 GLN B CA 1
ATOM 5487 C C . GLN B 1 359 ? 7.105 1.742 -0.985 1 98.31 359 GLN B C 1
ATOM 5489 O O . GLN B 1 359 ? 5.926 1.933 -0.69 1 98.31 359 GLN B O 1
ATOM 5494 N N . ARG B 1 360 ? 8.102 2.287 -0.287 1 98.31 360 ARG B N 1
ATOM 5495 C CA . ARG B 1 360 ? 7.848 3.164 0.851 1 98.31 360 ARG B CA 1
ATOM 5496 C C . ARG B 1 360 ? 7.121 4.434 0.415 1 98.31 360 ARG B C 1
ATOM 5498 O O . ARG B 1 360 ? 6.18 4.875 1.076 1 98.31 360 ARG B O 1
ATOM 5505 N N . ILE B 1 361 ? 7.602 5.035 -0.69 1 98.75 361 ILE B N 1
ATOM 5506 C CA . ILE B 1 361 ? 6.953 6.227 -1.229 1 98.75 361 ILE B CA 1
ATOM 5507 C C . ILE B 1 361 ? 5.484 5.93 -1.518 1 98.75 361 ILE B C 1
ATOM 5509 O O . ILE B 1 361 ? 4.609 6.738 -1.202 1 98.75 361 ILE B O 1
ATOM 5513 N N . TRP B 1 362 ? 5.25 4.766 -2.076 1 98.81 362 TRP B N 1
ATOM 5514 C CA . TRP B 1 362 ? 3.902 4.324 -2.418 1 98.81 362 TRP B CA 1
ATOM 5515 C C . TRP B 1 362 ? 3.041 4.18 -1.168 1 98.81 362 TRP B C 1
ATOM 5517 O O . TRP B 1 362 ? 1.921 4.691 -1.115 1 98.81 362 TRP B O 1
ATOM 5527 N N . ARG B 1 363 ? 3.551 3.535 -0.143 1 98.75 363 ARG B N 1
ATOM 5528 C CA . ARG B 1 363 ? 2.82 3.383 1.111 1 98.75 363 ARG B CA 1
ATOM 5529 C C . ARG B 1 363 ? 2.547 4.738 1.755 1 98.75 363 ARG B C 1
ATOM 5531 O O . ARG B 1 363 ? 1.433 5 2.213 1 98.75 363 ARG B O 1
ATOM 5538 N N . ASP B 1 364 ? 3.512 5.602 1.757 1 98.88 364 ASP B N 1
ATOM 5539 C CA . ASP B 1 364 ? 3.391 6.906 2.396 1 98.88 364 ASP B CA 1
ATOM 5540 C C . ASP B 1 364 ? 2.359 7.777 1.681 1 98.88 364 ASP B C 1
ATOM 5542 O O . ASP B 1 364 ? 1.529 8.422 2.324 1 98.88 364 ASP B O 1
ATOM 5546 N N . ALA B 1 365 ? 2.434 7.781 0.372 1 98.88 365 ALA B N 1
ATOM 5547 C CA . ALA B 1 365 ? 1.498 8.594 -0.397 1 98.88 365 ALA B CA 1
ATOM 5548 C C . ALA B 1 365 ? 0.061 8.125 -0.188 1 98.88 365 ALA B C 1
ATOM 5550 O O . ALA B 1 365 ? -0.85 8.945 -0.031 1 98.88 365 ALA B O 1
ATOM 5551 N N . ASN B 1 366 ? -0.109 6.816 -0.189 1 98.81 366 ASN B N 1
ATOM 5552 C CA . ASN B 1 366 ? -1.458 6.285 -0.021 1 98.81 366 ASN B CA 1
ATOM 5553 C C . ASN B 1 366 ? -1.975 6.508 1.397 1 98.81 366 ASN B C 1
ATOM 5555 O O . ASN B 1 366 ? -3.166 6.758 1.597 1 98.81 366 ASN B O 1
ATOM 5559 N N . ALA B 1 367 ? -1.106 6.43 2.373 1 98.69 367 ALA B N 1
ATOM 5560 C CA . ALA B 1 367 ? -1.504 6.762 3.738 1 98.69 367 ALA B CA 1
ATOM 5561 C C . ALA B 1 367 ? -1.863 8.242 3.859 1 98.69 367 ALA B C 1
ATOM 5563 O O . ALA B 1 367 ? -2.887 8.594 4.449 1 98.69 367 ALA B O 1
ATOM 5564 N N . ALA B 1 368 ? -1.028 9.102 3.301 1 98.69 368 ALA B N 1
ATOM 5565 C CA . ALA B 1 368 ? -1.275 10.539 3.348 1 98.69 368 ALA B CA 1
ATOM 5566 C C . ALA B 1 368 ? -2.617 10.883 2.711 1 98.69 368 ALA B C 1
ATOM 5568 O O . ALA B 1 368 ? -3.391 11.672 3.264 1 98.69 368 ALA B O 1
ATOM 5569 N N . ALA B 1 369 ? -2.902 10.25 1.617 1 98.38 369 ALA B N 1
ATOM 5570 C CA . ALA B 1 369 ? -4.086 10.578 0.826 1 98.38 369 ALA B CA 1
ATOM 5571 C C . ALA B 1 369 ? -5.355 10.094 1.515 1 98.38 369 ALA B C 1
ATOM 5573 O O . ALA B 1 369 ? -6.465 10.453 1.106 1 98.38 369 ALA B O 1
ATOM 5574 N N . GLN B 1 370 ? -5.203 9.32 2.574 1 97.31 370 GLN B N 1
ATOM 5575 C CA . GLN B 1 370 ? -6.371 8.859 3.316 1 97.31 370 GLN B CA 1
ATOM 5576 C C . GLN B 1 370 ? -6.852 9.922 4.297 1 97.31 370 GLN B C 1
ATOM 5578 O O . GLN B 1 370 ? -7.922 9.789 4.891 1 97.31 370 GLN B O 1
ATOM 5583 N N . HIS B 1 371 ? -6.039 10.984 4.477 1 96.81 371 HIS B N 1
ATOM 5584 C CA . HIS B 1 371 ? -6.539 12.109 5.254 1 96.81 371 HIS B CA 1
ATOM 5585 C C . HIS B 1 371 ? -7.816 12.672 4.645 1 96.81 371 HIS B C 1
ATOM 5587 O O . HIS B 1 371 ? -7.91 12.836 3.428 1 96.81 371 HIS B O 1
ATOM 5593 N N . PRO B 1 372 ? -8.758 13.07 5.422 1 94.12 372 PRO B N 1
ATOM 5594 C CA . PRO B 1 372 ? -10.062 13.484 4.914 1 94.12 372 PRO B CA 1
ATOM 5595 C C . PRO B 1 372 ? -9.977 14.68 3.969 1 94.12 372 PRO B C 1
ATOM 5597 O O . PRO B 1 372 ? -10.836 14.844 3.098 1 94.12 372 PRO B O 1
ATOM 5600 N N . THR B 1 373 ? -8.922 15.461 4.102 1 95.62 373 THR B N 1
ATOM 5601 C CA . THR B 1 373 ? -8.797 16.641 3.254 1 95.62 373 THR B CA 1
ATOM 5602 C C . THR B 1 373 ? -8.664 16.25 1.788 1 95.62 373 THR B C 1
ATOM 5604 O O . THR B 1 373 ? -8.914 17.047 0.893 1 95.62 373 THR B O 1
ATOM 5607 N N . PHE B 1 374 ? -8.352 14.984 1.54 1 96.62 374 PHE B N 1
ATOM 5608 C CA . PHE B 1 374 ? -8.102 14.57 0.165 1 96.62 374 PHE B CA 1
ATOM 5609 C C . PHE B 1 374 ? -9.258 13.742 -0.372 1 96.62 374 PHE B C 1
ATOM 5611 O O . PHE B 1 374 ? -9.156 13.133 -1.439 1 96.62 374 PHE B O 1
ATOM 5618 N N . ASP B 1 375 ? -10.352 13.695 0.323 1 92.94 375 ASP B N 1
ATOM 5619 C CA . ASP B 1 375 ? -11.539 12.984 -0.125 1 92.94 375 ASP B CA 1
ATOM 5620 C C . ASP B 1 375 ? -12.328 13.812 -1.139 1 92.94 375 ASP B C 1
ATOM 5622 O O . ASP B 1 375 ? -13.172 14.625 -0.761 1 92.94 375 ASP B O 1
ATOM 5626 N N . LEU B 1 376 ? -12.109 13.555 -2.352 1 89.69 376 LEU B N 1
ATOM 5627 C CA . LEU B 1 376 ? -12.727 14.328 -3.424 1 89.69 376 LEU B CA 1
ATOM 5628 C C . LEU B 1 376 ? -14.234 14.109 -3.457 1 89.69 376 LEU B C 1
ATOM 5630 O O . LEU B 1 376 ? -14.977 14.945 -3.973 1 89.69 376 LEU B O 1
ATOM 5634 N N . ARG B 1 377 ? -14.766 13.016 -2.982 1 83.56 377 ARG B N 1
ATOM 5635 C CA . ARG B 1 377 ? -16.203 12.773 -2.912 1 83.56 377 ARG B CA 1
ATOM 5636 C C . ARG B 1 377 ? -16.875 13.727 -1.931 1 83.56 377 ARG B C 1
ATOM 5638 O O . ARG B 1 377 ? -18.031 14.117 -2.123 1 83.56 377 ARG B O 1
ATOM 5645 N N . ARG B 1 378 ? -16.062 14.078 -0.95 1 83.56 378 ARG B N 1
ATOM 5646 C CA . ARG B 1 378 ? -16.547 15 0.078 1 83.56 378 ARG B CA 1
ATOM 5647 C C . ARG B 1 378 ? -16.438 16.453 -0.395 1 83.56 378 ARG B C 1
ATOM 5649 O O . ARG B 1 378 ? -17.375 17.234 -0.21 1 83.56 378 ARG B O 1
ATOM 5656 N N . TRP B 1 379 ? -15.375 16.766 -1.056 1 88 379 TRP B N 1
ATOM 5657 C CA . TRP B 1 379 ? -15.086 18.172 -1.319 1 88 379 TRP B CA 1
ATOM 5658 C C . TRP B 1 379 ? -15.391 18.531 -2.771 1 88 379 TRP B C 1
ATOM 5660 O O . TRP B 1 379 ? -15.383 19.703 -3.143 1 88 379 TRP B O 1
ATOM 5670 N N . GLY B 1 380 ? -15.688 17.5 -3.621 1 74.38 380 GLY B N 1
ATOM 5671 C CA . GLY B 1 380 ? -15.906 17.734 -5.039 1 74.38 380 GLY B CA 1
ATOM 5672 C C . GLY B 1 380 ? -17.328 18.156 -5.359 1 74.38 380 GLY B C 1
ATOM 5673 O O . GLY B 1 380 ? -17.625 18.578 -6.48 1 74.38 380 GLY B O 1
ATOM 5674 N N . ALA B 1 381 ? -18.25 17.953 -4.488 1 63.91 381 ALA B N 1
ATOM 5675 C CA . ALA B 1 381 ? -19.641 18.25 -4.805 1 63.91 381 ALA B CA 1
ATOM 5676 C C . ALA B 1 381 ? -19.859 19.766 -4.922 1 63.91 381 ALA B C 1
ATOM 5678 O O . ALA B 1 381 ? -19.266 20.547 -4.176 1 63.91 381 ALA B O 1
ATOM 5679 N N . THR B 1 382 ? -20.078 20.219 -6.188 1 53.28 382 THR B N 1
ATOM 5680 C CA . THR B 1 382 ? -20.422 21.625 -6.43 1 53.28 382 THR B CA 1
ATOM 5681 C C . THR B 1 382 ? -21.531 22.078 -5.488 1 53.28 382 THR B C 1
ATOM 5683 O O . THR B 1 382 ? -22.562 21.391 -5.348 1 53.28 382 THR B O 1
ATOM 5686 N N . PRO B 1 383 ? -21.203 23.062 -4.645 1 46.41 383 PRO B N 1
ATOM 5687 C CA . PRO B 1 383 ? -22.328 23.625 -3.891 1 46.41 383 PRO B CA 1
ATOM 5688 C C . PRO B 1 383 ? -23.547 23.906 -4.773 1 46.41 383 PRO B C 1
ATOM 5690 O O . PRO B 1 383 ? -23.391 24.375 -5.902 1 46.41 383 PRO B O 1
ATOM 5693 N N . SER B 1 384 ? -24.516 23.062 -4.602 1 35.91 384 SER B N 1
ATOM 5694 C CA . SER B 1 384 ? -25.75 23.547 -5.219 1 35.91 384 SER B CA 1
ATOM 5695 C C . SER B 1 384 ? -26.062 24.969 -4.805 1 35.91 384 SER B C 1
ATOM 5697 O O . SER B 1 384 ? -25.734 25.391 -3.691 1 35.91 384 SER B O 1
#

Organism: Streptomyces microflavus (NCBI:txid1919)

Solvent-accessible surface area (backbone atoms only — not comparable to full-atom values): 38374 Å² total; per-residue (Å²): 134,82,78,77,75,75,74,73,74,74,78,77,69,81,74,79,73,74,72,61,84,73,76,62,56,50,64,69,52,44,37,50,51,27,48,67,46,10,65,64,42,29,71,42,35,68,55,10,46,75,65,29,29,63,51,68,70,56,54,46,53,40,47,75,66,45,56,30,19,35,43,21,46,52,94,58,70,20,36,50,45,40,64,66,46,45,19,48,24,12,17,34,24,5,40,27,17,43,28,58,7,46,37,40,28,50,21,14,46,40,38,49,58,45,58,45,34,32,65,70,36,34,54,66,58,48,68,47,79,50,46,37,25,18,49,30,73,65,41,43,62,65,61,33,40,81,48,97,66,25,34,40,38,49,56,29,35,34,60,62,20,43,32,47,88,70,28,55,30,28,43,31,17,39,47,36,68,43,54,93,97,44,75,64,51,48,26,34,32,58,40,57,42,86,70,43,47,77,40,98,66,54,54,44,70,27,45,25,18,22,23,34,22,31,35,33,32,67,65,47,79,37,44,53,50,34,49,38,57,48,65,46,63,30,39,76,38,76,49,91,53,48,61,64,87,52,63,60,58,40,36,23,46,90,34,52,63,58,45,22,54,34,12,18,27,48,8,26,25,49,32,34,53,52,54,45,70,68,39,88,82,46,79,70,80,66,61,58,67,62,45,51,48,52,47,53,49,35,51,50,53,52,51,51,44,50,51,51,44,65,66,39,89,42,58,25,22,47,74,66,56,29,48,48,36,35,22,47,40,4,47,31,25,47,52,19,38,50,43,24,48,53,46,52,70,65,52,47,57,72,33,38,30,70,86,28,65,55,37,52,45,39,31,24,34,55,38,57,45,29,38,72,69,26,38,41,83,74,40,55,62,70,82,124,134,82,77,76,75,75,75,73,74,74,77,75,69,81,73,77,74,75,74,61,85,73,77,62,55,50,65,67,53,45,36,50,50,25,48,68,46,11,65,64,41,30,71,43,35,66,56,10,46,75,66,28,28,62,51,68,68,55,54,46,53,40,46,77,65,45,55,30,19,35,42,21,46,52,95,60,69,18,36,50,44,40,63,65,46,45,19,48,24,12,17,34,25,5,39,27,19,44,29,58,7,44,37,39,27,50,21,14,45,40,38,49,58,43,59,46,35,32,66,69,37,34,52,65,56,46,67,48,80,51,46,38,26,18,47,33,71,65,40,44,62,66,61,34,38,83,48,98,67,26,34,41,38,52,57,28,36,34,60,63,19,43,32,48,88,70,26,56,30,28,43,31,18,38,47,36,69,43,54,92,97,44,73,62,52,48,26,35,32,60,39,58,42,86,71,43,46,80,40,98,67,53,52,46,69,27,45,24,20,21,23,33,23,30,34,32,33,67,65,47,78,38,44,53,48,36,48,38,56,48,65,46,62,30,39,76,37,74,49,90,52,48,61,63,87,50,64,58,57,40,37,21,46,91,35,52,63,60,46,21,53,33,11,19,26,49,8,27,27,50,31,34,54,53,53,46,70,68,38,87,83,45,79,75,82,67,61,59,68,63,46,51,49,51,47,53,50,35,53,51,51,52,52,52,45,51,50,51,45,64,67,38,89,41,56,24,24,49,72,66,56,29,47,48,36,35,22,46,39,4,48,31,25,48,51,19,37,50,43,25,51,52,46,53,70,67,54,48,57,70,34,38,29,71,84,28,67,55,36,54,45,41,31,23,34,55,38,57,45,29,40,72,71,27,37,40,82,73,41,55,62,71,82,125

pLDDT: mean 90.42, std 15.76, range [23.81, 98.94]

Secondary structure (DSSP, 8-state):
----------------------PPPPHHHHHHHHHHHHHHHHTTHHHHHHHTS--HHHHHHHHHTTTT-SSS-GGGTS----HHHHHHHHHHHHHH-HHHHHHHHHHHHHHHHHTTS-HHHHHHHTTSSS--EEEES--BSSPPEEETTEEEEEEEEEEEETTGGG-SEEEEEE--PPPTTS----EEEEEEGGGSEEE----BSS-GGG--EEEEEEEEEEEGGGEEEGGGGSTTSPPTT----SGGGGB-HHHHTTHHHHHHHHHHHHHHHHHHHH-TTTTSS--HHHHHHHHHHHHHHHHHHHHHHHH-SSTB--HHHHHHHHHHHHHHHHHHHHHHHHHHHTS-GGGGBTT-HHHHHHHHHHHHTTSGGG-HHHH-S---/----------------------PPPPHHHHHHHHHHHHHHHHTTHHHHHHHTS--HHHHHHHHHTTTT-SSS-GGGTS----HHHHHHHHHHHHHH-HHHHHHHHHHHHHHHHHTTS-HHHHHHHTTSSS--EEEES--BSSPPEEETTEEEEEEEEEEEETTGGG-SEEEEEE--PPPTTS----EEEEEEGGGSEEE----BSS-GGG--EEEEEEEEEEEGGGEEEGGGGSTTSPPTT----SGGGGB-HHHHTTHHHHHHHHHHHHHHHHHHHH-TTTTSS--HHHHHHHHHHHHHHHHHHHHHHHH-SSTB--HHHHHHHHHHHHHHHHHHHHHHHHHHHTS-GGGGBTT-HHHHHHHHHHHHTTSGGG-HHHH-S---

Sequence (768 aa):
MTAATTSVPAPEGPRDTEDGPRPALSHDEAVAAARAIAPRLGAYAAEADRLRTLPEEAVRLLDDARLLDILTPRLWGGGGLGFATALLTTEELSRGCASVGWLRAVMGGNTWTVAQFPVEARQEVFSAPSSRVALQLRLAGPPARRVPEGYLLRGMWGRFCSGIDHAEWIVAGVSAPPAPGAEPEPHVVLLPQQRTVGIDDWHTSGLRGTGSRSFTVPELLVPHHRVLPLSALDPVNPSPHGRPRTTPYRMAFAAVGTVALAGVLLGAARAALDAYAGSPGGVSGLDVSGLTATVDTARALLLADLDVLAASSAPGGTPEERARMRRDIAYAGTRCREVVNAVYEASGSAVIYDDAPVQRIWRDANAAAQHPTFDLRRWGATPSMTAATTSVPAPEGPRDTEDGPRPALSHDEAVAAARAIAPRLGAYAAEADRLRTLPEEAVRLLDDARLLDILTPRLWGGGGLGFATALLTTEELSRGCASVGWLRAVMGGNTWTVAQFPVEARQEVFSAPSSRVALQLRLAGPPARRVPEGYLLRGMWGRFCSGIDHAEWIVAGVSAPPAPGAEPEPHVVLLPQQRTVGIDDWHTSGLRGTGSRSFTVPELLVPHHRVLPLSALDPVNPSPHGRPRTTPYRMAFAAVGTVALAGVLLGAARAALDAYAGSPGGVSGLDVSGLTATVDTARALLLADLDVLAASSAPGGTPEERARMRRDIAYAGTRCREVVNAVYEASGSAVIYDDAPVQRIWRDANAAAQHPTFDLRRWGATPS

Nearest PDB structures (foldseek):
  2rfq-assembly1_C  TM=9.117E-01  e=6.632E-23  Rhodococcus jostii RHA1
  2rfq-assembly1_A  TM=8.978E-01  e=8.824E-23  Rhodococcus jostii RHA1
  3aff-assembly1_A  TM=8.871E-01  e=9.529E-22  Mycobacterium tuberculosis
  3aff-assembly1_B  TM=8.681E-01  e=3.973E-21  Mycobacterium tuberculosis
  5xb8-assembly1_B  TM=7.968E-01  e=1.400E-16  Paenibacillus sp. A11-2

Foldseek 3Di:
DDPPPPPPPDPDPDPPPPPPLPPQDDLVLLLVLLLVCQQVLLVQQLVLLVVLAGDPVSLVSCQVSLLLQQCPCVVLSGNVHALLSLQNSLLNNLLRHLLSSVQSLFQSLCSLVQQLFAPVSSCVQSVDGNAGEWEFADKDDDAWEDDPFGTKDAWIKGFQGFQLVPHQKYWYKGWHDDDVVGHTAIKTFIDGSVQKAWDQDQDALASSRRSRTMITRHIDGGGHRRIGGPCLQAQLDPRPRDHDPRLNSLAGCLQSSCSSLLSSLLSLLNSLLVLLVPDPVRDPPQPSVVLVVLSVVLSVQLVVLSVCSSPAPHRNHDPVSSLSSLLSSLVSLVSSLVSLVSSLVVVDDVCCDSPRVSVRSNSHSVVSCPPPSNPNVVSVDPDD/DDPPPPPPPDPDPDPPPPPPLPPQDDLVLLLVLLLVCQQVLLVQQLVLLVVLAGDPVSVVSCQVSLLLQQCPCVVLSGNVHALLSLQSSLLNNLLRHLLSSVQSLFQSLCSLVQQLFAPVSSCVQSVDGNAGEWEFADKDDDAWEQDPFGTKDAWIKGFQGFQLVPHQKYWYKGWHDDDVVGDTAIKTFIDGSVQKAWDQDQDALASSRRSRTMITRHIDGGGHRRIGGPCLQAQLDPRPRDHDPRLNSLAGCLQSSCSSLLSSLLSLLNSLLVLLVPDPVHDPDQPSVVLVVLSVVLSVQLVVLSVCSSPAPHRNHDPVSSLSSLLSSLVSLVSSLVSLVSSLVVVDDVCCDSPRVSVRSNSHSVVSCPPPSNPNVVSVDPDD